Protein AF-A0A7J3D5I8-F1 (afdb_monomer_lite)

Radius of gyration: 37.85 Å; chains: 1; bounding box: 98×79×119 Å

Foldseek 3Di:
DVLLLLLLLCFQLVQDWDKDFDDPDCVCCPPPLNVVLRCVVVCCQCCQDPPDHVSVLSSLQSSCCQVFQKFKWWFDADPPPRATPHTHGDDCVQKDKDDWDPFFDWAWFWDDDPNDTDIDTDGHIWIKMWGQDPPPDRQIFIATAARDPFWAARRPRDTDRDVVPHPHTHIHMPMDGCDDPNDPHHGRLLPVLPVLVVVLVVLVVVLVCCQFQVPWAQKEKDKPAADADPVLVVVVVVVSVVCGDNVNPRDYHDRDGDHPDPDDPDDRPIDIDMDGCVVVVPDNCPCVVSNVVSVVVSSVSLPADCVSSVNDDPDDPVRVLVRVVCCCVPHNQVVQVVVQVCCCRRPSCGRVVSPRIGMGGDGPPSQDPVNLVVVCVVCLVVQNAFQQNVVVSCCVPVVDDDDQDPDPNRRGRPVVSVVCVVVVNDDDPVVVVVVVVPDDDPPPDVPDPPDDPPPPDPDDDDDDDDDDDDDDDDDDDDDDDDDDDDD

Sequence (487 aa):
MQASVATMRKNIDGFGFELVFRGDDLTMRNSPQAVAQYNQVYNLFEFANDEHSFQTVRYLVREDDYVTGNYAFEVIRRPRTREIAMLCYMPIVDTRMCRLDEEPTSVKITVPRNGQLTSFFVQKRFRRFVQVSASGSSKLKWFKSFGDPRPMDATTGEYKKNDSQCTERATELLWVKNNFGGKTYGMPIWIGSMLDVLGRSLGQYINYDLFDNQGIPPMLIIVENGSLTDESKTELQDLISSMRGSGNFNKVGLIEAVPEITGLDNEANVKINIKNMIEYRNQDLMFQNYLKYTADNIRQAFRLPALYVGGVNAYSYSTAMTAQMVAEQQIFIPARRAFDEIVNRKIVWDELKCYLWEYRSKGPQTVGAEDMRLAVREFSNSGALSINNSIDILNNMLGMQISKINTPWGELPYSLVIELVKQNRLQIPELENLSQNGQSPINVQPDNLNPVPDTNAVAPTGGGTPQNPPQDSTQNPQQSSNTGGLG

Structure (mmCIF, N/CA/C/O backbone):
data_AF-A0A7J3D5I8-F1
#
_entry.id   AF-A0A7J3D5I8-F1
#
loop_
_atom_site.group_PDB
_atom_site.id
_atom_site.type_symbol
_atom_site.label_atom_id
_atom_site.label_alt_id
_atom_site.label_comp_id
_atom_site.label_asym_id
_atom_site.label_entity_id
_atom_site.label_seq_id
_atom_site.pdbx_PDB_ins_code
_atom_site.Cartn_x
_atom_site.Cartn_y
_atom_site.Cartn_z
_atom_site.occupancy
_atom_site.B_iso_or_equiv
_atom_site.auth_seq_id
_atom_site.auth_comp_id
_atom_site.auth_asym_id
_atom_site.auth_atom_id
_atom_site.pdbx_PDB_model_num
ATOM 1 N N . MET A 1 1 ? -14.311 -2.400 9.847 1.00 85.69 1 MET A N 1
ATOM 2 C CA . MET A 1 1 ? -13.087 -1.649 9.497 1.00 85.69 1 MET A CA 1
ATOM 3 C C . MET A 1 1 ? -11.967 -2.582 9.046 1.00 85.69 1 MET A C 1
ATOM 5 O O . MET A 1 1 ? -11.615 -2.506 7.879 1.00 85.69 1 MET A O 1
ATOM 9 N N . GLN A 1 2 ? -11.469 -3.493 9.894 1.00 88.88 2 GLN A N 1
ATOM 10 C CA . GLN A 1 2 ? -10.337 -4.370 9.539 1.00 88.88 2 GLN A CA 1
ATOM 11 C C . GLN A 1 2 ? -10.550 -5.175 8.246 1.00 88.88 2 GLN A C 1
ATOM 13 O O . GLN A 1 2 ? -9.655 -5.237 7.413 1.00 88.88 2 GLN A O 1
ATOM 18 N N . ALA A 1 3 ? -11.755 -5.712 8.016 1.00 90.38 3 ALA A N 1
ATOM 19 C CA . ALA A 1 3 ? -12.086 -6.405 6.766 1.00 90.38 3 ALA A CA 1
ATOM 20 C C . ALA A 1 3 ? -11.942 -5.508 5.516 1.00 90.38 3 ALA A C 1
ATOM 22 O O . ALA A 1 3 ? -11.439 -5.954 4.486 1.00 90.38 3 ALA A O 1
ATOM 23 N N . SER A 1 4 ? -12.330 -4.230 5.611 1.00 91.88 4 SER A N 1
ATOM 24 C CA . SER A 1 4 ? -12.165 -3.250 4.530 1.00 91.88 4 SER A CA 1
ATOM 25 C C . SER A 1 4 ? -10.686 -2.956 4.273 1.00 91.88 4 SER A C 1
ATOM 27 O O . SER A 1 4 ? -10.253 -2.977 3.127 1.00 91.88 4 SER A O 1
ATOM 29 N N . VAL A 1 5 ? -9.892 -2.759 5.331 1.00 92.88 5 VAL A N 1
ATOM 30 C CA . VAL A 1 5 ? -8.438 -2.538 5.223 1.00 92.88 5 VAL A CA 1
ATOM 31 C C . VAL A 1 5 ? -7.749 -3.751 4.594 1.00 92.88 5 VAL A C 1
ATOM 33 O O . VAL A 1 5 ? -7.006 -3.604 3.625 1.00 92.88 5 VAL A O 1
ATOM 36 N N . ALA A 1 6 ? -8.060 -4.958 5.070 1.00 92.06 6 ALA A N 1
ATOM 37 C CA . ALA A 1 6 ? -7.526 -6.204 4.526 1.00 92.06 6 ALA A CA 1
ATOM 38 C C . ALA A 1 6 ? -7.884 -6.391 3.042 1.00 92.06 6 ALA A C 1
ATOM 40 O O . ALA A 1 6 ? -7.048 -6.839 2.256 1.00 92.06 6 ALA A O 1
ATOM 41 N N . THR A 1 7 ? -9.099 -5.997 2.647 1.00 92.31 7 THR A N 1
ATOM 42 C CA . THR A 1 7 ? -9.545 -6.003 1.247 1.00 92.31 7 THR A CA 1
ATOM 43 C C . THR A 1 7 ? -8.715 -5.056 0.390 1.00 92.31 7 THR A C 1
ATOM 45 O O . THR A 1 7 ? -8.232 -5.465 -0.667 1.00 92.31 7 THR A O 1
ATOM 48 N N . MET A 1 8 ? -8.540 -3.804 0.827 1.00 92.81 8 MET A N 1
ATOM 49 C CA . MET A 1 8 ? -7.743 -2.819 0.092 1.00 92.81 8 MET A CA 1
ATOM 50 C C . MET A 1 8 ? -6.305 -3.309 -0.067 1.00 92.81 8 MET A C 1
ATOM 52 O O . MET A 1 8 ? -5.786 -3.359 -1.179 1.00 92.81 8 MET A O 1
ATOM 56 N N . ARG A 1 9 ? -5.704 -3.770 1.033 1.00 92.12 9 ARG A N 1
ATOM 57 C CA . ARG A 1 9 ? -4.354 -4.333 1.067 1.00 92.12 9 ARG A CA 1
ATOM 58 C C . ARG A 1 9 ? -4.187 -5.493 0.082 1.00 92.12 9 ARG A C 1
ATOM 60 O O . ARG A 1 9 ? -3.250 -5.498 -0.711 1.00 92.12 9 ARG A O 1
ATOM 67 N N . LYS A 1 10 ? -5.114 -6.456 0.084 1.00 90.75 10 LYS A N 1
ATOM 68 C CA . LYS A 1 10 ? -5.048 -7.623 -0.807 1.00 90.75 10 LYS A CA 1
ATOM 69 C C . LYS A 1 10 ? -5.205 -7.242 -2.281 1.00 90.75 10 LYS A C 1
ATOM 71 O O . LYS A 1 10 ? -4.456 -7.751 -3.104 1.00 90.75 10 LYS A O 1
ATOM 76 N N . ASN A 1 11 ? -6.141 -6.357 -2.623 1.00 91.00 11 ASN A N 1
ATOM 77 C CA . ASN A 1 11 ? -6.419 -6.042 -4.029 1.00 91.00 11 ASN A CA 1
ATOM 78 C C . ASN A 1 11 ? -5.430 -5.037 -4.649 1.00 91.00 11 ASN A C 1
ATOM 80 O O . ASN A 1 11 ? -5.261 -5.005 -5.869 1.00 91.00 11 ASN A O 1
ATOM 84 N N . ILE A 1 12 ? -4.758 -4.229 -3.827 1.00 91.62 12 ILE A N 1
ATOM 85 C CA . ILE A 1 12 ? -3.767 -3.246 -4.287 1.00 91.62 12 ILE A CA 1
ATOM 86 C C . ILE A 1 12 ? -2.365 -3.854 -4.333 1.00 91.62 12 ILE A C 1
ATOM 88 O O . ILE A 1 12 ? -1.666 -3.675 -5.327 1.00 91.62 12 ILE A O 1
ATOM 92 N N . ASP A 1 13 ? -1.949 -4.567 -3.283 1.00 90.44 13 ASP A N 1
ATOM 93 C CA . ASP A 1 13 ? -0.562 -5.027 -3.130 1.00 90.44 13 ASP A CA 1
ATOM 94 C C . ASP A 1 13 ? -0.419 -6.561 -3.223 1.00 90.44 13 ASP A C 1
ATOM 96 O O . ASP A 1 13 ? 0.692 -7.077 -3.287 1.00 90.44 13 ASP A O 1
ATOM 100 N N . GLY A 1 14 ? -1.520 -7.320 -3.267 1.00 86.12 14 GLY A N 1
ATOM 101 C CA . GLY A 1 14 ? -1.494 -8.788 -3.214 1.00 86.12 14 GLY A CA 1
ATOM 102 C C . GLY A 1 14 ? -1.197 -9.514 -4.530 1.00 86.12 14 GLY A C 1
ATOM 103 O O . GLY A 1 14 ? -0.993 -10.723 -4.495 1.00 86.12 14 GLY A O 1
ATOM 104 N N . PHE A 1 15 ? -1.149 -8.818 -5.669 1.00 88.31 15 PHE A N 1
ATOM 105 C CA . PHE A 1 15 ? -0.925 -9.431 -6.991 1.00 88.31 15 PHE A CA 1
ATOM 106 C C . PHE A 1 15 ? 0.521 -9.304 -7.502 1.00 88.31 15 PHE A C 1
ATOM 108 O O . PHE A 1 15 ? 0.836 -9.784 -8.592 1.00 88.31 15 PHE A O 1
ATOM 115 N N . GLY A 1 16 ? 1.406 -8.668 -6.729 1.00 89.94 16 GLY A N 1
ATOM 116 C CA . GLY A 1 16 ? 2.802 -8.447 -7.104 1.00 89.94 16 GLY A CA 1
ATOM 117 C C . GLY A 1 16 ? 2.987 -7.295 -8.097 1.00 89.94 16 GLY A C 1
ATOM 118 O O . GLY A 1 16 ? 2.193 -6.351 -8.150 1.00 89.94 16 GLY A O 1
ATOM 119 N N . PHE A 1 17 ? 4.067 -7.352 -8.875 1.00 93.25 17 PHE A N 1
ATOM 120 C CA . PHE A 1 17 ? 4.454 -6.291 -9.804 1.00 93.25 17 PHE A CA 1
ATOM 121 C C . PHE A 1 17 ? 4.945 -6.840 -11.147 1.00 93.25 17 PHE A C 1
ATOM 123 O O . PHE A 1 17 ? 5.246 -8.027 -11.291 1.00 93.25 17 PHE A O 1
ATOM 130 N N . GLU A 1 18 ? 5.001 -5.963 -12.140 1.00 92.62 18 GLU A N 1
ATOM 131 C CA . GLU A 1 18 ? 5.649 -6.172 -13.431 1.00 92.62 18 GLU A CA 1
ATOM 132 C C . GLU A 1 18 ? 6.488 -4.952 -13.813 1.00 92.62 18 GLU A C 1
ATOM 134 O O . GLU A 1 18 ? 6.287 -3.848 -13.300 1.00 92.62 18 GLU A O 1
ATOM 139 N N . LEU A 1 19 ? 7.432 -5.161 -14.730 1.00 93.31 19 LEU A N 1
ATOM 140 C CA . LEU A 1 19 ? 8.201 -4.089 -15.348 1.00 93.31 19 LEU A CA 1
ATOM 141 C C . LEU A 1 19 ? 7.761 -3.937 -16.801 1.00 93.31 19 LEU A C 1
ATOM 143 O O . LEU A 1 19 ? 7.868 -4.873 -17.596 1.00 93.31 19 LEU A O 1
ATOM 147 N N . VAL A 1 20 ? 7.284 -2.747 -17.146 1.00 91.62 20 VAL A N 1
ATOM 148 C CA . VAL A 1 20 ? 6.799 -2.419 -18.487 1.00 91.62 20 VAL A CA 1
ATOM 149 C C . VAL A 1 20 ? 7.859 -1.616 -19.222 1.00 91.62 20 VAL A C 1
ATOM 151 O O . VAL A 1 20 ? 8.363 -0.614 -18.717 1.00 91.62 20 VAL A O 1
ATOM 154 N N . PHE A 1 21 ? 8.224 -2.078 -20.414 1.00 91.19 21 PHE A N 1
ATOM 155 C CA . PHE A 1 21 ? 9.196 -1.392 -21.255 1.00 91.19 21 PHE A CA 1
ATOM 156 C C . PHE A 1 21 ? 8.591 -0.099 -21.821 1.00 91.19 21 PHE A C 1
ATOM 158 O O . PHE A 1 21 ? 7.457 -0.103 -22.296 1.00 91.19 21 PHE A O 1
ATOM 165 N N . ARG A 1 22 ? 9.342 1.005 -21.762 1.00 85.44 22 ARG A N 1
ATOM 166 C CA . ARG A 1 22 ? 8.893 2.345 -22.182 1.00 85.44 22 ARG A CA 1
ATOM 167 C C . ARG A 1 22 ? 9.333 2.759 -23.587 1.00 85.44 22 ARG A C 1
ATOM 169 O O . ARG A 1 22 ? 8.954 3.843 -24.017 1.00 85.44 22 ARG A O 1
ATOM 176 N N . GLY A 1 23 ? 10.175 1.976 -24.259 1.00 80.25 23 GLY A N 1
ATOM 177 C CA . GLY A 1 23 ? 10.643 2.317 -25.602 1.00 80.25 23 GLY A CA 1
ATOM 178 C C . GLY A 1 23 ? 9.588 2.027 -26.669 1.00 80.25 23 GLY A C 1
ATOM 179 O O . GLY A 1 23 ? 8.903 1.010 -26.590 1.00 80.25 23 GLY A O 1
ATOM 180 N N . ASP A 1 24 ? 9.505 2.903 -27.672 1.00 77.19 24 ASP A N 1
ATOM 181 C CA . ASP A 1 24 ? 8.575 2.760 -28.802 1.00 77.19 24 ASP A CA 1
ATOM 182 C C . ASP A 1 24 ? 8.902 1.531 -29.670 1.00 77.19 24 ASP A C 1
ATOM 184 O O . ASP A 1 24 ? 8.010 0.890 -30.219 1.00 77.19 24 ASP A O 1
ATOM 188 N N . ASP A 1 25 ? 10.187 1.172 -29.761 1.00 79.88 25 ASP A N 1
ATOM 189 C CA . ASP A 1 25 ? 10.653 -0.015 -30.474 1.00 79.88 25 ASP A CA 1
ATOM 190 C C . ASP A 1 25 ? 10.845 -1.196 -29.513 1.00 79.88 25 ASP A C 1
ATOM 192 O O . ASP A 1 25 ? 11.791 -1.248 -28.719 1.00 79.88 25 ASP A O 1
ATOM 196 N N . LEU A 1 26 ? 9.951 -2.181 -29.614 1.00 78.50 26 LEU A N 1
ATOM 197 C CA . LEU A 1 26 ? 9.976 -3.393 -28.796 1.00 78.50 26 LEU A CA 1
ATOM 198 C C . LEU A 1 26 ? 11.193 -4.286 -29.068 1.00 78.50 26 LEU A C 1
ATOM 200 O O . LEU A 1 26 ? 11.537 -5.097 -28.207 1.00 78.50 26 LEU A O 1
ATOM 204 N N . THR A 1 27 ? 11.886 -4.139 -30.200 1.00 76.38 27 THR A N 1
ATOM 205 C CA . THR A 1 27 ? 13.122 -4.897 -30.455 1.00 76.38 27 THR A CA 1
ATOM 206 C C . THR A 1 27 ? 14.239 -4.481 -29.493 1.00 76.38 27 THR A C 1
ATOM 208 O O . THR A 1 27 ? 15.022 -5.321 -29.040 1.00 76.38 27 THR A O 1
ATOM 211 N N . MET A 1 28 ? 14.242 -3.214 -29.057 1.00 78.88 28 MET A N 1
ATOM 212 C CA . MET A 1 28 ? 15.194 -2.692 -28.073 1.00 78.88 28 MET A CA 1
ATOM 213 C C . MET A 1 28 ? 14.985 -3.256 -26.664 1.00 78.88 28 MET A C 1
ATOM 215 O O . MET A 1 28 ? 15.892 -3.158 -25.830 1.00 78.88 28 MET A O 1
ATOM 219 N N . ARG A 1 29 ? 13.837 -3.892 -26.391 1.00 83.12 29 ARG A N 1
ATOM 220 C CA . ARG A 1 29 ? 13.552 -4.559 -25.110 1.00 83.12 29 ARG A CA 1
ATOM 221 C C . ARG A 1 29 ? 14.604 -5.613 -24.763 1.00 83.12 29 ARG A C 1
ATOM 223 O O . ARG A 1 29 ? 14.944 -5.771 -23.595 1.00 83.12 29 ARG A O 1
ATOM 230 N N . ASN A 1 30 ? 15.135 -6.294 -25.779 1.00 83.50 30 ASN A N 1
ATOM 231 C CA . ASN A 1 30 ? 16.129 -7.357 -25.627 1.00 83.50 30 ASN A CA 1
ATOM 232 C C . ASN A 1 30 ? 17.573 -6.852 -25.774 1.00 83.50 30 ASN A C 1
ATOM 234 O O . ASN A 1 30 ? 18.507 -7.651 -25.823 1.00 83.50 30 ASN A O 1
ATOM 238 N N . SER A 1 31 ? 17.782 -5.533 -25.850 1.00 88.44 31 SER A N 1
ATOM 239 C CA . SER A 1 31 ? 19.130 -4.967 -25.876 1.00 88.44 31 SER A CA 1
ATOM 240 C C . SER A 1 31 ? 19.877 -5.268 -24.564 1.00 88.44 31 SER A C 1
ATOM 242 O O . SER A 1 31 ? 19.254 -5.286 -23.496 1.00 88.44 31 SER A O 1
ATOM 244 N N . PRO A 1 32 ? 21.215 -5.439 -24.586 1.00 90.19 32 PRO A N 1
ATOM 245 C CA . PRO A 1 32 ? 21.989 -5.723 -23.375 1.00 90.19 32 PRO A CA 1
ATOM 246 C C . PRO A 1 32 ? 21.774 -4.692 -22.257 1.00 90.19 32 PRO A C 1
ATOM 248 O O . PRO A 1 32 ? 21.712 -5.045 -21.081 1.00 90.19 32 PRO A O 1
ATOM 251 N N . GLN A 1 33 ? 21.598 -3.417 -22.621 1.00 89.31 33 GLN A N 1
ATOM 252 C CA . GLN A 1 33 ? 21.317 -2.341 -21.671 1.00 89.31 33 GLN A CA 1
ATOM 253 C C . GLN A 1 33 ? 19.925 -2.473 -21.039 1.00 89.31 33 GLN A C 1
ATOM 255 O O . GLN A 1 33 ? 19.792 -2.315 -19.824 1.00 89.31 33 GLN A O 1
ATOM 260 N N . ALA A 1 34 ? 18.892 -2.763 -21.836 1.00 89.75 34 ALA A N 1
ATOM 261 C CA . ALA A 1 34 ? 17.541 -2.958 -21.321 1.00 89.75 34 ALA A CA 1
ATOM 262 C C . ALA A 1 34 ? 17.480 -4.175 -20.390 1.00 89.75 34 ALA A C 1
ATOM 264 O O . ALA A 1 34 ? 16.913 -4.070 -19.305 1.00 89.75 34 ALA A O 1
ATOM 265 N N . VAL A 1 35 ? 18.131 -5.283 -20.750 1.00 91.81 35 VAL A N 1
ATOM 266 C CA . VAL A 1 35 ? 18.202 -6.489 -19.910 1.00 91.81 35 VAL A CA 1
ATOM 267 C C . VAL A 1 35 ? 18.944 -6.217 -18.596 1.00 91.81 35 VAL A C 1
ATOM 269 O O . VAL A 1 35 ? 18.481 -6.629 -17.534 1.00 91.81 35 VAL A O 1
ATOM 272 N N . ALA A 1 36 ? 20.052 -5.469 -18.628 1.00 92.75 36 ALA A N 1
ATOM 273 C CA . ALA A 1 36 ? 20.775 -5.089 -17.414 1.00 92.75 36 ALA A CA 1
ATOM 274 C C . ALA A 1 36 ? 19.916 -4.227 -16.470 1.00 92.75 36 ALA A C 1
ATOM 276 O O . ALA A 1 36 ? 19.842 -4.523 -15.276 1.00 92.75 36 ALA A O 1
ATOM 277 N N . GLN A 1 37 ? 19.217 -3.212 -17.000 1.00 92.75 37 GLN A N 1
ATOM 278 C CA . GLN A 1 37 ? 18.296 -2.387 -16.204 1.00 92.75 37 GLN A CA 1
ATOM 279 C C . GLN A 1 37 ? 17.121 -3.204 -15.660 1.00 92.75 37 GLN A C 1
ATOM 281 O O . GLN A 1 37 ? 16.745 -3.030 -14.503 1.00 92.75 37 GLN A O 1
ATOM 286 N N . TYR A 1 38 ? 16.566 -4.114 -16.466 1.00 93.94 38 TYR A N 1
ATOM 287 C CA . TYR A 1 38 ? 15.494 -5.008 -16.034 1.00 93.94 38 TYR A CA 1
ATOM 288 C C . TYR A 1 38 ? 15.936 -5.820 -14.819 1.00 93.94 38 TYR A C 1
ATOM 290 O O . TYR A 1 38 ? 15.285 -5.765 -13.781 1.00 93.94 38 TYR A O 1
ATOM 298 N N . ASN A 1 39 ? 17.075 -6.509 -14.920 1.00 94.06 39 ASN A N 1
ATOM 299 C CA . ASN A 1 39 ? 17.594 -7.348 -13.843 1.00 94.06 39 ASN A CA 1
ATOM 300 C C . ASN A 1 39 ? 17.913 -6.529 -12.589 1.00 94.06 39 ASN A C 1
ATOM 302 O O . ASN A 1 39 ? 17.624 -6.969 -11.482 1.00 94.06 39 ASN A O 1
ATOM 306 N N . GLN A 1 40 ? 18.467 -5.324 -12.745 1.00 92.62 40 GLN A N 1
ATOM 307 C CA . GLN A 1 40 ? 18.757 -4.441 -11.616 1.00 92.62 40 GLN A CA 1
ATOM 308 C C . GLN A 1 40 ? 17.485 -4.056 -10.849 1.00 92.62 40 GLN A C 1
ATOM 310 O O . GLN A 1 40 ? 17.443 -4.172 -9.625 1.00 92.62 40 GLN A O 1
ATOM 315 N N . VAL A 1 41 ? 16.451 -3.607 -11.564 1.00 93.75 41 VAL A N 1
ATOM 316 C CA . VAL A 1 41 ? 15.182 -3.183 -10.959 1.00 93.75 41 VAL A CA 1
ATOM 317 C C . VAL A 1 41 ? 14.424 -4.387 -10.397 1.00 93.75 41 VAL A C 1
ATOM 319 O O . VAL A 1 41 ? 13.929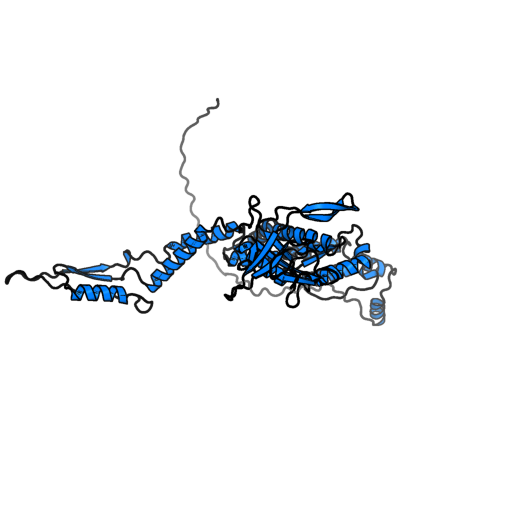 -4.330 -9.273 1.00 93.75 41 VAL A O 1
ATOM 322 N N . TYR A 1 42 ? 14.364 -5.483 -11.152 1.00 94.75 42 TYR A N 1
ATOM 323 C CA . TYR A 1 42 ? 13.676 -6.705 -10.753 1.00 94.75 42 TYR A CA 1
ATOM 324 C C . TYR A 1 42 ? 14.288 -7.295 -9.482 1.00 94.75 42 TYR A C 1
ATOM 326 O O . TYR A 1 42 ? 13.565 -7.525 -8.520 1.00 94.75 42 TYR A O 1
ATOM 334 N N . ASN A 1 43 ? 15.615 -7.451 -9.430 1.00 93.62 43 ASN A N 1
ATOM 335 C CA . ASN A 1 43 ? 16.292 -8.034 -8.272 1.00 93.62 43 ASN A CA 1
ATOM 336 C C . ASN A 1 43 ? 16.119 -7.186 -7.008 1.00 93.62 43 ASN A C 1
ATOM 338 O O . ASN A 1 43 ? 15.969 -7.753 -5.932 1.00 93.62 43 ASN A O 1
ATOM 342 N N . LEU A 1 44 ? 16.100 -5.850 -7.123 1.00 93.38 44 LEU A N 1
ATOM 343 C CA . LEU A 1 44 ? 15.854 -4.988 -5.964 1.00 93.38 44 LEU A CA 1
ATOM 344 C C . LEU A 1 44 ? 14.448 -5.193 -5.386 1.00 93.38 44 LEU A C 1
ATOM 346 O O . LEU A 1 44 ? 14.284 -5.155 -4.174 1.00 93.38 44 LEU A O 1
ATOM 350 N N . PHE A 1 45 ? 13.424 -5.361 -6.225 1.00 94.62 45 PHE A N 1
ATOM 351 C CA . PHE A 1 45 ? 12.053 -5.521 -5.735 1.00 94.62 45 PHE A CA 1
ATOM 352 C C . PHE A 1 45 ? 11.713 -6.965 -5.362 1.00 94.62 45 PHE A C 1
ATOM 354 O O . PHE A 1 45 ? 10.945 -7.186 -4.428 1.00 94.62 45 PHE A O 1
ATOM 361 N N . GLU A 1 46 ? 12.282 -7.951 -6.046 1.00 94.06 46 GLU A N 1
ATOM 362 C CA . GLU A 1 46 ? 12.102 -9.356 -5.682 1.00 94.06 46 GLU A CA 1
ATOM 363 C C . GLU A 1 46 ? 12.792 -9.667 -4.349 1.00 94.06 46 GLU A C 1
ATOM 365 O O . GLU A 1 46 ? 12.202 -10.305 -3.482 1.00 94.06 46 GLU A O 1
ATOM 370 N N . PHE A 1 47 ? 13.991 -9.116 -4.142 1.00 92.94 47 PHE A N 1
ATOM 371 C CA . PHE A 1 47 ? 14.783 -9.255 -2.920 1.00 92.94 47 PHE A CA 1
ATOM 372 C C . PHE A 1 47 ? 14.929 -7.895 -2.228 1.00 92.94 47 PHE A C 1
ATOM 374 O O . PHE A 1 47 ? 16.025 -7.345 -2.114 1.00 92.94 47 PHE A O 1
ATOM 381 N N . ALA A 1 48 ? 13.794 -7.327 -1.807 1.00 92.12 48 ALA A N 1
ATOM 382 C CA . ALA A 1 48 ? 13.749 -6.009 -1.171 1.00 92.12 48 ALA A CA 1
ATOM 383 C C . ALA A 1 48 ? 14.588 -5.948 0.103 1.00 92.12 48 ALA A C 1
ATOM 385 O O . ALA A 1 48 ? 15.272 -4.955 0.339 1.00 92.12 48 ALA A O 1
ATOM 386 N N . ASN A 1 49 ? 14.556 -7.000 0.909 1.00 92.44 49 ASN A N 1
ATOM 387 C CA . ASN A 1 49 ? 15.466 -7.199 2.027 1.00 92.44 49 ASN A CA 1
ATOM 388 C C . ASN A 1 49 ? 15.842 -8.686 2.125 1.00 92.44 49 ASN A C 1
ATOM 390 O O . ASN A 1 49 ? 15.602 -9.459 1.197 1.00 92.44 49 ASN A O 1
ATOM 394 N N . ASP A 1 50 ? 16.499 -9.065 3.213 1.00 91.12 50 ASP A N 1
ATOM 395 C CA . ASP A 1 50 ? 16.980 -10.419 3.474 1.00 91.12 50 ASP A CA 1
ATOM 396 C C . ASP A 1 50 ? 15.864 -11.443 3.738 1.00 91.12 50 ASP A C 1
ATOM 398 O O . ASP A 1 50 ? 16.065 -12.628 3.474 1.00 91.12 50 ASP A O 1
ATOM 402 N N . GLU A 1 51 ? 14.686 -11.007 4.190 1.00 91.50 51 GLU A N 1
ATOM 403 C CA . GLU A 1 51 ? 13.579 -11.896 4.577 1.00 91.50 51 GLU A CA 1
ATOM 404 C C . GLU A 1 51 ? 12.361 -11.820 3.644 1.00 91.50 51 GLU A C 1
ATOM 406 O O . GLU A 1 51 ? 11.548 -12.748 3.569 1.00 91.50 51 GLU A O 1
ATOM 411 N N . HIS A 1 52 ? 12.170 -10.692 2.968 1.00 92.62 52 HIS A N 1
ATOM 412 C CA . HIS A 1 52 ? 10.913 -10.326 2.331 1.00 92.62 52 HIS A CA 1
ATOM 413 C C . HIS A 1 52 ? 11.124 -9.739 0.938 1.00 92.62 52 HIS A C 1
ATOM 415 O O . HIS A 1 52 ? 11.968 -8.870 0.708 1.00 92.62 52 HIS A O 1
ATOM 421 N N . SER A 1 53 ? 10.245 -10.140 0.018 1.00 93.19 53 SER A N 1
ATOM 422 C CA . SER A 1 53 ? 10.070 -9.440 -1.249 1.00 93.19 53 SER A CA 1
ATOM 423 C C . SER A 1 53 ? 9.370 -8.100 -1.040 1.00 93.19 53 SER A C 1
ATOM 425 O O . SER A 1 53 ? 8.680 -7.864 -0.038 1.00 93.19 53 SER A O 1
ATOM 427 N N . PHE A 1 54 ? 9.485 -7.207 -2.021 1.00 92.69 54 PHE A N 1
ATOM 428 C CA . PHE A 1 54 ? 8.839 -5.900 -1.952 1.00 92.69 54 PHE A CA 1
ATOM 429 C C . PHE A 1 54 ? 7.317 -6.018 -1.865 1.00 92.69 54 PHE A C 1
ATOM 431 O O . PHE A 1 54 ? 6.674 -5.156 -1.275 1.00 92.69 54 PHE A O 1
ATOM 438 N N . GLN A 1 55 ? 6.731 -7.096 -2.395 1.00 92.31 55 GLN A N 1
ATOM 439 C CA . GLN A 1 55 ? 5.304 -7.373 -2.254 1.00 92.31 55 GLN A CA 1
ATOM 440 C C . GLN A 1 55 ? 4.901 -7.525 -0.780 1.00 92.31 55 GLN A C 1
ATOM 442 O O . GLN A 1 55 ? 3.934 -6.901 -0.342 1.00 92.31 55 GLN A O 1
ATOM 447 N N . THR A 1 56 ? 5.662 -8.294 -0.001 1.00 92.81 56 THR A N 1
ATOM 448 C CA . THR A 1 56 ? 5.414 -8.478 1.436 1.00 92.81 56 THR A CA 1
ATOM 449 C C . THR A 1 56 ? 5.635 -7.178 2.205 1.00 92.81 56 THR A C 1
ATOM 451 O O . THR A 1 56 ? 4.797 -6.796 3.021 1.00 92.81 56 THR A O 1
ATOM 454 N N . VAL A 1 57 ? 6.705 -6.434 1.899 1.00 94.00 57 VAL A N 1
ATOM 455 C CA . VAL A 1 57 ? 6.956 -5.125 2.529 1.00 94.00 57 VAL A CA 1
ATOM 456 C C . VAL A 1 57 ? 5.807 -4.154 2.239 1.00 94.00 57 VAL A C 1
ATOM 458 O O . VAL A 1 57 ? 5.288 -3.514 3.151 1.00 94.00 57 VAL A O 1
ATOM 461 N N . ARG A 1 58 ? 5.344 -4.082 0.985 1.00 92.88 58 ARG A N 1
ATOM 462 C CA . ARG A 1 58 ? 4.184 -3.270 0.591 1.00 92.88 58 ARG A CA 1
ATOM 463 C C . ARG A 1 58 ? 2.916 -3.673 1.329 1.00 92.88 58 ARG A C 1
ATOM 465 O O . ARG A 1 58 ? 2.159 -2.796 1.733 1.00 92.88 58 ARG A O 1
ATOM 472 N N . TYR A 1 59 ? 2.695 -4.972 1.513 1.00 91.75 59 TYR A N 1
ATOM 473 C CA . TYR A 1 59 ? 1.545 -5.493 2.243 1.00 91.75 59 TYR A CA 1
ATOM 474 C C . TYR A 1 59 ? 1.494 -4.935 3.676 1.00 91.75 59 TYR A C 1
ATOM 476 O O . TYR A 1 59 ? 0.446 -4.448 4.097 1.00 91.75 59 TYR A O 1
ATOM 484 N N . LEU A 1 60 ? 2.625 -4.927 4.390 1.00 92.44 60 LEU A N 1
ATOM 485 C CA . LEU A 1 60 ? 2.734 -4.361 5.744 1.00 92.44 60 LEU A CA 1
ATOM 486 C C . LEU A 1 60 ? 2.517 -2.841 5.747 1.00 92.44 60 LEU A C 1
ATOM 488 O O . LEU A 1 60 ? 1.656 -2.323 6.453 1.00 92.44 60 LEU A O 1
ATOM 492 N N . VAL A 1 61 ? 3.233 -2.130 4.876 1.00 93.88 61 VAL A N 1
ATOM 493 C CA . VAL A 1 61 ? 3.166 -0.666 4.742 1.00 93.88 61 VAL A CA 1
ATOM 494 C C . VAL A 1 61 ? 1.753 -0.176 4.385 1.00 93.88 61 VAL A C 1
ATOM 496 O O . VAL A 1 61 ? 1.334 0.897 4.822 1.00 93.88 61 VAL A O 1
ATOM 499 N N . ARG A 1 62 ? 0.987 -0.944 3.599 1.00 93.25 62 ARG A N 1
ATOM 500 C CA . ARG A 1 62 ? -0.379 -0.569 3.211 1.00 93.25 62 ARG A CA 1
ATOM 501 C C . ARG A 1 62 ? -1.367 -0.622 4.369 1.00 93.25 62 ARG A C 1
ATOM 503 O O . ARG A 1 62 ? -2.343 0.127 4.373 1.00 93.25 62 ARG A O 1
ATOM 510 N N . GLU A 1 63 ? -1.152 -1.515 5.329 1.00 92.38 63 GLU A N 1
ATOM 511 C CA . GLU A 1 63 ? -1.980 -1.538 6.531 1.00 92.38 63 GLU A CA 1
ATOM 512 C C . GLU A 1 63 ? -1.824 -0.221 7.299 1.00 92.38 63 GLU A C 1
ATOM 514 O O . GLU A 1 63 ? -2.824 0.436 7.596 1.00 92.38 63 GLU A O 1
ATOM 519 N N . ASP A 1 64 ? -0.585 0.235 7.477 1.00 93.69 64 ASP A N 1
ATOM 520 C CA . ASP A 1 64 ? -0.269 1.504 8.135 1.00 93.69 64 ASP A CA 1
ATOM 521 C C . ASP A 1 64 ? -0.873 2.719 7.413 1.00 93.69 64 ASP A C 1
ATOM 523 O O . ASP A 1 64 ? -1.443 3.607 8.063 1.00 93.69 64 ASP A O 1
ATOM 527 N N . ASP A 1 65 ? -0.831 2.725 6.075 1.00 93.19 65 ASP A N 1
ATOM 528 C CA . ASP A 1 65 ? -1.454 3.749 5.228 1.00 93.19 65 ASP A CA 1
ATOM 529 C C . ASP A 1 65 ? -2.947 3.912 5.545 1.00 93.19 65 ASP A C 1
ATOM 531 O O . ASP A 1 65 ? -3.424 5.012 5.835 1.00 93.19 65 ASP A O 1
ATOM 535 N N . TYR A 1 66 ? -3.701 2.813 5.557 1.00 92.12 66 TYR A N 1
ATOM 536 C CA . TYR A 1 66 ? -5.141 2.886 5.795 1.00 92.12 66 TYR A CA 1
ATOM 537 C C . TYR A 1 66 ? -5.508 3.087 7.259 1.00 92.12 66 TYR A C 1
ATOM 539 O O . TYR A 1 66 ? -6.505 3.757 7.536 1.00 92.12 66 TYR A O 1
ATOM 547 N N . VAL A 1 67 ? -4.735 2.536 8.195 1.00 91.88 67 VAL A N 1
ATOM 548 C CA . VAL A 1 67 ? -5.018 2.665 9.628 1.00 91.88 67 VAL A CA 1
ATOM 549 C C . VAL A 1 67 ? -4.705 4.079 10.114 1.00 91.88 67 VAL A C 1
ATOM 551 O O . VAL A 1 67 ? -5.525 4.664 10.820 1.00 91.88 67 VAL A O 1
ATOM 554 N N . THR A 1 68 ? -3.584 4.669 9.691 1.00 92.06 68 THR A N 1
ATOM 555 C CA . THR A 1 68 ? -3.086 5.941 10.250 1.00 92.06 68 THR A CA 1
ATOM 556 C C . THR A 1 68 ? -2.982 7.093 9.248 1.00 92.06 68 THR A C 1
ATOM 558 O O . THR A 1 68 ? -2.775 8.237 9.651 1.00 92.06 68 THR A O 1
ATOM 561 N N . GLY A 1 69 ? -3.081 6.824 7.944 1.00 92.94 69 GLY A N 1
ATOM 562 C CA . GLY A 1 69 ? -2.851 7.812 6.886 1.00 92.94 69 GLY A CA 1
ATOM 563 C C . GLY A 1 69 ? -1.378 8.082 6.577 1.00 92.94 69 GLY A C 1
ATOM 564 O O . GLY A 1 69 ? -1.074 9.043 5.862 1.00 92.94 69 GLY A O 1
ATOM 565 N N . ASN A 1 70 ? -0.462 7.304 7.153 1.00 94.38 70 ASN A N 1
ATOM 566 C CA . ASN A 1 70 ? 0.978 7.469 7.014 1.00 94.38 70 ASN A CA 1
ATOM 567 C C . ASN A 1 70 ? 1.636 6.108 6.846 1.00 94.38 70 ASN A C 1
ATOM 569 O O . ASN A 1 70 ? 1.195 5.128 7.432 1.00 94.38 70 ASN A O 1
ATOM 573 N N . TYR A 1 71 ? 2.714 6.065 6.080 1.00 94.94 71 TYR A N 1
ATOM 574 C CA . TYR A 1 71 ? 3.499 4.855 5.924 1.00 94.94 71 TYR A CA 1
ATOM 575 C C . TYR A 1 71 ? 4.925 5.200 5.505 1.00 94.94 71 TYR A C 1
ATOM 577 O O . TYR A 1 71 ? 5.176 6.259 4.917 1.00 94.94 71 TYR A O 1
ATOM 585 N N . ALA A 1 72 ? 5.878 4.326 5.813 1.00 95.44 72 ALA A N 1
ATOM 586 C CA . ALA A 1 72 ? 7.271 4.570 5.481 1.00 95.44 72 ALA A CA 1
ATOM 587 C C . ALA A 1 72 ? 8.019 3.290 5.109 1.00 95.44 72 ALA A C 1
ATOM 589 O O . ALA A 1 72 ? 7.718 2.203 5.598 1.00 95.44 72 ALA A O 1
ATOM 590 N N . PHE A 1 73 ? 9.026 3.461 4.256 1.00 95.94 73 PHE A N 1
ATOM 591 C CA . PHE A 1 73 ? 10.044 2.451 3.992 1.00 95.94 73 PHE A CA 1
ATOM 592 C C . PHE A 1 73 ? 11.369 2.930 4.570 1.00 95.94 73 PHE A C 1
ATOM 594 O O . PHE A 1 73 ? 11.764 4.077 4.324 1.00 95.94 73 PHE A O 1
ATOM 601 N N . GLU A 1 74 ? 12.063 2.061 5.294 1.00 95.75 74 GLU A N 1
ATOM 602 C CA . GLU A 1 74 ? 13.471 2.273 5.602 1.00 95.75 74 GLU A CA 1
ATOM 603 C C . GLU A 1 74 ? 14.309 1.877 4.388 1.00 95.75 74 GLU A C 1
ATOM 605 O O . GLU A 1 74 ? 14.181 0.788 3.836 1.00 95.75 74 GLU A O 1
ATOM 610 N N . VAL A 1 75 ? 15.160 2.796 3.952 1.00 96.19 75 VAL A N 1
ATOM 611 C CA . VAL A 1 75 ? 16.064 2.629 2.825 1.00 96.19 75 VAL A CA 1
ATOM 612 C C . VAL A 1 75 ? 17.479 2.540 3.370 1.00 96.19 75 VAL A C 1
ATOM 614 O O . VAL A 1 75 ? 18.061 3.522 3.852 1.00 96.19 75 VAL A O 1
ATOM 617 N N . ILE A 1 76 ? 18.049 1.347 3.255 1.00 94.38 76 ILE A N 1
ATOM 618 C CA . ILE A 1 76 ? 19.423 1.064 3.650 1.00 94.38 76 ILE A CA 1
ATOM 619 C C . ILE A 1 76 ? 20.292 1.167 2.404 1.00 94.38 76 ILE A C 1
ATOM 621 O O . ILE A 1 76 ? 19.996 0.576 1.365 1.00 94.38 76 ILE A O 1
ATOM 625 N N . ARG A 1 77 ? 21.385 1.923 2.499 1.00 92.44 77 ARG A N 1
ATOM 626 C CA . ARG A 1 77 ? 22.328 2.124 1.394 1.00 92.44 77 ARG A CA 1
ATOM 627 C C . ARG A 1 77 ? 23.653 1.439 1.666 1.00 92.44 77 ARG A C 1
ATOM 629 O O . ARG A 1 77 ? 24.121 1.408 2.804 1.00 92.44 77 ARG A O 1
ATOM 636 N N . ARG A 1 78 ? 24.313 0.984 0.601 1.00 90.06 78 ARG A N 1
ATOM 637 C CA . ARG A 1 78 ? 25.682 0.462 0.687 1.00 90.06 78 ARG A CA 1
ATOM 638 C C . ARG A 1 78 ? 26.624 1.567 1.193 1.00 90.06 78 ARG A C 1
ATOM 640 O O . ARG A 1 78 ? 26.592 2.674 0.647 1.00 90.06 78 ARG A O 1
ATOM 647 N N . PRO A 1 79 ? 27.506 1.294 2.174 1.00 82.06 79 PRO A N 1
ATOM 648 C CA . PRO A 1 79 ? 28.361 2.323 2.770 1.00 82.06 79 PRO A CA 1
ATOM 649 C C . PRO A 1 79 ? 29.243 3.085 1.771 1.00 82.06 79 PRO A C 1
ATOM 651 O O . PRO A 1 79 ? 29.427 4.288 1.933 1.00 82.06 79 PRO A O 1
ATOM 654 N N . ARG A 1 80 ? 29.763 2.399 0.738 1.00 82.25 80 ARG A N 1
ATOM 655 C CA . ARG A 1 80 ? 30.693 2.973 -0.253 1.00 82.25 80 ARG A CA 1
ATOM 656 C C . ARG A 1 80 ? 30.000 3.535 -1.494 1.00 82.25 80 ARG A C 1
ATOM 658 O O . ARG A 1 80 ? 30.232 4.686 -1.834 1.00 82.25 80 ARG A O 1
ATOM 665 N N . THR A 1 81 ? 29.161 2.742 -2.166 1.00 84.38 81 THR A N 1
ATOM 666 C CA . THR A 1 81 ? 28.539 3.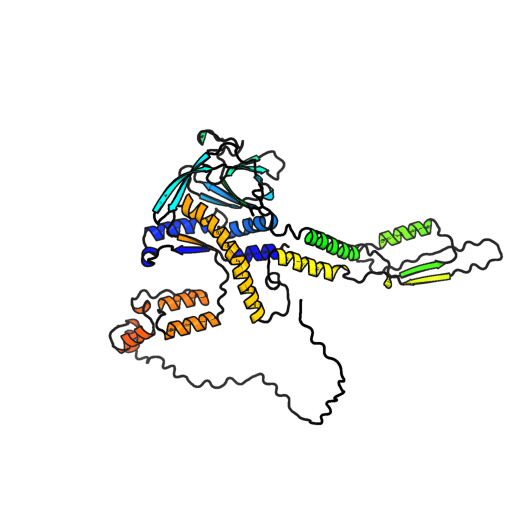151 -3.442 1.00 84.38 81 THR A CA 1
ATOM 667 C C . THR A 1 81 ? 27.326 4.056 -3.258 1.00 84.38 81 THR A C 1
ATOM 669 O O . THR A 1 81 ? 26.921 4.717 -4.205 1.00 84.38 81 THR A O 1
ATOM 672 N N . ARG A 1 82 ? 26.748 4.110 -2.045 1.00 85.12 82 ARG A N 1
ATOM 673 C CA . ARG A 1 82 ? 25.496 4.824 -1.728 1.00 85.12 82 ARG A CA 1
ATOM 674 C C . ARG A 1 82 ? 24.277 4.341 -2.520 1.00 85.12 82 ARG A C 1
ATOM 676 O O . ARG A 1 82 ? 23.209 4.934 -2.397 1.00 85.12 82 ARG A O 1
ATOM 683 N N . GLU A 1 83 ? 24.395 3.245 -3.256 1.00 90.19 83 GLU A N 1
ATOM 684 C CA . GLU A 1 83 ? 23.268 2.580 -3.905 1.00 90.19 83 GLU A CA 1
ATOM 685 C C . GLU A 1 83 ? 22.340 1.968 -2.856 1.00 90.19 83 GLU A C 1
ATOM 687 O O . GLU A 1 83 ? 22.783 1.587 -1.764 1.00 90.19 83 GLU A O 1
ATOM 692 N N . ILE A 1 84 ? 21.055 1.867 -3.193 1.00 93.06 84 ILE A N 1
ATOM 693 C CA . ILE A 1 84 ? 20.073 1.183 -2.353 1.00 93.06 84 ILE A CA 1
ATOM 694 C C . ILE A 1 84 ? 20.485 -0.287 -2.244 1.00 93.06 84 ILE A C 1
ATOM 696 O O . ILE A 1 84 ? 20.676 -0.970 -3.248 1.00 93.06 84 ILE A O 1
ATOM 700 N N . ALA A 1 85 ? 20.659 -0.744 -1.009 1.00 92.44 85 ALA A N 1
ATOM 701 C CA . ALA A 1 85 ? 20.930 -2.135 -0.691 1.00 92.44 85 ALA A CA 1
ATOM 702 C C . ALA A 1 85 ? 19.636 -2.868 -0.342 1.00 92.44 85 ALA A C 1
ATOM 704 O O . ALA A 1 85 ? 19.436 -3.974 -0.825 1.00 92.44 85 ALA A O 1
ATOM 705 N N . MET A 1 86 ? 18.794 -2.255 0.498 1.00 94.38 86 MET A N 1
ATOM 706 C CA . MET A 1 86 ? 17.569 -2.868 1.006 1.00 94.38 86 MET A CA 1
ATOM 707 C C . MET A 1 86 ? 16.460 -1.830 1.207 1.00 94.38 86 MET A C 1
ATOM 709 O O . MET A 1 86 ? 16.725 -0.654 1.487 1.00 94.38 86 MET A O 1
ATOM 713 N N . LEU A 1 87 ? 15.224 -2.300 1.083 1.00 95.50 87 LEU A N 1
ATOM 714 C CA . LEU A 1 87 ? 13.977 -1.614 1.384 1.00 95.50 87 LEU A CA 1
ATOM 715 C C . LEU A 1 87 ? 13.243 -2.414 2.467 1.00 95.50 87 LEU A C 1
ATOM 717 O O . LEU A 1 87 ? 12.744 -3.516 2.223 1.00 95.50 87 LEU A O 1
ATOM 721 N N . CYS A 1 88 ? 13.166 -1.849 3.665 1.00 95.50 88 CYS A N 1
ATOM 722 C CA . CYS A 1 88 ? 12.575 -2.493 4.831 1.00 95.50 88 CYS A CA 1
ATOM 723 C C . CYS A 1 88 ? 11.266 -1.811 5.238 1.00 95.50 88 CYS A C 1
ATOM 725 O O . CYS A 1 88 ? 11.042 -0.622 4.983 1.00 95.50 88 CYS A O 1
ATOM 727 N N . TYR A 1 89 ? 10.390 -2.583 5.877 1.00 95.00 89 TYR A N 1
ATOM 728 C CA . TYR A 1 89 ? 9.183 -2.057 6.504 1.00 95.00 89 TYR A CA 1
ATOM 729 C C . TYR A 1 89 ? 9.565 -1.189 7.708 1.00 95.00 89 TYR A C 1
ATOM 731 O O . TYR A 1 89 ? 10.343 -1.629 8.551 1.00 95.00 89 TYR A O 1
ATOM 739 N N . MET A 1 90 ? 9.012 0.025 7.797 1.00 93.44 90 MET A N 1
ATOM 740 C CA . MET A 1 90 ? 9.201 0.896 8.955 1.00 93.44 90 MET A CA 1
ATOM 741 C C . MET A 1 90 ? 7.896 1.026 9.754 1.00 93.44 90 MET A C 1
ATOM 743 O O . MET A 1 90 ? 6.967 1.678 9.266 1.00 93.44 90 MET A O 1
ATOM 747 N N . PRO A 1 91 ? 7.831 0.503 10.994 1.00 91.25 91 PRO A N 1
ATOM 748 C CA . PRO A 1 91 ? 6.673 0.674 11.864 1.00 91.25 91 PRO A CA 1
ATOM 749 C C . PRO A 1 91 ? 6.457 2.144 12.228 1.00 91.25 91 PRO A C 1
ATOM 751 O O . PRO A 1 91 ? 7.253 2.779 12.930 1.00 91.25 91 PRO A O 1
ATOM 754 N N . ILE A 1 92 ? 5.348 2.711 11.773 1.00 91.56 92 ILE A N 1
ATOM 755 C CA . ILE A 1 92 ? 5.043 4.129 12.005 1.00 91.56 92 ILE A CA 1
ATOM 756 C C . ILE A 1 92 ? 4.545 4.432 13.424 1.00 91.56 92 ILE A C 1
ATOM 758 O O . ILE A 1 92 ? 4.684 5.567 13.879 1.00 91.56 92 ILE A O 1
ATOM 762 N N . VAL A 1 93 ? 3.990 3.444 14.136 1.00 88.25 93 VAL A N 1
ATOM 763 C CA . VAL A 1 93 ? 3.426 3.617 15.489 1.00 88.25 93 VAL A CA 1
ATOM 764 C C . VAL A 1 93 ? 4.494 4.086 16.476 1.00 88.25 93 VAL A C 1
ATOM 766 O O . VAL A 1 93 ? 4.220 4.937 17.326 1.00 88.25 93 VAL A O 1
ATOM 769 N N . ASP A 1 94 ? 5.732 3.642 16.273 1.00 89.19 94 ASP A N 1
ATOM 770 C CA . ASP A 1 94 ? 6.886 3.973 17.113 1.00 89.19 94 ASP A CA 1
ATOM 771 C C . ASP A 1 94 ? 7.774 5.067 16.504 1.00 89.19 94 ASP A C 1
ATOM 773 O O . ASP A 1 94 ? 8.745 5.510 17.119 1.00 89.19 94 ASP A O 1
ATOM 777 N N . THR A 1 95 ? 7.431 5.549 15.305 1.00 92.31 95 THR A N 1
ATOM 778 C CA . THR A 1 95 ? 8.204 6.562 14.580 1.00 92.31 95 THR A CA 1
ATOM 779 C C . THR A 1 95 ? 7.565 7.940 14.714 1.00 92.31 95 THR A C 1
ATOM 781 O O . THR A 1 95 ? 6.349 8.113 14.615 1.00 92.31 95 THR A O 1
ATOM 784 N N . ARG A 1 96 ? 8.379 8.969 14.943 1.00 91.94 96 ARG A N 1
ATOM 785 C CA . ARG A 1 96 ? 7.941 10.363 15.072 1.00 91.94 96 ARG A CA 1
ATOM 786 C C . ARG A 1 96 ? 8.651 11.237 14.048 1.00 91.94 96 ARG A C 1
ATOM 788 O O . ARG A 1 96 ? 9.864 11.157 13.874 1.00 91.94 96 ARG A O 1
ATOM 795 N N . MET A 1 97 ? 7.886 12.104 13.390 1.00 92.25 97 MET A N 1
ATOM 796 C CA . MET A 1 97 ? 8.397 13.148 12.505 1.00 92.25 97 MET A CA 1
ATOM 797 C C . MET A 1 97 ? 8.815 14.376 13.311 1.00 92.25 97 MET A C 1
ATOM 799 O O . MET A 1 97 ? 8.023 14.929 14.078 1.00 92.25 97 MET A O 1
ATOM 803 N N . CYS A 1 98 ? 10.021 14.870 13.065 1.00 92.38 98 CYS A N 1
ATOM 804 C CA . CYS A 1 98 ? 10.471 16.144 13.605 1.00 92.38 98 CYS A CA 1
ATOM 805 C C . CYS A 1 98 ? 9.954 17.328 12.771 1.00 92.38 98 CYS A C 1
ATOM 807 O O . CYS A 1 98 ? 9.370 17.186 11.683 1.00 92.38 98 CYS A O 1
ATOM 809 N N . ARG A 1 99 ? 10.188 18.537 13.296 1.00 90.94 99 ARG A N 1
ATOM 810 C CA . ARG A 1 99 ? 9.951 19.793 12.577 1.00 90.94 99 ARG A CA 1
ATOM 811 C C . ARG A 1 99 ? 10.703 19.782 11.239 1.00 90.94 99 ARG A C 1
ATOM 813 O O . ARG A 1 99 ? 11.747 19.151 11.105 1.00 90.94 99 ARG A O 1
ATOM 820 N N . LEU A 1 100 ? 10.115 20.442 10.244 1.00 91.25 100 LEU A N 1
ATOM 821 C CA . LEU A 1 100 ? 10.771 20.674 8.962 1.00 91.25 100 LEU A CA 1
ATOM 822 C C . LEU A 1 100 ? 12.001 21.548 9.190 1.00 91.25 100 LEU A C 1
ATOM 824 O O . LEU A 1 100 ? 11.896 22.542 9.909 1.00 91.25 100 LEU A O 1
ATOM 828 N N . ASP A 1 101 ? 13.122 21.181 8.579 1.00 90.25 101 ASP A N 1
ATOM 829 C CA . ASP A 1 101 ? 14.339 21.980 8.659 1.00 90.25 101 ASP A CA 1
ATOM 830 C C . ASP A 1 101 ? 14.075 23.401 8.133 1.00 90.25 101 ASP A C 1
ATOM 832 O O . ASP A 1 101 ? 13.350 23.602 7.150 1.00 90.25 101 ASP A O 1
ATOM 836 N N . GLU A 1 102 ? 14.644 24.390 8.817 1.00 88.12 102 GLU A N 1
ATOM 837 C CA . GLU A 1 102 ? 14.455 25.809 8.496 1.00 88.12 102 GLU A CA 1
ATOM 838 C C . GLU A 1 102 ? 15.240 26.182 7.234 1.00 88.12 102 GLU A C 1
ATOM 840 O O . GLU A 1 102 ? 14.683 26.742 6.278 1.00 88.12 102 GLU A O 1
ATOM 845 N N . GLU A 1 103 ? 16.500 25.747 7.198 1.00 90.00 103 GLU A N 1
ATOM 846 C CA . GLU A 1 103 ? 17.412 25.936 6.078 1.00 90.00 103 GLU A CA 1
ATOM 847 C C . GLU A 1 103 ? 17.192 24.873 4.990 1.00 90.00 103 GLU A C 1
ATOM 849 O O . GLU A 1 103 ? 17.260 23.666 5.263 1.00 90.00 103 GLU A O 1
ATOM 854 N N . PRO A 1 104 ? 16.922 25.281 3.738 1.00 92.06 104 PRO A N 1
ATOM 855 C CA . PRO A 1 104 ? 16.856 24.346 2.631 1.00 92.06 104 PRO A CA 1
ATOM 856 C C . PRO A 1 104 ? 18.248 23.811 2.277 1.00 92.06 104 PRO A C 1
ATOM 858 O O . PRO A 1 104 ? 19.271 24.467 2.442 1.00 92.06 104 PRO A O 1
ATOM 861 N N . THR A 1 105 ? 18.274 22.600 1.739 1.00 91.00 105 THR A N 1
ATOM 862 C CA . THR A 1 105 ? 19.468 21.962 1.190 1.00 91.00 105 THR A CA 1
ATOM 863 C C . THR A 1 105 ? 19.343 21.889 -0.328 1.00 91.00 105 THR A C 1
ATOM 865 O O . THR A 1 105 ? 18.303 21.490 -0.858 1.00 91.00 105 THR A O 1
ATOM 868 N N . SER A 1 106 ? 20.411 22.259 -1.035 1.00 91.25 106 SER A N 1
ATOM 869 C CA . SER A 1 106 ? 20.463 22.181 -2.495 1.00 91.25 106 SER A CA 1
ATOM 870 C C . SER A 1 106 ? 20.644 20.732 -2.941 1.00 91.25 106 SER A C 1
ATOM 872 O O . SER A 1 106 ? 21.623 20.078 -2.583 1.00 91.25 106 SER A O 1
ATOM 874 N N . VAL A 1 107 ? 19.696 20.225 -3.727 1.00 90.25 107 VAL A N 1
ATOM 875 C CA . VAL A 1 107 ? 19.681 18.844 -4.218 1.00 90.25 107 VAL A CA 1
ATOM 876 C C . VAL A 1 107 ? 19.615 18.860 -5.736 1.00 90.25 107 VAL A C 1
ATOM 878 O O . VAL A 1 107 ? 18.746 19.509 -6.320 1.00 90.25 107 VAL A O 1
ATOM 881 N N . LYS A 1 108 ? 20.517 18.122 -6.385 1.00 88.12 108 LYS A N 1
ATOM 882 C CA . LYS A 1 108 ? 20.476 17.909 -7.833 1.00 88.12 108 LYS A CA 1
ATOM 883 C C . LYS A 1 108 ? 19.350 16.933 -8.163 1.00 88.12 108 LYS A C 1
ATOM 885 O O . LYS A 1 108 ? 19.343 15.819 -7.654 1.00 88.12 108 LYS A O 1
ATOM 890 N N . ILE A 1 109 ? 18.428 17.343 -9.027 1.00 85.06 109 ILE A N 1
ATOM 891 C CA . ILE A 1 109 ? 17.348 16.493 -9.535 1.00 85.06 109 ILE A CA 1
ATOM 892 C C . ILE A 1 109 ? 17.523 16.357 -11.041 1.00 85.06 109 ILE A C 1
ATOM 894 O O . ILE A 1 109 ? 17.797 17.344 -11.726 1.00 85.06 109 ILE A O 1
ATOM 898 N N . THR A 1 110 ? 17.344 15.143 -11.553 1.00 84.44 110 THR A N 1
ATOM 899 C CA . THR A 1 110 ? 17.326 14.863 -12.990 1.00 84.44 110 THR A CA 1
ATOM 900 C C . THR A 1 110 ? 15.896 14.562 -13.419 1.00 84.44 110 THR A C 1
ATOM 902 O O . THR A 1 110 ? 15.252 13.677 -12.863 1.00 84.44 110 THR A O 1
ATOM 905 N N . VAL A 1 111 ? 15.385 15.307 -14.397 1.00 82.38 111 VAL A N 1
ATOM 906 C CA . VAL A 1 111 ? 14.022 15.141 -14.916 1.00 82.38 111 VAL A CA 1
ATOM 907 C C . VAL A 1 111 ? 14.073 15.081 -16.443 1.00 82.38 111 VAL A C 1
ATOM 909 O O . VAL A 1 111 ? 14.729 15.927 -17.055 1.00 82.38 111 VAL A O 1
ATOM 912 N N . PRO A 1 112 ? 13.374 14.128 -17.083 1.00 80.88 112 PRO A N 1
ATOM 913 C CA . PRO A 1 112 ? 13.217 14.139 -18.529 1.00 80.88 112 PRO A CA 1
ATOM 914 C C . PRO A 1 112 ? 12.361 15.340 -18.968 1.00 80.88 112 PRO A C 1
ATOM 916 O O . PRO A 1 112 ? 11.229 15.518 -18.511 1.00 80.88 112 PRO A O 1
ATOM 919 N N . ARG A 1 113 ? 12.897 16.171 -19.863 1.00 82.69 113 ARG A N 1
ATOM 920 C CA . ARG A 1 113 ? 12.215 17.296 -20.519 1.00 82.69 113 ARG A CA 1
ATOM 921 C C . ARG A 1 113 ? 12.522 17.229 -22.012 1.00 82.69 113 ARG A C 1
ATOM 923 O O . ARG A 1 113 ? 13.678 17.100 -22.392 1.00 82.69 113 ARG A O 1
ATOM 930 N N . ASN A 1 114 ? 11.492 17.300 -22.857 1.00 81.50 114 ASN A N 1
ATOM 931 C CA . ASN A 1 114 ? 11.633 17.268 -24.321 1.00 81.50 114 ASN A CA 1
ATOM 932 C C . ASN A 1 114 ? 12.451 16.066 -24.840 1.00 81.50 114 ASN A C 1
ATOM 934 O O . ASN A 1 114 ? 13.271 16.207 -25.740 1.00 81.50 114 ASN A O 1
ATOM 938 N N . GLY A 1 115 ? 12.282 14.890 -24.225 1.00 75.44 115 GLY A N 1
ATOM 939 C CA . GLY A 1 115 ? 13.019 13.679 -24.607 1.00 75.44 115 GLY A CA 1
ATOM 940 C C . GLY A 1 115 ? 14.483 13.626 -24.147 1.00 75.44 115 GLY A C 1
ATOM 941 O O . GLY A 1 115 ? 15.159 12.646 -24.435 1.00 75.44 115 GLY A O 1
ATOM 942 N N . GLN A 1 116 ? 14.976 14.622 -23.401 1.00 81.50 116 GLN A N 1
ATOM 943 C CA . GLN A 1 116 ? 16.337 14.642 -22.854 1.00 81.50 116 GLN A CA 1
ATOM 944 C C . GLN A 1 116 ? 16.343 14.714 -21.325 1.00 81.50 116 GLN A C 1
ATOM 946 O O . GLN A 1 116 ? 15.451 15.288 -20.700 1.00 81.50 116 GLN A O 1
ATOM 951 N N . LEU A 1 117 ? 17.372 14.139 -20.699 1.00 82.81 117 LEU A N 1
ATOM 952 C CA . LEU A 1 117 ? 17.569 14.221 -19.253 1.00 82.81 117 LEU A CA 1
ATOM 953 C C . LEU A 1 117 ? 18.196 15.570 -18.891 1.00 82.81 117 LEU A C 1
ATOM 955 O O . LEU A 1 117 ? 19.388 15.790 -19.094 1.00 82.81 117 LEU A O 1
ATOM 959 N N . THR A 1 118 ? 17.404 16.472 -18.315 1.00 85.44 118 THR A N 1
ATOM 960 C CA . THR A 1 118 ? 17.891 17.764 -17.820 1.00 85.44 118 THR A CA 1
ATOM 961 C C . THR A 1 118 ? 18.089 17.695 -16.310 1.00 85.44 118 THR A C 1
ATOM 963 O O . THR A 1 118 ? 17.231 17.194 -15.584 1.00 85.44 118 THR A O 1
ATOM 966 N N . SER A 1 119 ? 19.220 18.205 -15.818 1.00 87.31 119 SER A N 1
ATOM 967 C CA . SER A 1 119 ? 19.496 18.286 -14.380 1.00 87.31 119 SER A CA 1
ATOM 968 C C . SER A 1 119 ? 19.478 19.730 -13.896 1.00 87.31 119 SER A C 1
ATOM 970 O O . SER A 1 119 ? 20.084 20.594 -14.523 1.00 87.31 119 SER A O 1
ATOM 972 N N . PHE A 1 120 ? 18.831 19.981 -12.761 1.00 89.12 120 PHE A N 1
ATOM 973 C CA . PHE A 1 120 ? 18.821 21.285 -12.097 1.00 89.12 120 PHE A CA 1
ATOM 974 C C . PHE A 1 120 ? 18.905 21.119 -10.578 1.00 89.12 120 PHE A C 1
ATOM 976 O O . PHE A 1 120 ? 18.577 20.065 -10.029 1.00 89.12 120 PHE A O 1
ATOM 983 N N . PHE A 1 121 ? 19.385 22.158 -9.896 1.00 91.00 121 PHE A N 1
ATOM 984 C CA . PHE A 1 121 ? 19.455 22.192 -8.439 1.00 91.00 121 PHE A CA 1
ATOM 985 C C . PHE A 1 121 ? 18.159 22.763 -7.869 1.00 91.00 121 PHE A C 1
ATOM 987 O O . PHE A 1 121 ? 17.696 23.819 -8.296 1.00 91.00 121 PHE A O 1
ATOM 994 N N . VAL A 1 122 ? 17.578 22.063 -6.897 1.00 91.62 122 VAL A N 1
ATOM 995 C CA . VAL A 1 122 ? 16.375 22.494 -6.183 1.00 91.62 122 VAL A CA 1
ATOM 996 C C . VAL A 1 122 ? 16.686 22.611 -4.705 1.00 91.62 122 VAL A C 1
ATOM 998 O O . VAL A 1 122 ? 17.247 21.699 -4.102 1.00 91.62 122 VAL A O 1
ATOM 1001 N N . GLN A 1 123 ? 16.264 23.724 -4.117 1.00 92.56 123 GLN A N 1
ATOM 1002 C CA . GLN A 1 123 ? 16.315 23.944 -2.679 1.00 92.56 123 GLN A CA 1
ATOM 1003 C C . GLN A 1 123 ? 15.180 23.160 -2.008 1.00 92.56 123 GLN A C 1
ATOM 1005 O O . GLN A 1 123 ? 14.006 23.515 -2.132 1.00 92.56 123 GLN A O 1
ATOM 1010 N N . LYS A 1 124 ? 15.520 22.060 -1.330 1.00 92.00 124 LYS A N 1
ATOM 1011 C CA . LYS A 1 124 ? 14.572 21.182 -0.631 1.00 92.00 124 LYS A CA 1
ATOM 1012 C C . LYS A 1 124 ? 14.767 21.279 0.875 1.00 92.00 124 LYS A C 1
ATOM 1014 O O . LYS A 1 124 ? 15.886 21.216 1.368 1.00 92.00 124 LYS A O 1
ATOM 1019 N N . ARG A 1 125 ? 13.666 21.373 1.618 1.00 92.56 125 ARG A N 1
ATOM 1020 C CA . ARG A 1 125 ? 13.680 21.228 3.078 1.00 92.56 125 ARG A CA 1
ATOM 1021 C C . ARG A 1 125 ? 13.412 19.778 3.451 1.00 92.56 125 ARG A C 1
ATOM 1023 O O . ARG A 1 125 ? 12.463 19.179 2.943 1.00 92.56 125 ARG A O 1
ATOM 1030 N N . PHE A 1 126 ? 14.229 19.241 4.345 1.00 93.62 126 PHE A N 1
ATOM 1031 C CA . PHE A 1 126 ? 14.133 17.862 4.810 1.00 93.62 126 PHE A CA 1
ATOM 1032 C C . PHE A 1 126 ? 13.585 17.787 6.233 1.00 93.62 126 PHE A C 1
ATOM 1034 O O . PHE A 1 126 ? 13.522 18.781 6.957 1.00 93.62 126 PHE A O 1
ATOM 1041 N N . ARG A 1 127 ? 13.127 16.595 6.615 1.00 93.00 127 ARG A N 1
ATOM 1042 C CA . ARG A 1 127 ? 12.723 16.267 7.983 1.00 93.00 127 ARG A CA 1
ATOM 1043 C C . ARG A 1 127 ? 13.628 15.192 8.557 1.00 93.00 127 ARG A C 1
ATOM 1045 O O . ARG A 1 127 ? 14.154 14.343 7.834 1.00 93.00 127 ARG A O 1
ATOM 1052 N N . ARG A 1 128 ? 13.728 15.213 9.876 1.00 94.50 128 ARG A N 1
ATOM 1053 C CA . ARG A 1 128 ? 14.324 14.143 10.668 1.00 94.50 128 ARG A CA 1
ATOM 1054 C C . ARG A 1 128 ? 13.219 13.269 11.234 1.00 94.50 128 ARG A C 1
ATOM 1056 O O . ARG A 1 128 ? 12.097 13.744 11.439 1.00 94.50 128 ARG A O 1
ATOM 1063 N N . PHE A 1 129 ? 13.546 12.015 11.476 1.00 95.19 129 PHE A N 1
ATOM 1064 C CA . PHE A 1 129 ? 12.645 11.058 12.088 1.00 95.19 129 PHE A CA 1
ATOM 1065 C C . PHE A 1 129 ? 13.356 10.385 13.248 1.00 95.19 129 PHE A C 1
ATOM 1067 O O . PHE A 1 129 ? 14.571 10.200 13.211 1.00 95.19 129 PHE A O 1
ATOM 1074 N N . VAL A 1 130 ? 12.590 10.020 14.264 1.00 94.00 130 VAL A N 1
ATOM 1075 C CA . VAL A 1 130 ? 13.094 9.293 15.422 1.00 94.00 130 VAL A CA 1
ATOM 1076 C C . VAL A 1 130 ? 12.170 8.125 15.715 1.00 94.00 130 VAL A C 1
ATOM 1078 O O . VAL A 1 130 ? 10.952 8.298 15.759 1.00 94.00 130 VAL A O 1
ATOM 1081 N N . GLN A 1 131 ? 12.741 6.942 15.893 1.00 91.69 131 GLN A N 1
ATOM 1082 C CA . GLN A 1 131 ? 12.035 5.778 16.402 1.00 91.69 131 GLN A CA 1
ATOM 1083 C C . GLN A 1 131 ? 12.317 5.649 17.894 1.00 91.69 131 GLN A C 1
ATOM 1085 O O . GLN A 1 131 ? 13.470 5.717 18.334 1.00 91.69 131 GLN A O 1
ATOM 1090 N N . VAL A 1 132 ? 11.249 5.485 18.663 1.00 87.19 132 VAL A N 1
ATOM 1091 C CA . VAL A 1 132 ? 11.311 5.272 20.106 1.00 87.19 132 VAL A CA 1
ATOM 1092 C C . VAL A 1 132 ? 11.105 3.782 20.344 1.00 87.19 132 VAL A C 1
ATOM 1094 O O . VAL A 1 132 ? 10.035 3.265 20.044 1.00 87.19 132 VAL A O 1
ATOM 1097 N N . SER A 1 133 ? 12.123 3.078 20.846 1.00 76.69 133 SER A N 1
ATOM 1098 C CA . SER A 1 133 ? 11.967 1.654 21.163 1.00 76.69 133 SER A CA 1
ATOM 1099 C C . SER A 1 133 ? 10.878 1.456 22.221 1.00 76.69 133 SER A C 1
ATOM 1101 O O . SER A 1 133 ? 10.899 2.115 23.263 1.00 76.69 133 SER A O 1
ATOM 1103 N N . ALA A 1 134 ? 9.973 0.501 21.993 1.00 60.66 134 ALA A N 1
ATOM 1104 C CA . ALA A 1 134 ? 8.940 0.110 22.952 1.00 60.66 134 ALA A CA 1
ATOM 1105 C C . ALA A 1 134 ? 9.526 -0.417 24.282 1.00 60.66 134 ALA A C 1
ATOM 1107 O O . ALA A 1 134 ? 8.867 -0.380 25.320 1.00 60.66 134 ALA A O 1
ATOM 1108 N N . SER A 1 135 ? 10.786 -0.871 24.284 1.00 58.53 135 SER A N 1
ATOM 1109 C CA . SER A 1 135 ? 11.452 -1.497 25.432 1.00 58.53 135 SER A CA 1
ATOM 1110 C C . SER A 1 135 ? 12.063 -0.494 26.427 1.00 58.53 135 SER A C 1
ATOM 1112 O O . SER A 1 135 ? 13.240 -0.627 26.762 1.00 58.53 135 SER A O 1
ATOM 1114 N N . GLY A 1 136 ? 11.313 0.528 26.862 1.00 50.53 136 GLY A N 1
ATOM 1115 C CA . GLY A 1 136 ? 11.530 1.321 28.096 1.00 50.53 136 GLY A CA 1
ATOM 1116 C C . GLY A 1 136 ? 12.900 1.977 28.352 1.00 50.53 136 GLY A C 1
ATOM 1117 O O . GLY A 1 136 ? 13.094 2.619 29.379 1.00 50.53 136 GLY A O 1
ATOM 1118 N N . SER A 1 137 ? 13.862 1.836 27.451 1.00 51.50 137 SER A N 1
ATOM 1119 C CA . SER A 1 137 ? 15.208 2.382 27.540 1.00 51.50 137 SER A CA 1
ATOM 1120 C C . SER A 1 137 ? 15.324 3.446 26.464 1.00 51.50 137 SER A C 1
ATOM 1122 O O . SER A 1 137 ? 14.900 3.226 25.333 1.00 51.50 137 SER A O 1
ATOM 1124 N N . SER A 1 138 ? 15.873 4.606 26.829 1.00 57.19 138 SER A N 1
ATOM 1125 C CA . SER A 1 138 ? 16.000 5.840 26.036 1.00 57.19 138 SER A CA 1
ATOM 1126 C C . SER A 1 138 ? 16.855 5.720 24.760 1.00 57.19 138 SER A C 1
ATOM 1128 O O . SER A 1 138 ? 17.543 6.664 24.376 1.00 57.19 138 SER A O 1
ATOM 1130 N N . LYS A 1 139 ? 16.861 4.562 24.097 1.00 76.12 139 LYS A N 1
ATOM 1131 C CA . LYS A 1 139 ? 17.506 4.331 22.811 1.00 76.12 139 LYS A CA 1
ATOM 1132 C C . LYS A 1 139 ? 16.613 4.901 21.718 1.00 76.12 139 LYS A C 1
ATOM 1134 O O . LYS A 1 139 ? 15.717 4.238 21.200 1.00 76.12 139 LYS A O 1
ATOM 1139 N N . LEU A 1 140 ? 16.857 6.168 21.418 1.00 88.12 140 LEU A N 1
ATOM 1140 C CA . LEU A 1 140 ? 16.331 6.835 20.240 1.00 88.12 140 LEU A CA 1
ATOM 1141 C C . LEU A 1 140 ? 17.192 6.434 19.047 1.00 88.12 140 LEU A C 1
ATOM 1143 O O . LEU A 1 140 ? 18.416 6.553 19.108 1.00 88.12 140 LEU A O 1
ATOM 1147 N N . LYS A 1 141 ? 16.554 5.979 17.968 1.00 91.75 141 LYS A N 1
ATOM 1148 C CA . LYS A 1 141 ? 17.226 5.792 16.680 1.00 91.75 141 LYS A CA 1
ATOM 1149 C C . LYS A 1 141 ? 16.737 6.850 15.708 1.00 91.75 141 LYS A C 1
ATOM 1151 O O . LYS A 1 141 ? 15.534 7.008 15.508 1.00 91.75 141 LYS A O 1
ATOM 1156 N N . TRP A 1 142 ? 17.668 7.594 15.137 1.00 94.19 142 TRP A N 1
ATOM 1157 C CA . TRP A 1 142 ? 17.405 8.701 14.236 1.00 94.19 142 TRP A CA 1
ATOM 1158 C C . TRP A 1 142 ? 17.595 8.293 12.786 1.00 94.19 142 TRP A C 1
ATOM 1160 O O . TRP A 1 142 ? 18.522 7.567 12.428 1.00 94.19 142 TRP A O 1
ATOM 1170 N N . PHE A 1 143 ? 16.725 8.839 11.949 1.00 95.81 143 PHE A N 1
ATOM 1171 C CA . PHE A 1 143 ? 16.718 8.620 10.518 1.00 95.81 143 PHE A CA 1
ATOM 1172 C C . PHE A 1 143 ? 16.587 9.955 9.799 1.00 95.81 143 PHE A C 1
ATOM 1174 O O . PHE A 1 143 ? 15.911 10.885 10.262 1.00 95.81 143 PHE A O 1
ATOM 1181 N N . LYS A 1 144 ? 17.195 10.038 8.621 1.00 94.94 144 LYS A N 1
ATOM 1182 C CA . LYS A 1 144 ? 17.073 11.209 7.753 1.00 94.94 144 LYS A CA 1
ATOM 1183 C C . LYS A 1 144 ? 16.025 10.981 6.670 1.00 94.94 144 LYS A C 1
ATOM 1185 O O . LYS A 1 144 ? 15.648 9.853 6.365 1.00 94.94 144 LYS A O 1
ATOM 1190 N N . SER A 1 145 ? 15.549 12.063 6.064 1.00 95.38 145 SER A N 1
ATOM 1191 C CA . SER A 1 145 ? 14.658 11.963 4.906 1.00 95.38 145 SER A CA 1
ATOM 1192 C C . SER A 1 145 ? 15.345 11.298 3.717 1.00 95.38 145 SER A C 1
ATOM 1194 O O . SER A 1 145 ? 16.512 11.564 3.429 1.00 95.38 145 SER A O 1
ATOM 1196 N N . PHE A 1 146 ? 14.589 10.484 2.984 1.00 94.94 146 PHE A N 1
ATOM 1197 C CA . PHE A 1 146 ? 15.039 9.905 1.724 1.00 94.94 146 PHE A CA 1
ATOM 1198 C C . PHE A 1 146 ? 15.525 10.976 0.737 1.00 94.94 146 PHE A C 1
ATOM 1200 O O . PHE A 1 146 ? 14.813 11.947 0.451 1.00 94.94 146 PHE A O 1
ATOM 1207 N N . GLY A 1 147 ? 16.741 10.778 0.222 1.00 90.31 147 GLY A N 1
ATOM 1208 C CA . GLY A 1 147 ? 17.398 11.704 -0.700 1.00 90.31 147 GLY A CA 1
ATOM 1209 C C . GLY A 1 147 ? 18.057 12.923 -0.041 1.00 90.31 147 GLY A C 1
ATOM 1210 O O . GLY A 1 147 ? 18.506 13.813 -0.761 1.00 90.31 147 GLY A O 1
ATOM 1211 N N . ASP A 1 148 ? 18.133 12.998 1.295 1.00 92.50 148 ASP A N 1
ATOM 1212 C CA . ASP A 1 148 ? 18.942 14.019 1.973 1.00 92.50 148 ASP A CA 1
ATOM 1213 C C . ASP A 1 148 ? 20.440 13.690 1.811 1.00 92.50 148 ASP A C 1
ATOM 1215 O O . ASP A 1 148 ? 20.897 12.645 2.299 1.00 92.50 148 ASP A O 1
ATOM 1219 N N . PRO A 1 149 ? 21.235 14.543 1.134 1.00 90.06 149 PRO A N 1
ATOM 1220 C CA . PRO A 1 149 ? 22.649 14.269 0.896 1.00 90.06 149 PRO A CA 1
ATOM 1221 C C . PRO A 1 149 ? 23.503 14.388 2.164 1.00 90.06 149 PRO A C 1
ATOM 1223 O O . PRO A 1 149 ? 24.610 13.850 2.199 1.00 90.06 149 PRO A O 1
ATOM 1226 N N . ARG A 1 150 ? 23.016 15.064 3.212 1.00 91.25 150 ARG A N 1
ATOM 1227 C CA . ARG A 1 150 ? 23.802 15.336 4.419 1.00 91.25 150 ARG A CA 1
ATOM 1228 C C . ARG A 1 150 ? 24.024 14.049 5.228 1.00 91.25 150 ARG A C 1
ATOM 1230 O O . ARG A 1 150 ? 23.109 13.218 5.337 1.00 91.25 150 ARG A O 1
ATOM 1237 N N . PRO A 1 151 ? 25.224 13.839 5.792 1.00 91.81 151 PRO A N 1
ATOM 1238 C CA . PRO A 1 151 ? 25.455 12.735 6.709 1.00 91.81 151 PRO A CA 1
ATOM 1239 C C . PRO A 1 151 ? 24.848 13.073 8.076 1.00 91.81 151 PRO A C 1
ATOM 1241 O O . PRO A 1 151 ? 24.925 14.211 8.538 1.00 91.81 151 PRO A O 1
ATOM 1244 N N . MET A 1 152 ? 24.210 12.090 8.703 1.00 93.50 152 MET A N 1
ATOM 1245 C CA . MET A 1 152 ? 23.552 12.216 10.003 1.00 93.50 152 MET A CA 1
ATOM 1246 C C . MET A 1 152 ? 23.939 11.029 10.874 1.00 93.50 152 MET A C 1
ATOM 1248 O O . MET A 1 152 ? 24.028 9.905 10.374 1.00 93.50 152 MET A O 1
ATOM 1252 N N . ASP A 1 153 ? 24.136 11.286 12.162 1.00 93.56 153 ASP A N 1
ATOM 1253 C CA . ASP A 1 153 ? 24.375 10.243 13.154 1.00 93.56 153 ASP A CA 1
ATOM 1254 C C . ASP A 1 153 ? 23.041 9.661 13.657 1.00 93.56 153 ASP A C 1
ATOM 1256 O O . ASP A 1 153 ? 22.155 10.404 14.089 1.00 93.56 153 ASP A O 1
ATOM 1260 N N . ALA A 1 154 ? 22.898 8.336 13.600 1.00 92.06 154 ALA A N 1
ATOM 1261 C CA . ALA A 1 154 ? 21.694 7.613 14.006 1.00 92.06 154 ALA A CA 1
ATOM 1262 C C . ALA A 1 154 ? 21.433 7.680 15.519 1.00 92.06 154 ALA A C 1
ATOM 1264 O O . ALA A 1 154 ? 20.301 7.496 15.956 1.00 92.06 154 ALA A O 1
ATOM 1265 N N . THR A 1 155 ? 22.455 7.942 16.333 1.00 90.94 155 THR A N 1
ATOM 1266 C CA . THR A 1 155 ? 22.327 7.961 17.800 1.00 90.94 155 THR A CA 1
ATOM 1267 C C . THR A 1 155 ? 21.897 9.328 18.329 1.00 90.94 155 THR A C 1
ATOM 1269 O O . THR A 1 155 ? 21.088 9.421 19.251 1.00 90.94 155 THR A O 1
ATOM 1272 N N . THR A 1 156 ? 22.402 10.403 17.721 1.00 89.12 156 THR A N 1
ATOM 1273 C CA . THR A 1 156 ? 22.180 11.784 18.185 1.00 89.12 156 THR A CA 1
ATOM 1274 C C . THR A 1 156 ? 21.188 12.564 17.324 1.00 89.12 156 THR A C 1
ATOM 1276 O O . THR A 1 156 ? 20.600 13.532 17.800 1.00 89.12 156 THR A O 1
ATOM 1279 N N . GLY A 1 157 ? 20.989 12.174 16.059 1.00 90.12 157 GLY A N 1
ATOM 1280 C CA . GLY A 1 157 ? 20.136 12.901 15.113 1.00 90.12 157 GLY A CA 1
ATOM 1281 C C . GLY A 1 157 ? 20.739 14.211 14.600 1.00 90.12 157 GLY A C 1
ATOM 1282 O O . GLY A 1 157 ? 20.029 15.030 13.999 1.00 90.12 157 GLY A O 1
ATOM 1283 N N . GLU A 1 158 ? 22.031 14.435 14.847 1.00 92.12 158 GLU A N 1
ATOM 1284 C CA . GLU A 1 158 ? 22.774 15.596 14.368 1.00 92.12 158 GLU A CA 1
ATOM 1285 C C . GLU A 1 158 ? 23.348 15.351 12.972 1.00 92.12 158 GLU A C 1
ATOM 1287 O O . GLU A 1 158 ? 23.918 14.293 12.687 1.00 92.12 158 GLU A O 1
ATOM 1292 N N . TYR A 1 159 ? 23.256 16.366 12.110 1.00 92.94 159 TYR A N 1
ATOM 1293 C CA . TYR A 1 159 ? 23.988 16.367 10.849 1.00 92.94 159 TYR A CA 1
ATOM 1294 C C . TYR A 1 159 ? 25.477 16.590 11.117 1.00 92.94 159 TYR A C 1
ATOM 1296 O O . TYR A 1 159 ? 25.862 17.496 11.858 1.00 92.94 159 TYR A O 1
ATOM 1304 N N . LYS A 1 160 ? 26.322 15.775 10.491 1.00 92.50 160 LYS A N 1
ATOM 1305 C CA . LYS A 1 160 ? 27.781 15.893 10.564 1.00 92.50 160 LYS A CA 1
ATOM 1306 C C . LYS A 1 160 ? 28.326 16.460 9.252 1.00 92.50 160 LYS A C 1
ATOM 1308 O O . LYS A 1 160 ? 27.590 16.629 8.280 1.00 92.50 160 LYS A O 1
ATOM 1313 N N . LYS A 1 161 ? 29.622 16.782 9.207 1.00 89.06 161 LYS A N 1
ATOM 1314 C CA . LYS A 1 161 ? 30.262 17.219 7.952 1.00 89.06 161 LYS A CA 1
ATOM 1315 C C . LYS A 1 161 ? 30.591 16.030 7.055 1.00 89.06 161 LYS A C 1
ATOM 1317 O O . LYS A 1 161 ? 30.379 16.098 5.852 1.00 89.06 161 LYS A O 1
ATOM 1322 N N . ASN A 1 162 ? 31.068 14.943 7.662 1.00 87.62 162 ASN A N 1
ATOM 1323 C CA . ASN A 1 162 ? 31.505 13.730 6.977 1.00 87.62 162 ASN A CA 1
ATOM 1324 C C . ASN A 1 162 ? 30.932 12.487 7.665 1.00 87.62 162 ASN A C 1
ATOM 1326 O O . ASN A 1 162 ? 30.719 12.494 8.878 1.00 87.62 162 ASN A O 1
ATOM 1330 N N . ASP A 1 163 ? 30.767 11.400 6.906 1.00 83.56 163 ASP A N 1
ATOM 1331 C CA . ASP A 1 163 ? 30.293 10.113 7.437 1.00 83.56 163 ASP A CA 1
ATOM 1332 C C . ASP A 1 163 ? 31.193 9.584 8.572 1.00 83.56 163 ASP A C 1
ATOM 1334 O O . ASP A 1 163 ? 30.683 9.030 9.537 1.00 83.56 163 ASP A O 1
ATOM 1338 N N . SER A 1 164 ? 32.511 9.824 8.524 1.00 86.44 164 SER A N 1
ATOM 1339 C CA . SER A 1 164 ? 33.471 9.373 9.551 1.00 86.44 164 SER A CA 1
ATOM 1340 C C . SER A 1 164 ? 33.273 9.998 10.938 1.00 86.44 164 SER A C 1
ATOM 1342 O O . SER A 1 164 ? 33.876 9.540 11.900 1.00 86.44 164 SER A O 1
ATOM 1344 N N . GLN A 1 165 ? 32.489 11.074 11.039 1.00 88.44 165 GLN A N 1
ATOM 1345 C CA . GLN A 1 165 ? 32.158 11.728 12.310 1.00 88.44 165 GLN A CA 1
ATOM 1346 C C . GLN A 1 165 ? 30.872 11.174 12.938 1.00 88.44 165 GLN A C 1
ATOM 1348 O O . GLN A 1 165 ? 30.498 11.606 14.027 1.00 88.44 165 GLN A O 1
ATOM 1353 N N . CYS A 1 166 ? 30.165 10.285 12.237 1.00 87.00 166 CYS A N 1
ATOM 1354 C CA . CYS A 1 166 ? 28.976 9.624 12.755 1.00 87.00 166 CYS A CA 1
ATOM 1355 C C . CYS A 1 166 ? 29.407 8.374 13.527 1.00 87.00 166 CYS A C 1
ATOM 1357 O O . CYS A 1 166 ? 30.163 7.560 12.997 1.00 87.00 166 CYS A O 1
ATOM 1359 N N . THR A 1 167 ? 28.897 8.205 14.745 1.00 88.44 167 THR A N 1
ATOM 1360 C CA . THR A 1 167 ? 29.077 6.971 15.528 1.00 88.44 167 THR A CA 1
ATOM 1361 C C . THR A 1 167 ? 28.430 5.799 14.799 1.00 88.44 167 THR A C 1
ATOM 1363 O O . THR A 1 167 ? 29.052 4.769 14.555 1.00 88.44 167 THR A O 1
ATOM 1366 N N . GLU A 1 168 ? 27.181 6.005 14.388 1.00 89.56 168 GLU A N 1
ATOM 1367 C CA . GLU A 1 168 ? 26.444 5.131 13.491 1.00 89.56 168 GLU A CA 1
ATOM 1368 C C . GLU A 1 168 ? 25.811 6.006 12.413 1.00 89.56 168 GLU A C 1
ATOM 1370 O O . GLU A 1 168 ? 25.273 7.078 12.691 1.00 89.56 168 GLU A O 1
ATOM 1375 N N . ARG A 1 169 ? 25.883 5.576 11.157 1.00 89.94 169 ARG A N 1
ATOM 1376 C CA . ARG A 1 169 ? 25.295 6.335 10.057 1.00 89.94 169 ARG A CA 1
ATOM 1377 C C . ARG A 1 169 ? 23.782 6.134 10.029 1.00 89.94 169 ARG A C 1
ATOM 1379 O O . ARG A 1 169 ? 23.321 5.008 9.871 1.00 89.94 169 ARG A O 1
ATOM 1386 N N . ALA A 1 170 ? 23.024 7.227 10.070 1.00 92.50 170 ALA A N 1
ATOM 1387 C CA . ALA A 1 170 ? 21.574 7.181 9.925 1.00 92.50 170 ALA A CA 1
ATOM 1388 C C . ALA A 1 170 ? 21.154 6.673 8.537 1.00 92.50 170 ALA A C 1
ATOM 1390 O O . ALA A 1 170 ? 21.647 7.140 7.498 1.00 92.50 170 ALA A O 1
ATOM 1391 N N . THR A 1 171 ? 20.208 5.737 8.536 1.00 94.94 171 THR A 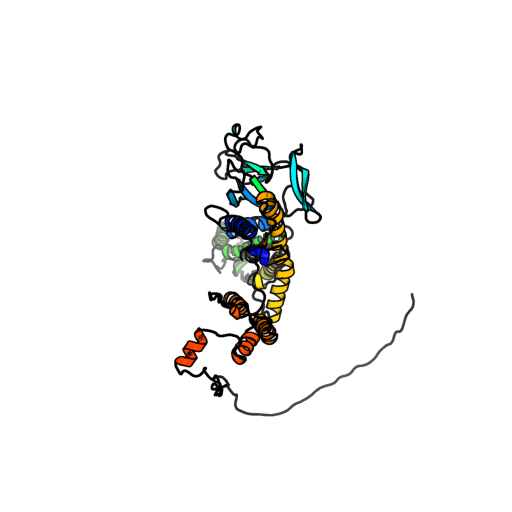N 1
ATOM 1392 C CA . THR A 1 171 ? 19.495 5.268 7.345 1.00 94.94 171 THR A CA 1
ATOM 1393 C C . THR A 1 171 ? 18.424 6.278 6.922 1.00 94.94 171 THR A C 1
ATOM 1395 O O . THR A 1 171 ? 18.169 7.292 7.587 1.00 94.94 171 THR A O 1
ATOM 1398 N N . GLU A 1 172 ? 17.859 6.065 5.737 1.00 95.50 172 GLU A N 1
ATOM 1399 C CA . GLU A 1 172 ? 16.920 6.992 5.110 1.00 95.50 172 GLU A CA 1
ATOM 1400 C C . GLU A 1 172 ? 15.484 6.487 5.254 1.00 95.50 172 GLU A C 1
ATOM 1402 O O . GLU A 1 172 ? 15.227 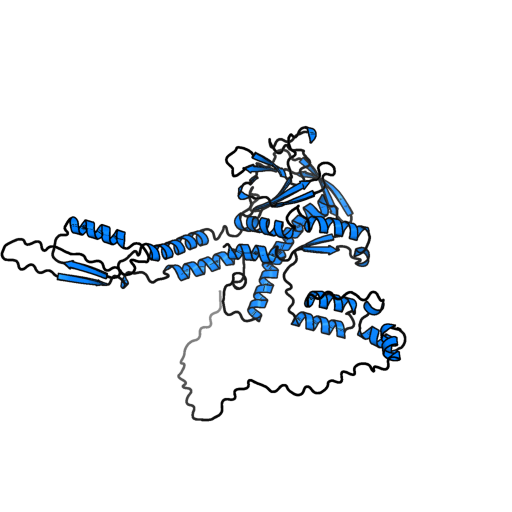5.314 5.024 1.00 95.50 172 GLU A O 1
ATOM 1407 N N . LEU A 1 173 ? 14.530 7.366 5.567 1.00 96.31 173 LEU A N 1
ATOM 1408 C CA . LEU A 1 173 ? 13.105 7.030 5.529 1.00 96.31 173 LEU A CA 1
ATOM 1409 C C . LEU A 1 173 ? 12.422 7.668 4.323 1.00 96.31 173 LEU A C 1
ATOM 1411 O O . LEU A 1 173 ? 12.375 8.897 4.171 1.00 96.31 173 LEU A O 1
ATOM 1415 N N . LEU A 1 174 ? 11.822 6.821 3.490 1.00 95.69 174 LEU A N 1
ATOM 1416 C CA . LEU A 1 174 ? 10.850 7.233 2.490 1.00 95.69 174 LEU A CA 1
ATOM 1417 C C . LEU A 1 174 ? 9.471 7.310 3.151 1.00 95.69 174 LEU A C 1
ATOM 1419 O O . LEU A 1 174 ? 8.692 6.365 3.099 1.00 95.69 174 LEU A O 1
ATOM 1423 N N . TRP A 1 175 ? 9.179 8.452 3.775 1.00 94.75 175 TRP A N 1
ATOM 1424 C CA . TRP A 1 175 ? 7.871 8.724 4.372 1.00 94.75 175 TRP A CA 1
ATOM 1425 C C . TRP A 1 175 ? 6.863 9.184 3.318 1.00 94.75 175 TRP A C 1
ATOM 1427 O O . TRP A 1 175 ? 7.109 10.151 2.582 1.00 94.75 175 TRP A O 1
ATOM 1437 N N . VAL A 1 176 ? 5.702 8.540 3.290 1.00 93.88 176 VAL A N 1
ATOM 1438 C CA . VAL A 1 176 ? 4.554 8.921 2.469 1.00 93.88 176 VAL A CA 1
ATOM 1439 C C . VAL A 1 176 ? 3.343 9.125 3.372 1.00 93.88 176 VAL A C 1
ATOM 1441 O O . VAL A 1 176 ? 3.191 8.495 4.416 1.00 93.88 176 VAL A O 1
ATOM 1444 N N . LYS A 1 177 ? 2.497 10.078 2.994 1.00 91.88 177 LYS A N 1
ATOM 1445 C CA . LYS A 1 177 ? 1.311 10.440 3.760 1.00 91.88 177 LYS A CA 1
ATOM 1446 C C . LYS A 1 177 ? 0.152 10.785 2.845 1.00 91.88 177 LYS A C 1
ATOM 1448 O O . LYS A 1 177 ? 0.355 11.407 1.796 1.00 91.88 177 LYS A O 1
ATOM 1453 N N . ASN A 1 178 ? -1.052 10.503 3.319 1.00 89.56 178 ASN A N 1
ATOM 1454 C CA . ASN A 1 178 ? -2.283 10.994 2.716 1.00 89.56 178 ASN A CA 1
ATOM 1455 C C . ASN A 1 178 ? -2.419 12.485 3.025 1.00 89.56 178 ASN A C 1
ATOM 1457 O O . ASN A 1 178 ? -2.806 12.890 4.122 1.00 89.56 178 ASN A O 1
ATOM 1461 N N . ASN A 1 179 ? -1.978 13.310 2.075 1.00 83.31 179 ASN A N 1
ATOM 1462 C CA . ASN A 1 179 ? -1.797 14.739 2.287 1.00 83.31 179 ASN A CA 1
ATOM 1463 C C . ASN A 1 179 ? -3.137 15.446 2.536 1.00 83.31 179 ASN A C 1
ATOM 1465 O O . ASN A 1 179 ? -4.038 15.397 1.704 1.00 83.31 179 ASN A O 1
ATOM 1469 N N . PHE A 1 180 ? -3.221 16.177 3.645 1.00 83.19 180 PHE A N 1
ATOM 1470 C CA . PHE A 1 180 ? -4.359 17.024 3.978 1.00 83.19 180 PHE A CA 1
ATOM 1471 C C . PHE A 1 180 ? -3.864 18.415 4.365 1.00 83.19 180 PHE A C 1
ATOM 1473 O O . PHE A 1 180 ? -3.206 18.580 5.392 1.00 83.19 180 PHE A O 1
ATOM 1480 N N . GLY A 1 181 ? -4.123 19.415 3.518 1.00 80.44 181 GLY A N 1
ATOM 1481 C CA . GLY A 1 181 ? -3.811 20.821 3.808 1.00 80.44 181 GLY A CA 1
ATOM 1482 C C . GLY A 1 181 ? -2.355 21.101 4.213 1.00 80.44 181 GLY A C 1
ATOM 1483 O O . GLY A 1 181 ? -2.110 22.008 5.002 1.00 80.44 181 GLY A O 1
ATOM 1484 N N . GLY A 1 182 ? -1.388 20.291 3.758 1.00 80.62 182 GLY A N 1
ATOM 1485 C CA . GLY A 1 182 ? 0.031 20.449 4.100 1.00 80.62 182 GLY A CA 1
ATOM 1486 C C . GLY A 1 182 ? 0.399 20.118 5.555 1.00 80.62 182 GLY A C 1
ATOM 1487 O O . GLY A 1 182 ? 1.526 20.401 5.972 1.00 80.62 182 GLY A O 1
ATOM 1488 N N . LYS A 1 183 ? -0.508 19.506 6.332 1.00 86.50 183 LYS A N 1
ATOM 1489 C CA . LYS A 1 183 ? -0.255 19.072 7.719 1.00 86.50 183 LYS A CA 1
ATOM 1490 C C . LYS A 1 183 ? 0.938 18.122 7.797 1.00 86.50 183 LYS A C 1
ATOM 1492 O O . LYS A 1 183 ? 1.257 17.451 6.822 1.00 86.50 183 LYS A O 1
ATOM 1497 N N . THR A 1 184 ? 1.619 18.068 8.945 1.00 89.12 184 THR A N 1
ATOM 1498 C CA . THR A 1 184 ? 2.833 17.246 9.119 1.00 89.12 184 THR A CA 1
ATOM 1499 C C . THR A 1 184 ? 2.566 15.774 8.810 1.00 89.12 184 THR A C 1
ATOM 1501 O O . THR A 1 184 ? 3.226 15.234 7.921 1.00 89.12 184 THR A O 1
ATOM 1504 N N . TYR A 1 185 ? 1.558 15.198 9.466 1.00 92.06 185 TYR A N 1
ATOM 1505 C CA . TYR A 1 185 ? 1.070 13.839 9.244 1.00 92.06 185 TYR A CA 1
ATOM 1506 C C . TYR A 1 185 ? -0.102 13.821 8.261 1.00 92.06 185 TYR A C 1
ATOM 1508 O O . TYR A 1 185 ? -0.788 14.831 8.079 1.00 92.06 185 TYR A O 1
ATOM 1516 N N . GLY A 1 186 ? -0.302 12.674 7.619 1.00 91.12 186 GLY A N 1
ATOM 1517 C CA . GLY A 1 186 ? -1.488 12.388 6.825 1.00 91.12 186 GLY A CA 1
ATOM 1518 C C . GLY A 1 186 ? -2.682 11.996 7.684 1.00 91.12 186 GLY A C 1
ATOM 1519 O O . GLY A 1 186 ? -2.537 11.749 8.882 1.00 91.12 186 GLY A O 1
ATOM 1520 N N . MET A 1 187 ? -3.855 11.957 7.055 1.00 91.50 187 MET A N 1
ATOM 1521 C CA . MET A 1 187 ? -5.098 11.517 7.691 1.00 91.50 187 MET A CA 1
ATOM 1522 C C . MET A 1 187 ? -5.574 10.198 7.079 1.00 91.50 187 MET A C 1
ATOM 1524 O O . MET A 1 187 ? -5.537 10.056 5.852 1.00 91.50 187 MET A O 1
ATOM 1528 N N . PRO A 1 188 ? -6.034 9.237 7.895 1.00 91.69 188 PRO A N 1
ATOM 1529 C CA . PRO A 1 188 ? -6.586 7.999 7.375 1.00 91.69 188 PRO A CA 1
ATOM 1530 C C . PRO A 1 188 ? -7.959 8.242 6.746 1.00 91.69 188 PRO A C 1
ATOM 1532 O O . PRO A 1 188 ? -8.728 9.095 7.188 1.00 91.69 188 PRO A O 1
ATOM 1535 N N . ILE A 1 189 ? -8.302 7.449 5.734 1.00 88.56 189 ILE A N 1
ATOM 1536 C CA . ILE A 1 189 ? -9.550 7.623 4.973 1.00 88.56 189 ILE A CA 1
ATOM 1537 C C . ILE A 1 189 ? -10.818 7.340 5.791 1.00 88.56 189 ILE A C 1
ATOM 1539 O O . ILE A 1 189 ? -11.877 7.880 5.489 1.00 88.56 189 ILE A O 1
ATOM 1543 N N . TRP A 1 190 ? -10.718 6.529 6.849 1.00 90.62 190 TRP A N 1
ATOM 1544 C CA . TRP A 1 190 ? -11.845 6.177 7.718 1.00 90.62 190 TRP A CA 1
ATOM 1545 C C . TRP A 1 190 ? -12.094 7.202 8.833 1.00 90.62 190 TRP A C 1
ATOM 1547 O O . TRP A 1 190 ? -13.033 7.018 9.604 1.00 90.62 190 TRP A O 1
ATOM 1557 N N . ILE A 1 191 ? -11.304 8.285 8.917 1.00 91.25 191 ILE A N 1
ATOM 1558 C CA . ILE A 1 191 ? -11.428 9.298 9.980 1.00 91.25 191 ILE A CA 1
ATOM 1559 C C . ILE A 1 191 ? -12.846 9.888 10.066 1.00 91.25 191 ILE A C 1
ATOM 1561 O O . ILE A 1 191 ? -13.335 10.157 11.159 1.00 91.25 191 ILE A O 1
ATOM 1565 N N . GLY A 1 192 ? -13.542 10.018 8.929 1.00 89.44 192 GLY A N 1
ATOM 1566 C CA . GLY A 1 192 ? -14.932 10.487 8.877 1.00 89.44 192 GLY A CA 1
ATOM 1567 C C . GLY A 1 192 ? -15.951 9.512 9.481 1.00 89.44 192 GLY A C 1
ATOM 1568 O O . GLY A 1 192 ? -17.005 9.943 9.932 1.00 89.44 192 GLY A O 1
ATOM 1569 N N . SER A 1 193 ? -15.624 8.220 9.555 1.00 91.88 193 SER A N 1
ATOM 1570 C CA . SER A 1 193 ? -16.465 7.162 10.138 1.00 91.88 193 SER A CA 1
ATOM 1571 C C . SER A 1 193 ? -16.034 6.783 11.560 1.00 91.88 193 SER A C 1
ATOM 1573 O O . SER A 1 193 ? -16.396 5.718 12.059 1.00 91.88 193 SER A O 1
ATOM 1575 N N . MET A 1 194 ? -15.245 7.624 12.239 1.00 91.88 194 MET A N 1
ATOM 1576 C CA . MET A 1 194 ? -14.740 7.330 13.585 1.00 91.88 194 MET A CA 1
ATOM 1577 C C . MET A 1 194 ? -15.873 7.107 14.602 1.00 91.88 194 MET A C 1
ATOM 1579 O O . MET A 1 194 ? -15.811 6.165 15.392 1.00 91.88 194 MET A O 1
ATOM 1583 N N . LEU A 1 195 ? -16.929 7.927 14.556 1.00 91.50 195 LEU A N 1
ATOM 1584 C CA . LEU A 1 195 ? -18.092 7.781 15.441 1.00 91.50 195 LEU A CA 1
ATOM 1585 C C . LEU A 1 195 ? -18.877 6.493 15.160 1.00 91.50 195 LEU A C 1
ATOM 1587 O O . LEU A 1 195 ? -19.337 5.855 16.104 1.00 91.50 195 LEU A O 1
ATOM 1591 N N . ASP A 1 196 ? -18.959 6.058 13.898 1.00 92.69 196 ASP A N 1
ATOM 1592 C CA . ASP A 1 196 ? -19.589 4.781 13.537 1.00 92.69 196 ASP A CA 1
ATOM 1593 C C . ASP A 1 196 ? -18.819 3.595 14.132 1.00 92.69 196 ASP A C 1
ATOM 1595 O O . ASP A 1 196 ? -19.423 2.650 14.638 1.00 92.69 196 ASP A O 1
ATOM 1599 N N . VAL A 1 197 ? -17.480 3.640 14.108 1.00 91.56 197 VAL A N 1
ATOM 1600 C CA . VAL A 1 197 ? -16.627 2.594 14.700 1.00 91.56 197 VAL A CA 1
ATOM 1601 C C . VAL A 1 197 ? -16.816 2.532 16.217 1.00 91.56 197 VAL A C 1
ATOM 1603 O O . VAL A 1 197 ? -17.027 1.446 16.760 1.00 91.56 197 VAL A O 1
ATOM 1606 N N . LEU A 1 198 ? -16.783 3.683 16.896 1.00 91.31 198 LEU A N 1
ATOM 1607 C CA . LEU A 1 198 ? -16.988 3.760 18.346 1.00 91.31 198 LEU A CA 1
ATOM 1608 C C . LEU A 1 198 ? -18.397 3.312 18.741 1.00 91.31 198 LEU A C 1
ATOM 1610 O O . LEU A 1 198 ? -18.549 2.469 19.623 1.00 91.31 198 LEU A O 1
ATOM 1614 N N . GLY A 1 199 ? -19.420 3.811 18.048 1.00 90.38 199 GLY A N 1
ATOM 1615 C CA . GLY A 1 199 ? -20.807 3.429 18.288 1.00 90.38 199 GLY A CA 1
ATOM 1616 C C . GLY A 1 199 ? -21.049 1.943 18.036 1.00 90.38 199 GLY A C 1
ATOM 1617 O O . GLY A 1 199 ? -21.770 1.304 18.798 1.00 90.38 199 GLY A O 1
ATOM 1618 N N . ARG A 1 200 ? -20.412 1.358 17.014 1.00 90.12 200 ARG A N 1
ATOM 1619 C CA . ARG A 1 200 ? -20.470 -0.087 16.767 1.00 90.12 200 ARG A CA 1
ATOM 1620 C C . ARG A 1 200 ? -19.834 -0.880 17.909 1.00 90.12 200 ARG A C 1
ATOM 1622 O O . ARG A 1 200 ? -20.420 -1.872 18.329 1.00 90.12 200 ARG A O 1
ATOM 1629 N N . SER A 1 201 ? -18.671 -0.450 18.401 1.00 89.38 201 SER A N 1
ATOM 1630 C CA . SER A 1 201 ? -17.995 -1.085 19.541 1.00 89.38 201 SER A CA 1
ATOM 1631 C C . SER A 1 201 ? -18.876 -1.059 20.794 1.00 89.38 201 SER A C 1
ATOM 1633 O O . SER A 1 201 ? -19.115 -2.096 21.404 1.00 89.38 201 SER A O 1
ATOM 1635 N N . LEU A 1 202 ? -19.453 0.102 21.117 1.00 88.12 202 LEU A N 1
ATOM 1636 C CA . LEU A 1 202 ? -20.351 0.261 22.262 1.00 88.12 202 LEU A CA 1
ATOM 1637 C C . LEU A 1 202 ? -21.650 -0.536 22.105 1.00 88.12 202 LEU A C 1
ATOM 1639 O O . LEU A 1 202 ? -22.076 -1.188 23.048 1.00 88.12 202 LEU A O 1
ATOM 1643 N N . GLY A 1 203 ? -22.262 -0.544 20.918 1.00 86.88 203 GLY A N 1
ATOM 1644 C CA . GLY A 1 203 ? -23.466 -1.340 20.662 1.00 86.88 203 GLY A CA 1
ATOM 1645 C C . GLY A 1 203 ? -23.209 -2.846 20.771 1.00 86.88 203 GLY A C 1
ATOM 1646 O O . GLY A 1 203 ? -24.039 -3.577 21.306 1.00 86.88 203 GLY A O 1
ATOM 1647 N N . GLN A 1 204 ? -22.043 -3.318 20.314 1.00 86.88 204 GLN A N 1
ATOM 1648 C CA . GLN A 1 204 ? -21.616 -4.704 20.526 1.00 86.88 204 GLN A CA 1
ATOM 1649 C C . GLN A 1 204 ? -21.368 -4.999 22.004 1.00 86.88 204 GLN A C 1
ATOM 1651 O O . GLN A 1 204 ? -21.797 -6.046 22.478 1.00 86.88 204 GLN A O 1
ATOM 1656 N N . TYR A 1 205 ? -20.724 -4.077 22.721 1.00 86.00 205 TYR A N 1
ATOM 1657 C CA . TYR A 1 205 ? -20.495 -4.203 24.154 1.00 86.00 205 TYR A CA 1
ATOM 1658 C C . TYR A 1 205 ? -21.810 -4.277 24.932 1.00 86.00 205 TYR A C 1
ATOM 1660 O O . TYR A 1 205 ? -21.954 -5.175 25.740 1.00 86.00 205 TYR A O 1
ATOM 1668 N N . ILE A 1 206 ? -22.793 -3.415 24.653 1.00 82.19 206 ILE A N 1
ATOM 1669 C CA . ILE A 1 206 ? -24.099 -3.446 25.334 1.00 82.19 206 ILE A CA 1
ATOM 1670 C C . ILE A 1 206 ? -24.838 -4.757 25.043 1.00 82.19 206 ILE A C 1
ATOM 1672 O O . ILE A 1 206 ? -25.418 -5.349 25.947 1.00 82.19 206 ILE A O 1
ATOM 1676 N N . ASN A 1 207 ? -24.793 -5.244 23.800 1.00 81.44 207 ASN A N 1
ATOM 1677 C CA . ASN A 1 207 ? -25.376 -6.546 23.474 1.00 81.44 207 ASN A CA 1
ATOM 1678 C C . ASN A 1 207 ? -24.655 -7.687 24.211 1.00 81.44 207 ASN A C 1
ATOM 1680 O O . ASN A 1 207 ? -25.307 -8.615 24.670 1.00 81.44 207 ASN A O 1
ATOM 1684 N N . TYR A 1 208 ? -23.326 -7.627 24.330 1.00 82.75 208 TYR A N 1
ATOM 1685 C CA . TYR A 1 208 ? -22.544 -8.595 25.101 1.00 82.75 208 TYR A CA 1
ATOM 1686 C C . TYR A 1 208 ? -22.869 -8.523 26.601 1.00 82.75 208 TYR A C 1
ATOM 1688 O O . TYR A 1 208 ? -23.128 -9.546 27.226 1.00 82.75 208 TYR A O 1
ATOM 1696 N N . ASP A 1 209 ? -22.922 -7.316 27.156 1.00 78.12 209 ASP A N 1
ATOM 1697 C CA . ASP A 1 209 ? -23.253 -7.031 28.551 1.00 78.12 209 ASP A CA 1
ATOM 1698 C C . ASP A 1 209 ? -24.665 -7.509 28.906 1.00 78.12 209 ASP A C 1
ATOM 1700 O O . ASP A 1 209 ? -24.884 -8.039 29.990 1.00 78.12 209 ASP A O 1
ATOM 1704 N N . LEU A 1 210 ? -25.611 -7.431 27.966 1.00 75.69 210 LEU A N 1
ATOM 1705 C CA . LEU A 1 210 ? -26.941 -8.013 28.132 1.00 75.69 210 LEU A CA 1
ATOM 1706 C C . LEU A 1 210 ? -26.885 -9.534 28.360 1.00 75.69 210 LEU A C 1
ATOM 1708 O O . LEU A 1 210 ? -27.664 -10.049 29.165 1.00 75.69 210 LEU A O 1
ATOM 1712 N N . PHE A 1 211 ? -25.978 -10.247 27.681 1.00 74.06 211 PHE A N 1
ATOM 1713 C CA . PHE A 1 211 ? -25.788 -11.686 27.888 1.00 74.06 211 PHE A CA 1
ATOM 1714 C C . PHE A 1 211 ? -25.107 -12.004 29.222 1.00 74.06 211 PHE A C 1
ATOM 1716 O O . PHE A 1 211 ? -25.417 -13.040 29.811 1.00 74.06 211 PHE A O 1
ATOM 1723 N N . ASP A 1 212 ? -24.205 -11.140 29.692 1.00 73.44 212 ASP A N 1
ATOM 1724 C CA . ASP A 1 212 ? -23.419 -11.377 30.908 1.00 73.44 212 ASP A CA 1
ATOM 1725 C C . ASP A 1 212 ? -24.145 -10.924 32.185 1.00 73.44 212 ASP A C 1
ATOM 1727 O O . ASP A 1 212 ? -24.237 -11.670 33.155 1.00 73.44 212 ASP A O 1
ATOM 1731 N N . ASN A 1 213 ? -24.718 -9.721 32.190 1.00 69.00 213 ASN A N 1
ATOM 1732 C CA . ASN A 1 213 ? -25.265 -9.087 33.390 1.00 69.00 213 ASN A CA 1
ATOM 1733 C C . ASN A 1 213 ? -26.789 -9.157 33.522 1.00 69.00 213 ASN A C 1
ATOM 1735 O O . ASN A 1 213 ? -27.277 -8.796 34.586 1.00 69.00 213 ASN A O 1
ATOM 1739 N N . GLN A 1 214 ? -27.526 -9.593 32.489 1.00 68.25 214 GLN A N 1
ATOM 1740 C CA . GLN A 1 214 ? -28.998 -9.676 32.465 1.00 68.25 214 GLN A CA 1
ATOM 1741 C C . GLN A 1 214 ? -29.689 -8.531 33.223 1.00 68.25 214 GLN A C 1
ATOM 1743 O O . GLN A 1 214 ? -30.093 -8.673 34.372 1.00 68.25 214 GLN A O 1
ATOM 1748 N N . GLY A 1 215 ? -29.872 -7.383 32.569 1.00 60.97 215 GLY A N 1
ATOM 1749 C CA . GLY A 1 215 ? -30.379 -6.180 33.241 1.00 60.97 215 GLY A CA 1
ATOM 1750 C C . GLY A 1 215 ? -31.788 -6.274 33.855 1.00 60.97 215 GLY A C 1
ATOM 1751 O O . GLY A 1 215 ? -32.180 -5.341 34.551 1.00 60.97 215 GLY A O 1
ATOM 1752 N N . ILE A 1 216 ? -32.568 -7.337 33.593 1.00 64.81 216 ILE A N 1
ATOM 1753 C CA . ILE A 1 216 ? -33.954 -7.488 34.073 1.00 64.81 216 ILE A CA 1
ATOM 1754 C C . ILE A 1 216 ? -34.265 -8.976 34.373 1.00 64.81 216 ILE A C 1
ATOM 1756 O O . ILE A 1 216 ? -34.197 -9.787 33.442 1.00 64.81 216 ILE A O 1
ATOM 1760 N N . PRO A 1 217 ? -34.651 -9.356 35.616 1.00 64.25 217 PRO A N 1
ATOM 1761 C CA . PRO A 1 217 ? -35.149 -10.705 35.914 1.00 64.25 217 PRO A CA 1
ATOM 1762 C C . PRO A 1 217 ? -36.416 -10.990 35.097 1.00 64.25 217 PRO A C 1
ATOM 1764 O O . PRO A 1 217 ? -37.224 -10.084 34.939 1.00 64.25 217 PRO A O 1
ATOM 1767 N N . PRO A 1 218 ? -36.666 -12.216 34.606 1.00 64.25 218 PRO A N 1
ATOM 1768 C CA . PRO A 1 218 ? -37.856 -12.521 33.801 1.00 64.25 218 PRO A CA 1
ATOM 1769 C C . PRO A 1 218 ? -39.174 -12.392 34.582 1.00 64.25 218 PRO A C 1
ATOM 1771 O O . PRO A 1 218 ? -40.218 -12.095 34.004 1.00 64.25 218 PRO A O 1
ATOM 1774 N N . MET A 1 219 ? -39.151 -12.611 35.895 1.00 65.00 219 MET A N 1
ATOM 1775 C CA . MET A 1 219 ? -40.343 -12.609 36.736 1.00 65.00 219 MET A CA 1
ATOM 1776 C C . MET A 1 219 ? -40.003 -12.051 38.110 1.00 65.00 219 MET A C 1
ATOM 1778 O O . MET A 1 219 ? -38.968 -12.399 38.685 1.00 65.00 219 MET A O 1
ATOM 1782 N N . LEU A 1 220 ? -40.891 -11.201 38.619 1.00 68.31 220 LEU A N 1
ATOM 1783 C CA . LEU A 1 220 ? -40.771 -10.590 39.933 1.00 68.31 220 LEU A CA 1
ATOM 1784 C C . LEU A 1 220 ? -42.057 -10.875 40.717 1.00 68.31 220 LEU A C 1
ATOM 1786 O O . LEU A 1 220 ? -43.151 -10.487 40.299 1.00 68.31 220 LEU A O 1
ATOM 1790 N N . ILE A 1 221 ? -41.925 -11.604 41.825 1.00 64.62 221 ILE A N 1
ATOM 1791 C CA . ILE A 1 221 ? -43.025 -11.902 42.746 1.00 64.62 221 ILE A CA 1
ATOM 1792 C C . ILE A 1 221 ? -43.020 -10.808 43.813 1.00 64.62 221 ILE A C 1
ATOM 1794 O O . ILE A 1 221 ? -42.088 -10.736 44.606 1.00 64.62 221 ILE A O 1
ATOM 1798 N N . ILE A 1 222 ? -44.024 -9.930 43.797 1.00 69.88 222 ILE A N 1
ATOM 1799 C CA . ILE A 1 222 ? -44.203 -8.848 44.773 1.00 69.88 222 ILE A CA 1
ATOM 1800 C C . ILE A 1 222 ? -45.249 -9.294 45.784 1.00 69.88 222 ILE A C 1
ATOM 1802 O O . ILE A 1 222 ? -46.342 -9.698 45.397 1.00 69.88 222 ILE A O 1
ATOM 1806 N N . VAL A 1 223 ? -44.959 -9.160 47.071 1.00 62.56 223 VAL A N 1
ATOM 1807 C CA . VAL A 1 223 ? -45.949 -9.346 48.132 1.00 62.56 223 VAL A CA 1
ATOM 1808 C C . VAL A 1 223 ? -46.374 -7.963 48.643 1.00 62.56 223 VAL A C 1
ATOM 1810 O O . VAL A 1 223 ? -45.560 -7.200 49.152 1.00 62.56 223 VAL A O 1
ATOM 1813 N N . GLU A 1 224 ? -47.638 -7.600 48.429 1.00 60.66 224 GLU A N 1
ATOM 1814 C CA . GLU A 1 224 ? -48.261 -6.331 48.830 1.00 60.66 224 GLU A CA 1
ATOM 1815 C C . GLU A 1 224 ? -48.824 -6.441 50.270 1.00 60.66 224 GLU A C 1
ATOM 1817 O O . GLU A 1 224 ? -49.310 -7.505 50.658 1.00 60.66 224 GLU A O 1
ATOM 1822 N N . ASN A 1 225 ? -48.803 -5.328 51.029 1.00 61.44 225 ASN A N 1
ATOM 1823 C CA . ASN A 1 225 ? -49.174 -5.181 52.458 1.00 61.44 225 ASN A CA 1
ATOM 1824 C C . ASN A 1 225 ? -48.151 -5.687 53.503 1.00 61.44 225 ASN A C 1
ATOM 1826 O O . ASN A 1 225 ? -48.508 -6.400 54.439 1.00 61.44 225 ASN A O 1
ATOM 1830 N N . GLY A 1 226 ? -46.889 -5.260 53.396 1.00 63.66 226 GLY A N 1
ATOM 1831 C CA . GLY A 1 226 ? -45.865 -5.485 54.423 1.00 63.66 226 GLY A CA 1
ATOM 1832 C C . GLY A 1 226 ? -44.700 -4.498 54.322 1.00 63.66 226 GLY A C 1
ATOM 1833 O O . GLY A 1 226 ? -44.515 -3.864 53.281 1.00 63.66 226 GLY A O 1
ATOM 1834 N N . SER A 1 227 ? -43.926 -4.353 55.400 1.00 61.50 227 SER A N 1
ATOM 1835 C CA . SER A 1 227 ? -42.679 -3.573 55.402 1.00 61.50 227 SER A CA 1
ATOM 1836 C C . SER A 1 227 ? -41.507 -4.479 55.018 1.00 61.50 227 SER A C 1
ATOM 1838 O O . SER A 1 227 ? -41.459 -5.643 55.420 1.00 61.50 227 SER A O 1
ATOM 1840 N N . LEU A 1 228 ? -40.568 -3.970 54.214 1.00 63.88 228 LEU A N 1
ATOM 1841 C CA . LEU A 1 228 ? -39.386 -4.735 53.812 1.00 63.88 228 LEU A CA 1
ATOM 1842 C C . LEU A 1 228 ? -38.406 -4.808 54.989 1.00 63.88 228 LEU A C 1
ATOM 1844 O O . LEU A 1 228 ? -37.952 -3.763 55.465 1.00 63.88 228 LEU A O 1
ATOM 1848 N N . THR A 1 229 ? -38.045 -6.015 55.429 1.00 71.94 229 THR A N 1
ATOM 1849 C CA . THR A 1 229 ? -37.012 -6.174 56.462 1.00 71.94 229 THR A CA 1
ATOM 1850 C C . THR A 1 229 ? -35.626 -5.856 55.896 1.00 71.94 229 THR A C 1
ATOM 1852 O O . THR A 1 229 ? -35.408 -5.885 54.679 1.00 71.94 229 THR A O 1
ATOM 1855 N N . ASP A 1 230 ? -34.664 -5.535 56.763 1.00 72.62 230 ASP A N 1
ATOM 1856 C CA . ASP A 1 230 ? -33.286 -5.296 56.320 1.00 72.62 230 ASP A CA 1
ATOM 1857 C C . ASP A 1 230 ? -32.619 -6.588 55.800 1.00 72.62 230 ASP A C 1
ATOM 1859 O O . ASP A 1 230 ? -31.790 -6.515 54.887 1.00 72.62 230 ASP A O 1
ATOM 1863 N N . GLU A 1 231 ? -33.044 -7.776 56.260 1.00 73.56 231 GLU A N 1
ATOM 1864 C CA . GLU A 1 231 ? -32.632 -9.051 55.650 1.00 73.56 231 GLU A CA 1
ATOM 1865 C C . GLU A 1 231 ? -33.132 -9.164 54.203 1.00 73.56 231 GLU A C 1
ATOM 1867 O O . GLU A 1 231 ? -32.345 -9.442 53.300 1.00 73.56 231 GLU A O 1
ATOM 1872 N N . SER A 1 232 ? -34.400 -8.824 53.953 1.00 67.44 232 SER A N 1
ATOM 1873 C CA . SER A 1 232 ? -35.011 -8.877 52.614 1.00 67.44 232 SER A CA 1
ATOM 1874 C C . SER A 1 232 ? -34.339 -7.910 51.623 1.00 67.44 232 SER A C 1
ATOM 1876 O O . SER A 1 232 ? -34.233 -8.189 50.428 1.00 67.44 232 SER A O 1
ATOM 1878 N N . LYS A 1 233 ? -33.837 -6.759 52.103 1.00 68.69 233 LYS A N 1
ATOM 1879 C CA . LYS A 1 233 ? -33.019 -5.839 51.286 1.00 68.69 233 LYS A CA 1
ATOM 1880 C C . LYS A 1 233 ? -31.671 -6.448 50.910 1.00 68.69 233 LYS A C 1
ATOM 1882 O O . LYS A 1 233 ? -31.198 -6.221 49.796 1.00 68.69 233 LYS A O 1
ATOM 1887 N N . THR A 1 234 ? -31.059 -7.183 51.833 1.00 74.38 234 THR A N 1
ATOM 1888 C CA . THR A 1 234 ? -29.769 -7.846 51.613 1.00 74.38 234 THR A CA 1
ATOM 1889 C C . THR A 1 234 ? -29.935 -8.991 50.611 1.00 74.38 234 THR A C 1
ATOM 1891 O O . THR A 1 234 ? -29.191 -9.060 49.637 1.00 74.38 234 THR A O 1
ATOM 1894 N N . GLU A 1 235 ? -31.001 -9.784 50.738 1.00 72.12 235 GLU A N 1
ATOM 1895 C CA . GLU A 1 235 ? -31.355 -10.827 49.766 1.00 72.12 235 GLU A CA 1
ATOM 1896 C C . GLU A 1 235 ? -31.664 -10.262 48.374 1.00 72.12 235 GLU A C 1
ATOM 1898 O O . GLU A 1 235 ? -31.274 -10.849 47.367 1.00 72.12 235 GLU A O 1
ATOM 1903 N N . LEU A 1 236 ? -32.298 -9.088 48.284 1.00 69.12 236 LEU A N 1
ATOM 1904 C CA . LEU A 1 236 ? -32.491 -8.387 47.010 1.00 69.12 236 LEU A CA 1
ATOM 1905 C C . LEU A 1 236 ? -31.166 -7.958 46.369 1.00 69.12 236 LEU A C 1
ATOM 1907 O O . LEU A 1 236 ? -31.001 -8.075 45.153 1.00 69.12 236 LEU A O 1
ATOM 1911 N N . GLN A 1 237 ? -30.220 -7.462 47.167 1.00 69.00 237 GLN A N 1
ATOM 1912 C CA . GLN A 1 237 ? -28.884 -7.109 46.681 1.00 69.00 237 GLN A CA 1
ATOM 1913 C C . GLN A 1 237 ? -28.104 -8.348 46.224 1.00 69.00 237 GLN A C 1
ATOM 1915 O O . GLN A 1 237 ? -27.448 -8.301 45.178 1.00 69.00 237 GLN A O 1
ATOM 1920 N N . ASP A 1 238 ? -28.236 -9.464 46.936 1.00 75.19 238 ASP A N 1
ATOM 1921 C CA . ASP A 1 238 ? -27.623 -10.744 46.579 1.00 75.19 238 ASP A CA 1
ATOM 1922 C C . ASP A 1 238 ? -28.280 -11.373 45.346 1.00 75.19 238 ASP A C 1
ATOM 1924 O O . ASP A 1 238 ? -27.590 -11.920 44.482 1.00 75.19 238 ASP A O 1
ATOM 1928 N N . LEU A 1 239 ? -29.597 -11.237 45.185 1.00 72.25 239 LEU A N 1
ATOM 1929 C CA . LEU A 1 239 ? -30.318 -11.646 43.983 1.00 72.25 239 LEU A CA 1
ATOM 1930 C C . LEU A 1 239 ? -29.809 -10.859 42.769 1.00 72.25 239 LEU A C 1
ATOM 1932 O O . LEU A 1 239 ? -29.412 -11.461 41.776 1.00 72.25 239 LEU A O 1
ATOM 1936 N N . ILE A 1 240 ? -29.740 -9.527 42.861 1.00 69.19 240 ILE A N 1
ATOM 1937 C CA . ILE A 1 240 ? -29.220 -8.669 41.782 1.00 69.19 240 ILE A CA 1
ATOM 1938 C C . ILE A 1 240 ? -27.763 -9.009 41.449 1.00 69.19 240 ILE A C 1
ATOM 1940 O O . ILE A 1 240 ? -27.388 -9.070 40.278 1.00 69.19 240 ILE A O 1
ATOM 1944 N N . SER A 1 241 ? -26.948 -9.291 42.461 1.00 69.50 241 SER A N 1
ATOM 1945 C CA . SER A 1 241 ? -25.535 -9.635 42.277 1.00 69.50 241 SER A CA 1
ATOM 1946 C C . SER A 1 241 ? -25.335 -11.051 41.714 1.00 69.50 241 SER A C 1
ATOM 1948 O O . SER A 1 241 ? -24.394 -11.286 40.954 1.00 69.50 241 SER A O 1
ATOM 1950 N N . SER A 1 242 ? -26.236 -11.987 42.031 1.00 70.19 242 SER A N 1
ATOM 1951 C CA . SER A 1 242 ? -26.196 -13.393 41.597 1.00 70.19 242 SER A CA 1
ATOM 1952 C C . SER A 1 242 ? -26.930 -13.680 40.282 1.00 70.19 242 SER A C 1
ATOM 1954 O O . SER A 1 242 ? -26.910 -14.822 39.812 1.00 70.19 242 SER A O 1
ATOM 1956 N N . MET A 1 243 ? -27.557 -12.668 39.674 1.00 65.19 243 MET A N 1
ATOM 1957 C CA . MET A 1 243 ? -28.131 -12.738 38.324 1.00 65.19 243 MET A CA 1
ATOM 1958 C C . MET A 1 243 ? -27.078 -12.642 37.208 1.00 65.19 243 MET A C 1
ATOM 1960 O O . MET A 1 243 ? -27.393 -12.911 36.052 1.00 65.19 243 MET A O 1
ATOM 1964 N N . ARG A 1 244 ? -25.821 -12.319 37.540 1.00 65.50 244 ARG A N 1
ATOM 1965 C CA . ARG A 1 244 ? -24.716 -12.290 36.572 1.00 65.50 244 ARG A CA 1
ATOM 1966 C C . ARG A 1 244 ? -24.303 -13.696 36.130 1.00 65.50 244 ARG A C 1
ATOM 1968 O O . ARG A 1 244 ? -24.248 -14.621 36.943 1.00 65.50 244 ARG A O 1
ATOM 1975 N N . GLY A 1 245 ? -23.936 -13.831 34.863 1.00 64.69 245 GLY A N 1
ATOM 1976 C CA . GLY A 1 245 ? -23.375 -15.031 34.254 1.00 64.69 245 GLY A CA 1
ATOM 1977 C C . GLY A 1 245 ? -24.395 -15.897 33.511 1.00 64.69 245 GLY A C 1
ATOM 1978 O O . GLY A 1 245 ? -25.544 -16.067 33.920 1.00 64.69 245 GLY A O 1
ATOM 1979 N N . SER A 1 246 ? -23.932 -16.533 32.431 1.00 62.91 246 SER A N 1
ATOM 1980 C CA . SER A 1 246 ? -24.750 -17.362 31.530 1.00 62.91 246 SER A CA 1
ATOM 1981 C C . SER A 1 246 ? -25.440 -18.559 32.202 1.00 62.91 246 SER A C 1
ATOM 1983 O O . SER A 1 246 ? -26.470 -19.019 31.718 1.00 62.91 246 SER A O 1
ATOM 1985 N N . GLY A 1 247 ? -24.911 -19.057 33.326 1.00 61.16 247 GLY A N 1
ATOM 1986 C CA . GLY A 1 247 ? -25.504 -20.156 34.101 1.00 61.16 247 GLY A CA 1
ATOM 1987 C C . GLY A 1 247 ? -26.698 -19.752 34.975 1.00 61.16 247 GLY A C 1
ATOM 1988 O O . GLY A 1 247 ? -27.430 -20.621 35.439 1.00 61.16 247 GLY A O 1
ATOM 1989 N N . ASN A 1 248 ? -26.919 -18.450 35.179 1.00 64.19 248 ASN A N 1
ATOM 1990 C CA . ASN A 1 248 ? -28.024 -17.903 35.974 1.00 64.19 248 ASN A CA 1
ATOM 1991 C C . ASN A 1 248 ? -29.186 -17.404 35.094 1.00 64.19 248 ASN A C 1
ATOM 1993 O O . ASN A 1 248 ? -30.090 -16.716 35.571 1.00 64.19 248 ASN A O 1
ATOM 1997 N N . PHE A 1 249 ? -29.170 -17.787 33.812 1.00 58.09 249 PHE A N 1
ATOM 1998 C CA . PHE A 1 249 ? -30.172 -17.436 32.816 1.00 58.09 249 PHE A CA 1
ATOM 1999 C C . PHE A 1 249 ? -31.566 -17.904 33.272 1.00 58.09 249 PHE A C 1
ATOM 2001 O O . PHE A 1 249 ? -31.790 -19.096 33.469 1.00 58.09 249 PHE A O 1
ATOM 2008 N N . ASN A 1 250 ? -32.506 -16.963 33.412 1.00 65.50 250 ASN A N 1
ATOM 2009 C CA . ASN A 1 250 ? -33.891 -17.168 33.874 1.00 65.50 250 ASN A CA 1
ATOM 2010 C C . ASN A 1 250 ? -34.110 -17.415 35.384 1.00 65.50 250 ASN A C 1
ATOM 2012 O O . ASN A 1 250 ? -35.133 -17.995 35.755 1.00 65.50 250 ASN A O 1
ATOM 2016 N N . LYS A 1 251 ? -33.219 -16.969 36.278 1.00 65.94 251 LYS A N 1
ATOM 2017 C CA . LYS A 1 251 ? -33.538 -16.985 37.718 1.00 65.94 251 LYS A CA 1
ATOM 2018 C C . LYS A 1 251 ? -34.769 -16.125 38.033 1.00 65.94 251 LYS A C 1
ATOM 2020 O O . LYS A 1 251 ? -34.893 -15.002 37.553 1.00 65.94 251 LYS A O 1
ATOM 2025 N N . VAL A 1 252 ? -35.676 -16.660 38.847 1.00 65.38 252 VAL A N 1
ATOM 2026 C CA . VAL A 1 252 ? -36.888 -15.964 39.303 1.00 65.38 252 VAL A CA 1
ATOM 2027 C C . VAL A 1 252 ? -36.573 -15.200 40.586 1.00 65.38 252 VAL A C 1
ATOM 2029 O O . VAL A 1 252 ? -35.956 -15.757 41.492 1.00 65.38 252 VAL A O 1
ATOM 2032 N N . GLY A 1 253 ? -36.997 -13.937 40.665 1.00 67.81 253 GLY A N 1
ATOM 2033 C CA . GLY A 1 253 ? -36.894 -13.145 41.887 1.00 67.81 253 GLY A CA 1
ATOM 2034 C C . GLY A 1 253 ? -38.083 -13.394 42.809 1.00 67.81 253 GLY A C 1
ATOM 2035 O O . GLY A 1 253 ? -39.219 -13.076 42.446 1.00 67.81 253 GLY A O 1
ATOM 2036 N N . LEU A 1 254 ? -37.815 -13.946 43.992 1.00 64.50 254 LEU A N 1
ATOM 2037 C CA . LEU A 1 254 ? -38.771 -14.041 45.092 1.00 64.50 254 LEU A CA 1
ATOM 2038 C C . LEU A 1 254 ? -38.534 -12.861 46.039 1.00 64.50 254 LEU A C 1
ATOM 2040 O O . LEU A 1 254 ? -37.406 -12.649 46.472 1.00 64.50 254 LEU A O 1
ATOM 2044 N N . ILE A 1 255 ? -39.579 -12.087 46.329 1.00 65.81 255 ILE A N 1
ATOM 2045 C CA . ILE A 1 255 ? -39.536 -11.026 47.338 1.00 65.81 255 ILE A CA 1
ATOM 2046 C C . ILE A 1 255 ? -40.629 -11.329 48.347 1.00 65.81 255 ILE A C 1
ATOM 2048 O O . ILE A 1 255 ? -41.811 -11.329 48.003 1.00 65.81 255 ILE A O 1
ATOM 2052 N N . GLU A 1 256 ? -40.231 -11.586 49.583 1.00 64.25 256 GLU A N 1
ATOM 2053 C CA . GLU A 1 256 ? -41.148 -11.817 50.691 1.00 64.25 256 GLU A CA 1
ATOM 2054 C C . GLU A 1 256 ? -41.401 -10.500 51.435 1.00 64.25 256 GLU A C 1
ATOM 2056 O O . GLU A 1 256 ? -40.523 -9.642 51.538 1.00 64.25 256 GLU A O 1
ATOM 2061 N N . ALA A 1 257 ? -42.623 -10.313 51.930 1.00 59.53 257 ALA A N 1
ATOM 2062 C CA . ALA A 1 257 ? -42.972 -9.180 52.778 1.00 59.53 257 ALA A CA 1
ATOM 2063 C C . ALA A 1 257 ? -43.649 -9.704 54.041 1.00 59.53 257 ALA A C 1
ATOM 2065 O O . ALA A 1 257 ? -44.538 -10.556 53.971 1.00 59.53 257 ALA A O 1
ATOM 2066 N N . VAL A 1 258 ? -43.229 -9.187 55.194 1.00 62.09 258 VAL A N 1
ATOM 2067 C CA . VAL A 1 258 ? -43.834 -9.532 56.481 1.00 62.09 258 VAL A CA 1
ATOM 2068 C C . VAL A 1 258 ? -45.003 -8.575 56.729 1.00 62.09 258 VAL A C 1
ATOM 2070 O O . VAL A 1 258 ? -44.808 -7.357 56.644 1.00 62.09 258 VAL A O 1
ATOM 2073 N N . PRO A 1 259 ? -46.217 -9.078 57.020 1.00 57.66 259 PRO A N 1
ATOM 2074 C CA . PRO A 1 259 ? -47.359 -8.218 57.292 1.00 57.66 259 PRO A CA 1
ATOM 2075 C C . PRO A 1 259 ? -47.122 -7.397 58.562 1.00 57.66 259 PRO A C 1
ATOM 2077 O O . PRO A 1 259 ? -46.752 -7.927 59.610 1.00 57.66 259 PRO A O 1
ATOM 2080 N N . GLU A 1 260 ? -47.361 -6.091 58.478 1.00 54.38 260 GLU A N 1
ATOM 2081 C CA . GLU A 1 260 ? -47.250 -5.183 59.618 1.00 54.38 260 GLU A CA 1
ATOM 2082 C C . GLU A 1 260 ? -48.544 -5.278 60.447 1.00 54.38 260 GLU A C 1
ATOM 2084 O O . GLU A 1 260 ? -49.525 -4.572 60.210 1.00 54.38 260 GLU A O 1
ATOM 2089 N N . ILE A 1 261 ? -48.592 -6.227 61.389 1.00 56.00 261 ILE A N 1
ATOM 2090 C CA . ILE A 1 261 ? -49.768 -6.430 62.246 1.00 56.00 261 ILE A CA 1
ATOM 2091 C C . ILE A 1 261 ? -49.815 -5.311 63.292 1.00 56.00 261 ILE A C 1
ATOM 2093 O O . ILE A 1 261 ? -49.168 -5.368 64.338 1.00 56.00 261 ILE A O 1
ATOM 2097 N N . THR A 1 262 ? -50.614 -4.283 63.022 1.00 51.75 262 THR A N 1
ATOM 2098 C CA . THR A 1 262 ? -50.985 -3.251 63.996 1.00 51.75 262 THR A CA 1
ATOM 2099 C C . THR A 1 262 ? -52.324 -3.625 64.642 1.00 51.75 262 THR A C 1
ATOM 2101 O O . THR A 1 262 ? -53.390 -3.179 64.227 1.00 51.75 262 THR A O 1
ATOM 2104 N N . GLY A 1 263 ? -52.272 -4.481 65.670 1.00 55.88 263 GLY A N 1
ATOM 2105 C CA . GLY A 1 263 ? -53.414 -4.793 66.546 1.00 55.88 263 GLY A CA 1
ATOM 2106 C C . GLY A 1 263 ? -54.019 -6.196 66.392 1.00 55.88 263 GLY A C 1
ATOM 2107 O O . GLY A 1 263 ? -53.980 -6.796 65.325 1.00 55.88 263 GLY A O 1
ATOM 2108 N N . LEU A 1 264 ? -54.588 -6.697 67.498 1.00 57.69 264 LEU A N 1
ATOM 2109 C CA . LEU A 1 264 ? -55.079 -8.072 67.706 1.00 57.69 264 LEU A CA 1
ATOM 2110 C C . LEU A 1 264 ? -56.292 -8.493 66.846 1.00 57.69 264 LEU A C 1
ATOM 2112 O O . LEU A 1 264 ? -56.617 -9.674 66.854 1.00 57.69 264 LEU A O 1
ATOM 2116 N N . ASP A 1 265 ? -56.913 -7.576 66.095 1.00 55.41 265 ASP A N 1
ATOM 2117 C CA . ASP A 1 265 ? -58.160 -7.820 65.339 1.00 55.41 265 ASP A CA 1
ATOM 2118 C C . ASP A 1 265 ? -58.043 -7.624 63.811 1.00 55.41 265 ASP A C 1
ATOM 2120 O O . ASP A 1 265 ? -59.048 -7.681 63.104 1.00 55.41 265 ASP A O 1
ATOM 2124 N N . ASN A 1 266 ? -56.844 -7.407 63.261 1.00 54.25 266 ASN A N 1
ATOM 2125 C CA . ASN A 1 266 ? -56.672 -7.269 61.810 1.00 54.25 266 ASN A CA 1
ATOM 2126 C C . ASN A 1 266 ? -56.181 -8.585 61.187 1.00 54.25 266 ASN A C 1
ATOM 2128 O O . ASN A 1 266 ? -55.027 -8.972 61.372 1.00 54.25 266 ASN A O 1
ATOM 2132 N N . GLU A 1 267 ? -57.038 -9.260 60.409 1.00 55.41 267 GLU A N 1
ATOM 2133 C CA . GLU A 1 267 ? -56.603 -10.325 59.496 1.00 55.41 267 GLU A CA 1
ATOM 2134 C C . GLU A 1 267 ? -55.561 -9.751 58.523 1.00 55.41 267 GLU A C 1
ATOM 2136 O O . GLU A 1 267 ? -55.841 -8.834 57.746 1.00 55.41 267 GLU A O 1
ATOM 2141 N N . ALA A 1 268 ? -54.336 -10.276 58.574 1.00 56.16 268 ALA A N 1
ATOM 2142 C CA . ALA A 1 268 ? -53.259 -9.879 57.680 1.00 56.16 268 ALA A CA 1
ATOM 2143 C C . ALA A 1 268 ? -53.599 -10.283 56.234 1.00 56.16 268 ALA A C 1
ATOM 2145 O O . ALA A 1 268 ? -53.396 -11.426 55.825 1.00 56.16 268 ALA A O 1
ATOM 2146 N N . ASN A 1 269 ? -54.131 -9.346 55.449 1.00 61.22 269 ASN A N 1
ATOM 2147 C CA . ASN A 1 269 ? -54.453 -9.573 54.044 1.00 61.22 269 ASN A CA 1
ATOM 2148 C C . ASN A 1 269 ? -53.189 -9.404 53.185 1.00 61.22 269 ASN A C 1
ATOM 2150 O O . ASN A 1 269 ? -52.870 -8.303 52.731 1.00 61.22 269 ASN A O 1
ATOM 2154 N N . VAL A 1 270 ? -52.447 -10.499 53.014 1.00 59.31 270 VAL A N 1
ATOM 2155 C CA . VAL A 1 270 ? -51.241 -10.569 52.180 1.00 59.31 270 VAL A CA 1
ATOM 2156 C C . VAL A 1 270 ? -51.649 -10.815 50.727 1.00 59.31 270 VAL A C 1
ATOM 2158 O O . VAL A 1 270 ? -52.249 -11.844 50.412 1.00 59.31 270 VAL A O 1
ATOM 2161 N N . LYS A 1 271 ? -51.310 -9.893 49.818 1.00 63.81 271 LYS A N 1
ATOM 2162 C CA . LYS A 1 271 ? -51.655 -10.010 48.393 1.00 63.81 271 LYS A CA 1
ATOM 2163 C C . LYS A 1 271 ? -50.403 -10.251 47.554 1.00 63.81 271 LYS A C 1
ATOM 2165 O O . LYS A 1 271 ? -49.514 -9.413 47.506 1.00 63.81 271 LYS A O 1
ATOM 2170 N N . ILE A 1 272 ? -50.342 -11.386 46.860 1.00 63.47 272 ILE A N 1
ATOM 2171 C CA . ILE A 1 272 ? -49.213 -11.743 45.988 1.00 63.47 272 ILE A CA 1
ATOM 2172 C C . ILE A 1 272 ? -49.495 -11.246 44.564 1.00 63.47 272 ILE A C 1
ATOM 2174 O O . ILE A 1 272 ? -50.512 -11.597 43.966 1.00 63.47 272 ILE A O 1
ATOM 2178 N N . ASN A 1 273 ? -48.594 -10.435 44.014 1.00 70.62 273 ASN A N 1
ATOM 2179 C CA . ASN A 1 273 ? -48.653 -9.877 42.668 1.00 70.62 273 ASN A CA 1
ATOM 2180 C C . ASN A 1 273 ? -47.447 -10.359 41.849 1.00 70.62 273 ASN A C 1
ATOM 2182 O O . ASN A 1 273 ? -46.302 -9.995 42.115 1.00 70.62 273 ASN A O 1
ATOM 2186 N N . ILE A 1 274 ? -47.704 -11.194 40.844 1.00 69.06 274 ILE A N 1
ATOM 2187 C CA . ILE A 1 274 ? -46.673 -11.720 39.947 1.00 69.06 274 ILE A CA 1
ATOM 2188 C C . ILE A 1 274 ? -46.588 -10.789 38.740 1.00 69.06 274 ILE A C 1
ATOM 2190 O O . ILE A 1 274 ? -47.502 -10.757 37.913 1.00 69.06 274 ILE A O 1
ATOM 2194 N N . LYS A 1 275 ? -45.484 -10.047 38.613 1.00 74.31 275 LYS A N 1
ATOM 2195 C CA . LYS A 1 275 ? -45.218 -9.227 37.427 1.00 74.31 275 LYS A CA 1
ATOM 2196 C C . LYS A 1 275 ? -44.295 -9.967 36.470 1.00 74.31 275 LYS A C 1
ATOM 2198 O O . LYS A 1 275 ? -43.168 -10.330 36.816 1.00 74.31 275 LYS A O 1
ATOM 2203 N N . ASN A 1 276 ? -44.780 -10.164 35.247 1.00 72.56 276 ASN A N 1
ATOM 2204 C CA . ASN A 1 276 ? -43.952 -10.619 34.143 1.00 72.56 276 ASN A CA 1
ATOM 2205 C C . ASN A 1 276 ? -43.081 -9.449 33.672 1.00 72.56 276 ASN A C 1
ATOM 2207 O O . ASN A 1 276 ? -43.591 -8.419 33.239 1.00 72.56 276 ASN A O 1
ATOM 2211 N N . MET A 1 277 ? -41.768 -9.608 33.783 1.00 72.25 277 MET A N 1
ATOM 2212 C CA . MET A 1 277 ? -40.792 -8.580 33.431 1.00 72.25 277 MET A CA 1
ATOM 2213 C C . MET A 1 277 ? -40.160 -8.830 32.054 1.00 72.25 277 MET A C 1
ATOM 2215 O O . MET A 1 277 ? -39.409 -7.990 31.558 1.00 72.25 277 MET A O 1
ATOM 2219 N N . ILE A 1 278 ? -40.507 -9.944 31.395 1.00 67.62 278 ILE A N 1
ATOM 2220 C CA . ILE A 1 278 ? -40.072 -10.274 30.030 1.00 67.62 278 ILE A CA 1
ATOM 2221 C C . ILE A 1 278 ? -40.530 -9.200 29.038 1.00 67.62 278 ILE A C 1
ATOM 2223 O O . ILE A 1 278 ? -39.799 -8.898 28.103 1.00 67.62 278 ILE A O 1
ATOM 2227 N N . GLU A 1 279 ? -41.688 -8.573 29.258 1.00 66.94 279 GLU A N 1
ATOM 2228 C CA . GLU A 1 279 ? -42.199 -7.497 28.393 1.00 66.94 279 GLU A CA 1
ATOM 2229 C C . GLU A 1 279 ? -41.335 -6.226 28.440 1.00 66.94 279 GLU A C 1
ATOM 2231 O O . GLU A 1 279 ? -41.257 -5.496 27.454 1.00 66.94 279 GLU A O 1
ATOM 2236 N N . TYR A 1 280 ? -40.643 -5.983 29.559 1.00 65.00 280 TYR A N 1
ATOM 2237 C CA . TYR A 1 280 ? -39.681 -4.884 29.704 1.00 65.00 280 TYR A CA 1
ATOM 2238 C C . TYR A 1 280 ? -38.275 -5.267 29.245 1.00 65.00 280 TYR A C 1
ATOM 2240 O O . TYR A 1 280 ? -37.404 -4.401 29.121 1.00 65.00 280 TYR A O 1
ATOM 2248 N N . ARG A 1 281 ? -38.034 -6.556 28.982 1.00 63.97 281 ARG A N 1
ATOM 2249 C CA . ARG A 1 281 ? -36.799 -7.016 28.364 1.00 63.97 281 ARG A CA 1
ATOM 2250 C C . ARG A 1 281 ? -36.818 -6.524 26.923 1.00 63.97 281 ARG A C 1
ATOM 2252 O O . ARG A 1 281 ? -37.519 -7.079 26.080 1.00 63.97 281 ARG A O 1
ATOM 2259 N N . ASN A 1 282 ? -36.062 -5.456 26.655 1.00 59.03 282 ASN A N 1
ATOM 2260 C CA . ASN A 1 282 ? -35.848 -4.971 25.295 1.00 59.03 282 ASN A CA 1
ATOM 2261 C C . ASN A 1 282 ? -35.516 -6.164 24.394 1.00 59.03 282 ASN A C 1
ATOM 2263 O O . ASN A 1 282 ? -34.747 -7.046 24.791 1.00 59.03 282 ASN A O 1
ATOM 2267 N N . GLN A 1 283 ? -36.147 -6.201 23.217 1.00 60.84 283 GLN A N 1
ATOM 2268 C CA . GLN A 1 283 ? -35.961 -7.274 22.246 1.00 60.84 283 GLN A CA 1
ATOM 2269 C C . GLN A 1 283 ? -34.463 -7.553 22.077 1.00 60.84 283 GLN A C 1
ATOM 2271 O O . GLN A 1 283 ? -33.656 -6.622 21.973 1.00 60.84 283 GLN A O 1
ATOM 2276 N N . ASP A 1 284 ? -34.107 -8.840 22.076 1.00 59.28 284 ASP A N 1
ATOM 2277 C CA . ASP A 1 284 ? -32.777 -9.290 21.671 1.00 59.28 284 ASP A CA 1
ATOM 2278 C C . ASP A 1 284 ? -32.413 -8.571 20.359 1.00 59.28 284 ASP A C 1
ATOM 2280 O O . ASP A 1 284 ? -33.296 -8.360 19.522 1.00 59.28 284 ASP A O 1
ATOM 2284 N N . LEU A 1 285 ? -31.157 -8.139 20.198 1.00 63.94 285 LEU A N 1
ATOM 2285 C CA . LEU A 1 285 ? -30.679 -7.369 19.037 1.00 63.94 285 LEU A CA 1
ATOM 2286 C C . LEU A 1 285 ? -31.142 -5.892 18.912 1.00 63.94 285 LEU A C 1
ATOM 2288 O O . LEU A 1 285 ? -31.184 -5.366 17.796 1.00 63.94 285 LEU A O 1
ATOM 2292 N N . MET A 1 286 ? -31.353 -5.155 20.014 1.00 68.19 286 MET A N 1
ATOM 2293 C CA . MET A 1 286 ? -31.729 -3.716 20.009 1.00 68.19 286 MET A CA 1
ATOM 2294 C C . MET A 1 286 ? -30.912 -2.841 19.030 1.00 68.19 286 MET A C 1
ATOM 2296 O O . MET A 1 286 ? -31.447 -1.931 18.395 1.00 68.19 286 MET A O 1
ATOM 2300 N N . PHE A 1 287 ? -29.619 -3.139 18.851 1.00 78.19 287 PHE A N 1
ATOM 2301 C CA . PHE A 1 287 ? -28.731 -2.389 17.955 1.00 78.19 287 PHE A CA 1
ATOM 2302 C C . PHE A 1 287 ? -28.476 -3.039 16.589 1.00 78.19 287 PHE A C 1
ATOM 2304 O O . PHE A 1 287 ? -27.631 -2.547 15.848 1.00 78.19 287 PHE A O 1
ATOM 2311 N N . GLN A 1 288 ? -29.167 -4.107 16.187 1.00 84.25 288 GLN A N 1
ATOM 2312 C CA . GLN A 1 288 ? -28.855 -4.828 14.940 1.00 84.25 288 GLN A CA 1
ATOM 2313 C C . GLN A 1 288 ? -28.888 -3.943 13.695 1.00 84.25 288 GLN A C 1
ATOM 2315 O O . GLN A 1 288 ? -27.950 -3.969 12.895 1.00 84.25 288 GLN A O 1
ATOM 2320 N N . ASN A 1 289 ? -29.934 -3.128 13.548 1.00 86.00 289 ASN A N 1
ATOM 2321 C CA . ASN A 1 289 ? -30.053 -2.208 12.419 1.00 86.00 289 ASN A CA 1
ATOM 2322 C C . ASN A 1 289 ? -28.929 -1.169 12.440 1.00 86.00 289 ASN A C 1
ATOM 2324 O O . ASN A 1 289 ? -28.271 -0.952 11.426 1.00 86.00 289 ASN A O 1
ATOM 2328 N N . TYR A 1 290 ? -28.640 -0.595 13.609 1.00 87.06 290 TYR A N 1
ATOM 2329 C CA . TYR A 1 290 ? -27.536 0.346 13.782 1.00 87.06 290 TYR A CA 1
ATOM 2330 C C . TYR A 1 290 ? -26.175 -0.290 13.450 1.00 87.06 290 TYR A C 1
ATOM 2332 O O . TYR A 1 290 ? -25.374 0.286 12.714 1.00 87.06 290 TYR A O 1
ATOM 2340 N N . LEU A 1 291 ? -25.925 -1.521 13.905 1.00 88.44 291 LEU A N 1
ATOM 2341 C CA . LEU A 1 291 ? -24.722 -2.287 13.578 1.00 88.44 291 LEU A CA 1
ATOM 2342 C C . LEU A 1 291 ? -24.624 -2.552 12.066 1.00 88.44 291 LEU A C 1
ATOM 2344 O O . LEU A 1 291 ? -23.530 -2.482 11.505 1.00 88.44 291 LEU A O 1
ATOM 2348 N N . LYS A 1 292 ? -25.737 -2.831 11.382 1.00 88.56 292 LYS A N 1
ATOM 2349 C CA . LYS A 1 292 ? -25.750 -3.019 9.926 1.00 88.56 292 LYS A CA 1
ATOM 2350 C C . LYS A 1 292 ? -25.419 -1.717 9.188 1.00 88.56 292 LYS A C 1
ATOM 2352 O O . LYS A 1 292 ? -24.492 -1.707 8.381 1.00 88.56 292 LYS A O 1
ATOM 2357 N N . TYR A 1 293 ? -26.093 -0.616 9.526 1.00 89.69 293 TYR A N 1
ATOM 2358 C CA . TYR A 1 293 ? -25.857 0.691 8.900 1.00 89.69 293 TYR A CA 1
ATOM 2359 C C . TYR A 1 293 ? -24.439 1.210 9.139 1.00 89.69 293 TYR A C 1
ATOM 2361 O O . TYR A 1 293 ? -23.778 1.636 8.198 1.00 89.69 293 TYR A O 1
ATOM 2369 N N . THR A 1 294 ? -23.924 1.106 10.366 1.00 90.81 294 THR A N 1
ATOM 2370 C CA . THR A 1 294 ? -22.537 1.501 10.665 1.00 90.81 294 THR A CA 1
ATOM 2371 C C . THR A 1 294 ? -21.523 0.653 9.897 1.00 90.81 294 THR A C 1
ATOM 2373 O O . THR A 1 294 ? -20.527 1.184 9.411 1.00 90.81 294 THR A O 1
ATOM 2376 N N . ALA A 1 295 ? -21.765 -0.652 9.717 1.00 88.94 295 ALA A N 1
ATOM 2377 C CA . ALA A 1 295 ? -20.893 -1.497 8.898 1.00 88.94 295 ALA A CA 1
ATOM 2378 C C . ALA A 1 295 ? -20.885 -1.066 7.423 1.00 88.94 295 ALA A C 1
ATOM 2380 O O . ALA A 1 295 ? -19.813 -1.005 6.812 1.00 88.94 295 ALA A O 1
ATOM 2381 N N . ASP A 1 296 ? -22.053 -0.735 6.869 1.00 90.06 296 ASP A N 1
ATOM 2382 C CA . ASP A 1 296 ? -22.173 -0.226 5.504 1.00 90.06 296 ASP A CA 1
ATOM 2383 C C . ASP A 1 296 ? -21.524 1.160 5.353 1.00 90.06 296 ASP A C 1
ATOM 2385 O O . ASP A 1 296 ? -20.768 1.352 4.402 1.00 90.06 296 ASP A O 1
ATOM 2389 N N . ASN A 1 297 ? -21.715 2.085 6.300 1.00 91.44 297 ASN A N 1
ATOM 2390 C CA . ASN A 1 297 ? -21.073 3.408 6.299 1.00 91.44 297 ASN A CA 1
ATOM 2391 C C . ASN A 1 297 ? -19.545 3.296 6.345 1.00 91.44 297 ASN A C 1
ATOM 2393 O O . ASN A 1 297 ? -18.845 3.900 5.527 1.00 91.44 297 ASN A O 1
ATOM 2397 N N . ILE A 1 298 ? -19.015 2.450 7.237 1.00 91.44 298 ILE A N 1
ATOM 2398 C CA . ILE A 1 298 ? -17.574 2.184 7.312 1.00 91.44 298 ILE A CA 1
ATOM 2399 C C . ILE A 1 298 ? -17.077 1.622 5.979 1.00 91.44 298 ILE A C 1
ATOM 2401 O O . ILE A 1 298 ? -16.007 2.011 5.528 1.00 91.44 298 ILE A O 1
ATOM 2405 N N . ARG A 1 299 ? -17.821 0.725 5.318 1.00 91.62 299 ARG A N 1
ATOM 2406 C CA . ARG A 1 299 ? -17.442 0.197 3.996 1.00 91.62 299 ARG A CA 1
ATOM 2407 C C . ARG A 1 299 ? -17.464 1.284 2.916 1.00 91.62 299 ARG A C 1
ATOM 2409 O O . ARG A 1 299 ? -16.545 1.338 2.097 1.00 91.62 299 ARG A O 1
ATOM 2416 N N . GLN A 1 300 ? -18.475 2.149 2.929 1.00 90.38 300 GLN A N 1
ATOM 2417 C CA . GLN A 1 300 ? -18.630 3.252 1.980 1.00 90.38 300 GLN A CA 1
ATOM 2418 C C . GLN A 1 300 ? -17.480 4.262 2.060 1.00 90.38 300 GLN A C 1
ATOM 2420 O O . GLN A 1 300 ? -17.072 4.776 1.020 1.00 90.38 300 GLN A O 1
ATOM 2425 N N . ALA A 1 301 ? -16.876 4.472 3.236 1.00 90.56 301 ALA A N 1
ATOM 2426 C CA . ALA A 1 301 ? -15.673 5.301 3.367 1.00 90.56 301 ALA A CA 1
ATOM 2427 C C . ALA A 1 301 ? -14.498 4.792 2.503 1.00 90.56 301 ALA A C 1
ATOM 2429 O O . ALA A 1 301 ? -13.739 5.585 1.949 1.00 90.56 301 ALA A O 1
ATOM 2430 N N . PHE A 1 302 ? -14.388 3.471 2.315 1.00 91.06 302 PHE A N 1
ATOM 2431 C CA . PHE A 1 302 ? -13.414 2.835 1.413 1.00 91.06 302 PHE A CA 1
ATOM 2432 C C . PHE A 1 302 ? -13.940 2.672 -0.022 1.00 91.06 302 PHE A C 1
ATOM 2434 O O . PHE A 1 302 ? -13.227 2.158 -0.880 1.00 91.06 302 PHE A O 1
ATOM 2441 N N . ARG A 1 303 ? -15.188 3.084 -0.286 1.00 91.00 303 ARG A N 1
ATOM 2442 C CA . ARG A 1 303 ? -15.916 2.929 -1.559 1.00 91.00 303 ARG A CA 1
ATOM 2443 C C . ARG A 1 303 ? -16.090 1.475 -2.010 1.00 91.00 303 ARG A C 1
ATOM 2445 O O . ARG A 1 303 ? -16.406 1.217 -3.164 1.00 91.00 303 ARG A O 1
ATOM 2452 N N . LEU A 1 304 ? -15.914 0.513 -1.106 1.00 91.62 304 LEU A N 1
ATOM 2453 C CA . LEU A 1 304 ? -15.915 -0.904 -1.455 1.00 91.62 304 LEU A CA 1
ATOM 2454 C C . LEU A 1 304 ? -17.341 -1.444 -1.681 1.00 91.62 304 LEU A C 1
ATOM 2456 O O . LEU A 1 304 ? -18.230 -1.214 -0.851 1.00 91.62 304 LEU A O 1
ATOM 2460 N N . PRO A 1 305 ? -17.568 -2.241 -2.740 1.00 89.75 305 PRO A N 1
ATOM 2461 C CA . PRO A 1 305 ? -18.771 -3.059 -2.857 1.00 89.75 305 PRO A CA 1
ATOM 2462 C C . PRO A 1 305 ? -18.866 -4.105 -1.737 1.00 89.75 305 PRO A C 1
ATOM 2464 O O . PRO A 1 305 ? -17.850 -4.596 -1.242 1.00 89.75 305 PRO A O 1
ATOM 2467 N N . ALA A 1 306 ? -20.089 -4.499 -1.362 1.00 86.94 306 ALA A N 1
ATOM 2468 C CA . ALA A 1 306 ? -20.313 -5.472 -0.283 1.00 86.94 306 ALA A CA 1
ATOM 2469 C C . ALA A 1 306 ? -19.670 -6.842 -0.554 1.00 86.94 306 ALA A C 1
ATOM 2471 O O . ALA A 1 306 ? -19.209 -7.494 0.382 1.00 86.94 306 ALA A O 1
ATOM 2472 N N . LEU A 1 307 ? -19.590 -7.232 -1.831 1.00 87.12 307 LEU A N 1
ATOM 2473 C CA . LEU A 1 307 ? -19.010 -8.497 -2.282 1.00 87.12 307 LEU A CA 1
ATOM 2474 C C . LEU A 1 307 ? -17.588 -8.717 -1.741 1.00 87.12 307 LEU A C 1
ATOM 2476 O O . LEU A 1 307 ? -17.243 -9.821 -1.332 1.00 87.12 307 LEU A O 1
ATOM 2480 N N . TYR A 1 308 ? -16.775 -7.662 -1.683 1.00 86.62 308 TYR A N 1
ATOM 2481 C CA . TYR A 1 308 ? -15.373 -7.777 -1.287 1.00 86.62 308 TYR A CA 1
ATOM 2482 C C . TYR A 1 308 ? -15.157 -8.029 0.209 1.00 86.62 308 TYR A C 1
ATOM 2484 O O . TYR A 1 308 ? -14.125 -8.571 0.591 1.00 86.62 308 TYR A O 1
ATOM 2492 N N . VAL A 1 309 ? -16.119 -7.655 1.056 1.00 85.50 309 VAL A N 1
ATOM 2493 C CA . VAL A 1 309 ? -16.033 -7.843 2.515 1.00 85.50 309 VAL A CA 1
ATOM 2494 C C . VAL A 1 309 ? -16.787 -9.090 2.992 1.00 85.50 309 VAL A C 1
ATOM 2496 O O . VAL A 1 309 ? -17.029 -9.234 4.187 1.00 85.50 309 VAL A O 1
ATOM 2499 N N . GLY A 1 310 ? -17.182 -9.976 2.069 1.00 81.31 310 GLY A N 1
ATOM 2500 C CA . GLY A 1 310 ? -17.978 -11.169 2.377 1.00 81.31 310 GLY A CA 1
ATOM 2501 C C . GLY A 1 310 ? -19.454 -10.868 2.653 1.00 81.31 310 GLY A C 1
ATOM 2502 O O . GLY A 1 310 ? -20.142 -11.678 3.268 1.00 81.31 310 GLY A O 1
ATOM 2503 N N . GLY A 1 311 ? -19.952 -9.702 2.227 1.00 76.44 311 GLY A N 1
ATOM 2504 C CA . GLY A 1 311 ? -21.368 -9.367 2.322 1.00 76.44 311 GLY A CA 1
ATOM 2505 C C . GLY A 1 311 ? -22.181 -10.223 1.357 1.00 76.44 311 GLY A C 1
ATOM 2506 O O . GLY A 1 311 ? -22.144 -9.997 0.147 1.00 76.44 311 GLY A O 1
ATOM 2507 N N . VAL A 1 312 ? -22.920 -11.194 1.893 1.00 60.03 312 VAL A N 1
ATOM 2508 C CA . VAL A 1 312 ? -23.785 -12.083 1.112 1.00 60.03 312 VAL A CA 1
ATOM 2509 C C . VAL A 1 312 ? -25.114 -11.378 0.851 1.00 60.03 312 VAL A C 1
ATOM 2511 O O . VAL A 1 312 ? -26.095 -11.578 1.559 1.00 60.03 312 VAL A O 1
ATOM 2514 N N . ASN A 1 313 ? -25.144 -10.517 -0.163 1.00 62.91 313 ASN A N 1
ATOM 2515 C CA . ASN A 1 313 ? -26.400 -10.205 -0.838 1.00 62.91 313 ASN A CA 1
ATOM 2516 C C . ASN A 1 313 ? -26.482 -11.095 -2.083 1.00 62.91 313 ASN A C 1
ATOM 2518 O O . ASN A 1 313 ? -25.450 -11.414 -2.677 1.00 62.91 313 ASN A O 1
ATOM 2522 N N . ALA A 1 314 ? -27.688 -11.501 -2.479 1.00 58.06 314 ALA A N 1
ATOM 2523 C CA . ALA A 1 314 ? -27.910 -12.251 -3.712 1.00 58.06 314 ALA A CA 1
ATOM 2524 C C . ALA A 1 314 ? -27.582 -11.363 -4.928 1.00 58.06 314 ALA A C 1
ATOM 2526 O O . ALA A 1 314 ? -28.448 -10.688 -5.481 1.00 58.06 314 ALA A O 1
ATOM 2527 N N . TYR A 1 315 ? -26.307 -11.308 -5.308 1.00 69.31 315 TYR A N 1
ATOM 2528 C CA . TYR A 1 315 ? -25.862 -10.643 -6.523 1.00 69.31 315 TYR A CA 1
ATOM 2529 C C . TYR A 1 315 ? -26.019 -11.606 -7.697 1.00 69.31 315 TYR A C 1
ATOM 2531 O O . TYR A 1 315 ? -25.539 -12.737 -7.648 1.00 69.31 315 TYR A O 1
ATOM 2539 N N . SER A 1 316 ? -26.656 -11.146 -8.774 1.00 81.62 316 SER A N 1
ATOM 2540 C CA . SER A 1 316 ? -26.527 -11.823 -10.064 1.00 81.62 316 SER A CA 1
ATOM 2541 C C . SER A 1 316 ? -25.061 -11.782 -10.524 1.00 81.62 316 SER A C 1
ATOM 2543 O O . SER A 1 316 ? -24.315 -10.872 -10.143 1.00 81.62 316 SER A O 1
ATOM 2545 N N . TYR A 1 317 ? -24.643 -12.737 -11.360 1.00 79.88 317 TYR A N 1
ATOM 2546 C CA . TYR A 1 317 ? -23.280 -12.765 -11.907 1.00 79.88 317 TYR A CA 1
ATOM 2547 C C . TYR A 1 317 ? -22.910 -11.443 -12.598 1.00 79.88 317 TYR A C 1
ATOM 2549 O O . TYR A 1 317 ? -21.838 -10.893 -12.349 1.00 79.88 317 TYR A O 1
ATOM 2557 N N . SER A 1 318 ? -23.827 -10.877 -13.392 1.00 82.12 318 SER A N 1
ATOM 2558 C CA . SER A 1 318 ? -23.620 -9.595 -14.071 1.00 82.12 318 SER A CA 1
ATOM 2559 C C . SER A 1 318 ? -23.428 -8.444 -13.081 1.00 82.12 318 SER A C 1
ATOM 2561 O O . SER A 1 318 ? -22.497 -7.659 -13.238 1.00 82.12 318 SER A O 1
ATOM 2563 N N . THR A 1 319 ? -24.237 -8.362 -12.019 1.00 84.25 319 THR A N 1
ATOM 2564 C CA . THR A 1 319 ? -24.084 -7.322 -10.987 1.00 84.25 319 THR A CA 1
ATOM 2565 C C . THR A 1 319 ? -22.764 -7.463 -10.228 1.00 84.25 319 THR A C 1
ATOM 2567 O O . THR A 1 319 ? -22.113 -6.456 -9.950 1.00 84.25 319 THR A O 1
ATOM 2570 N N . ALA A 1 320 ? -22.346 -8.692 -9.909 1.00 84.06 320 ALA A N 1
ATOM 2571 C CA . ALA A 1 320 ? -21.066 -8.954 -9.256 1.00 84.06 320 ALA A CA 1
ATOM 2572 C C . ALA A 1 320 ? -19.883 -8.548 -10.147 1.00 84.06 320 ALA A C 1
ATOM 2574 O O . ALA A 1 320 ? -18.987 -7.845 -9.676 1.00 84.06 320 ALA A O 1
ATOM 2575 N N . MET A 1 321 ? -19.915 -8.912 -11.432 1.00 83.12 321 MET A N 1
ATOM 2576 C CA . MET A 1 321 ? -18.879 -8.550 -12.400 1.00 83.12 321 MET A CA 1
ATOM 2577 C C . MET A 1 321 ? -18.783 -7.032 -12.581 1.00 83.12 321 MET A C 1
ATOM 2579 O O . MET A 1 321 ? -17.703 -6.456 -12.456 1.00 83.12 321 MET A O 1
ATOM 2583 N N . THR A 1 322 ? -19.916 -6.349 -12.782 1.00 85.94 322 THR A N 1
ATOM 2584 C CA . THR A 1 322 ? -19.937 -4.883 -12.888 1.00 85.94 322 THR A CA 1
ATOM 2585 C C . THR A 1 322 ? -19.408 -4.221 -11.614 1.00 85.94 322 THR A C 1
ATOM 2587 O O . THR A 1 322 ? -18.616 -3.285 -11.699 1.00 85.94 322 THR A O 1
ATOM 2590 N N . ALA A 1 323 ? -19.780 -4.715 -10.429 1.00 87.69 323 ALA A N 1
ATOM 2591 C CA . ALA A 1 323 ? -19.281 -4.178 -9.165 1.00 87.69 323 ALA A CA 1
ATOM 2592 C C . ALA A 1 323 ? -17.762 -4.362 -9.004 1.00 87.69 323 ALA A C 1
ATOM 2594 O O . ALA A 1 323 ? -17.091 -3.444 -8.527 1.00 87.69 323 ALA A O 1
ATOM 2595 N N . GLN A 1 324 ? -17.213 -5.509 -9.422 1.00 87.56 324 GLN A N 1
ATOM 2596 C CA . GLN A 1 324 ? -15.766 -5.743 -9.444 1.00 87.56 324 GLN A CA 1
ATOM 2597 C C . GLN A 1 324 ? -15.064 -4.787 -10.410 1.00 87.56 324 GLN A C 1
ATOM 2599 O O . GLN A 1 324 ? -14.117 -4.115 -10.011 1.00 87.56 324 GLN A O 1
ATOM 2604 N N . MET A 1 325 ? -15.563 -4.646 -11.642 1.00 86.94 325 MET A N 1
ATOM 2605 C CA . MET A 1 325 ? -14.984 -3.735 -12.637 1.00 86.94 325 MET A CA 1
ATOM 2606 C C . MET A 1 325 ? -14.985 -2.276 -12.164 1.00 86.94 325 MET A C 1
ATOM 2608 O O . MET A 1 325 ? -13.971 -1.589 -12.291 1.00 86.94 325 MET A O 1
ATOM 2612 N N . VAL A 1 326 ? -16.093 -1.801 -11.586 1.00 90.00 326 VAL A N 1
ATOM 2613 C CA . VAL A 1 326 ? -16.194 -0.429 -11.062 1.00 90.00 326 VAL A CA 1
ATOM 2614 C C . VAL A 1 326 ? -15.232 -0.217 -9.892 1.00 90.00 326 VAL A C 1
ATOM 2616 O O . VAL A 1 326 ? -14.535 0.799 -9.857 1.00 90.00 326 VAL A O 1
ATOM 2619 N N . ALA A 1 327 ? -15.144 -1.173 -8.960 1.00 91.56 327 ALA A N 1
ATOM 2620 C CA . ALA A 1 327 ? -14.194 -1.098 -7.850 1.00 91.56 327 ALA A CA 1
ATOM 2621 C C . ALA A 1 327 ? -12.742 -1.075 -8.348 1.00 91.56 327 ALA A C 1
ATOM 2623 O O . ALA A 1 327 ? -11.936 -0.260 -7.894 1.00 91.56 327 ALA A O 1
ATOM 2624 N N . GLU A 1 328 ? -12.420 -1.907 -9.335 1.00 90.75 328 GLU A N 1
ATOM 2625 C CA . GLU A 1 328 ? -11.099 -1.961 -9.950 1.00 90.75 328 GLU A CA 1
ATOM 2626 C C . GLU A 1 328 ? -10.719 -0.622 -10.589 1.00 90.75 328 GLU A C 1
ATOM 2628 O O . GLU A 1 328 ? -9.657 -0.070 -10.296 1.00 90.75 328 GLU A O 1
ATOM 2633 N N . GLN A 1 329 ? -11.609 -0.054 -11.402 1.00 91.25 329 GLN A N 1
ATOM 2634 C CA . GLN A 1 329 ? -11.364 1.188 -12.135 1.00 91.25 329 GLN A CA 1
ATOM 2635 C C . GLN A 1 329 ? -11.310 2.427 -11.239 1.00 91.25 329 GLN A C 1
ATOM 2637 O O . GLN A 1 329 ? -10.481 3.308 -11.473 1.00 91.25 329 GLN A O 1
ATOM 2642 N N . GLN A 1 330 ? -12.178 2.520 -10.231 1.00 91.75 330 GLN A N 1
ATOM 2643 C CA . GLN A 1 330 ? -12.301 3.732 -9.417 1.00 91.75 330 GLN A CA 1
ATOM 2644 C C . GLN A 1 330 ? -11.436 3.722 -8.156 1.00 91.75 330 GLN A C 1
ATOM 2646 O O . GLN A 1 330 ? -11.100 4.793 -7.648 1.00 91.75 330 GLN A O 1
ATOM 2651 N N . ILE A 1 331 ? -11.096 2.543 -7.631 1.00 92.56 331 ILE A N 1
ATOM 2652 C CA . ILE A 1 331 ? -10.470 2.405 -6.311 1.00 92.56 331 ILE A CA 1
ATOM 2653 C C . ILE A 1 331 ? -9.074 1.813 -6.455 1.00 92.56 331 ILE A C 1
ATOM 2655 O O . ILE A 1 331 ? -8.088 2.466 -6.110 1.00 92.56 331 ILE A O 1
ATOM 2659 N N . PHE A 1 332 ? -8.974 0.593 -6.986 1.00 93.56 332 PHE A N 1
ATOM 2660 C CA . PHE A 1 332 ? -7.728 -0.172 -6.929 1.00 93.56 332 PHE A CA 1
ATOM 2661 C C . PHE A 1 332 ? -6.695 0.294 -7.961 1.00 93.56 332 PHE A C 1
ATOM 2663 O O . PHE A 1 332 ? -5.542 0.530 -7.595 1.00 93.56 332 PHE A O 1
ATOM 2670 N N . ILE A 1 333 ? -7.087 0.506 -9.223 1.00 93.62 333 ILE A N 1
ATOM 2671 C CA . ILE A 1 333 ? -6.182 1.004 -10.273 1.00 93.62 333 ILE A CA 1
ATOM 2672 C C . ILE A 1 333 ? -5.602 2.380 -9.908 1.00 93.62 333 ILE A C 1
ATOM 2674 O O . ILE A 1 333 ? -4.378 2.524 -9.975 1.00 93.62 333 ILE A O 1
ATOM 2678 N N . PRO A 1 334 ? -6.399 3.392 -9.503 1.00 94.31 334 PRO A N 1
ATOM 2679 C CA . PRO A 1 334 ? -5.852 4.695 -9.133 1.00 94.31 334 PRO A CA 1
ATOM 2680 C C . PRO A 1 334 ? -4.919 4.623 -7.923 1.00 94.31 334 PRO A C 1
ATOM 2682 O O . PRO A 1 334 ? -3.862 5.251 -7.941 1.00 94.31 334 PRO A O 1
ATOM 2685 N N . ALA A 1 335 ? -5.260 3.823 -6.906 1.00 92.56 335 ALA A N 1
ATOM 2686 C CA . ALA A 1 335 ? -4.410 3.644 -5.731 1.00 92.56 335 ALA A CA 1
ATOM 2687 C C . ALA A 1 335 ? -3.065 2.983 -6.083 1.00 92.56 335 ALA A C 1
ATOM 2689 O O . ALA A 1 335 ? -2.014 3.452 -5.640 1.00 92.56 335 ALA A O 1
ATOM 2690 N N . ARG A 1 336 ? -3.080 1.948 -6.936 1.00 94.38 336 ARG A N 1
ATOM 2691 C CA . ARG A 1 336 ? -1.861 1.315 -7.462 1.00 94.38 336 ARG A CA 1
ATOM 2692 C C . ARG A 1 336 ? -1.018 2.300 -8.268 1.00 94.38 336 ARG A C 1
ATOM 2694 O O . ARG A 1 336 ? 0.163 2.440 -7.983 1.00 94.38 336 ARG A O 1
ATOM 2701 N N . ARG A 1 337 ? -1.626 3.064 -9.181 1.00 94.81 337 ARG A N 1
ATOM 2702 C CA . ARG A 1 337 ? -0.918 4.080 -9.983 1.00 94.81 337 ARG A CA 1
ATOM 2703 C C . ARG A 1 337 ? -0.286 5.181 -9.134 1.00 94.81 337 ARG A C 1
ATOM 2705 O O . ARG A 1 337 ? 0.836 5.585 -9.417 1.00 94.81 337 ARG A O 1
ATOM 2712 N N . ALA A 1 338 ? -0.975 5.652 -8.094 1.00 93.00 338 ALA A N 1
ATOM 2713 C CA . ALA A 1 338 ? -0.427 6.655 -7.181 1.00 93.00 338 ALA A CA 1
ATOM 2714 C C . ALA A 1 338 ? 0.819 6.132 -6.446 1.00 93.00 338 ALA A C 1
ATOM 2716 O O . ALA A 1 338 ? 1.799 6.857 -6.276 1.00 93.00 338 ALA A O 1
ATOM 2717 N N . PHE A 1 339 ? 0.809 4.858 -6.047 1.00 93.50 339 PHE A N 1
ATOM 2718 C CA . PHE A 1 339 ? 1.976 4.205 -5.464 1.00 93.50 339 PHE A CA 1
ATOM 2719 C C . PHE A 1 339 ? 3.096 3.984 -6.494 1.00 93.50 339 PHE A C 1
ATOM 2721 O O . PHE A 1 339 ? 4.250 4.328 -6.228 1.00 93.50 339 PHE A O 1
ATOM 2728 N N . ASP A 1 340 ? 2.752 3.473 -7.678 1.00 95.25 340 ASP A N 1
ATOM 2729 C CA . ASP A 1 340 ? 3.686 3.233 -8.782 1.00 95.25 340 ASP A CA 1
ATOM 2730 C C . ASP A 1 340 ? 4.397 4.527 -9.193 1.00 95.25 340 ASP A C 1
ATOM 2732 O O . ASP A 1 340 ? 5.599 4.511 -9.446 1.00 95.25 340 ASP A O 1
ATOM 2736 N N . GLU A 1 341 ? 3.709 5.674 -9.192 1.00 94.81 341 GLU A N 1
ATOM 2737 C CA . GLU A 1 341 ? 4.330 6.976 -9.453 1.00 94.81 341 GLU A CA 1
ATOM 2738 C C . GLU A 1 341 ? 5.432 7.297 -8.434 1.00 94.81 341 GLU A C 1
ATOM 2740 O O . GLU A 1 341 ? 6.513 7.757 -8.814 1.00 94.81 341 GLU A O 1
ATOM 2745 N N . ILE A 1 342 ? 5.184 7.050 -7.144 1.00 93.88 342 ILE A N 1
ATOM 2746 C CA . ILE A 1 342 ? 6.167 7.307 -6.085 1.00 93.88 342 ILE A CA 1
ATOM 2747 C C . ILE A 1 342 ? 7.390 6.410 -6.282 1.00 93.88 342 ILE A C 1
ATOM 2749 O O . ILE A 1 342 ? 8.515 6.911 -6.245 1.00 93.88 342 ILE A O 1
ATOM 2753 N N . VAL A 1 343 ? 7.178 5.114 -6.521 1.00 94.38 343 VAL A N 1
ATOM 2754 C CA . VAL A 1 343 ? 8.256 4.138 -6.733 1.00 94.38 343 VAL A CA 1
ATOM 2755 C C . VAL A 1 343 ? 9.056 4.472 -7.990 1.00 94.38 343 VAL A C 1
ATOM 2757 O O . VAL A 1 343 ? 10.283 4.562 -7.931 1.00 94.38 343 VAL A O 1
ATOM 2760 N N . ASN A 1 344 ? 8.383 4.737 -9.108 1.00 94.25 344 ASN A N 1
ATOM 2761 C CA . ASN A 1 344 ? 9.039 5.068 -10.367 1.00 94.25 344 ASN A CA 1
ATOM 2762 C C . ASN A 1 344 ? 9.850 6.354 -10.267 1.00 94.25 344 ASN A C 1
ATOM 2764 O O . ASN A 1 344 ? 11.036 6.363 -10.591 1.00 94.25 344 ASN A O 1
ATOM 2768 N N . ARG A 1 345 ? 9.250 7.439 -9.763 1.00 91.31 345 ARG A N 1
ATOM 2769 C CA . ARG A 1 345 ? 9.949 8.723 -9.668 1.00 91.31 345 ARG A CA 1
ATOM 2770 C C . ARG A 1 345 ? 11.096 8.688 -8.672 1.00 91.31 345 ARG A C 1
ATOM 2772 O O . ARG A 1 345 ? 12.145 9.238 -8.980 1.00 91.31 345 ARG A O 1
ATOM 2779 N N . LYS A 1 346 ? 10.895 8.112 -7.483 1.00 91.50 346 LYS A N 1
ATOM 2780 C CA . LYS A 1 346 ? 11.885 8.197 -6.400 1.00 91.50 346 LYS A CA 1
ATOM 2781 C C . LYS A 1 346 ? 12.923 7.087 -6.427 1.00 91.50 346 LYS A C 1
ATOM 2783 O O . LYS A 1 346 ? 14.060 7.366 -6.090 1.00 91.50 346 LYS A O 1
ATOM 2788 N N . ILE A 1 347 ? 12.554 5.860 -6.784 1.00 93.00 347 ILE A N 1
ATOM 2789 C CA . ILE A 1 347 ? 13.451 4.699 -6.700 1.00 93.00 347 ILE A CA 1
ATOM 2790 C C . ILE A 1 347 ? 13.979 4.348 -8.094 1.00 93.00 347 ILE A C 1
ATOM 2792 O O . ILE A 1 347 ? 15.183 4.399 -8.326 1.00 93.00 347 ILE A O 1
ATOM 2796 N N . VAL A 1 348 ? 13.098 4.045 -9.049 1.00 92.44 348 VAL A N 1
ATOM 2797 C CA . VAL A 1 348 ? 13.511 3.498 -10.357 1.00 92.44 348 VAL A CA 1
ATOM 2798 C C . VAL A 1 348 ? 14.262 4.533 -11.203 1.00 92.44 348 VAL A C 1
ATOM 2800 O O . VAL A 1 348 ? 15.344 4.259 -11.721 1.00 92.44 348 VAL A O 1
ATOM 2803 N N . TRP A 1 349 ? 13.717 5.741 -11.336 1.00 89.62 349 TRP A N 1
ATOM 2804 C CA . TRP A 1 349 ? 14.287 6.765 -12.213 1.00 89.62 349 TRP A CA 1
ATOM 2805 C C . TRP A 1 349 ? 15.332 7.627 -11.515 1.00 89.62 349 TRP A C 1
ATOM 2807 O O . TRP A 1 349 ? 16.371 7.899 -12.112 1.00 89.62 349 TRP A O 1
ATOM 2817 N N . ASP A 1 350 ? 15.092 8.061 -10.274 1.00 87.38 350 ASP A N 1
ATOM 2818 C CA . ASP A 1 350 ? 16.034 8.957 -9.596 1.00 87.38 350 ASP A CA 1
ATOM 2819 C C . ASP A 1 350 ? 17.185 8.214 -8.904 1.00 87.38 350 ASP A C 1
ATOM 2821 O O . ASP A 1 350 ? 18.318 8.669 -8.995 1.00 87.38 350 ASP A O 1
ATOM 2825 N N . GLU A 1 351 ? 16.972 7.052 -8.288 1.00 89.62 351 GLU A N 1
ATOM 2826 C CA . GLU A 1 351 ? 18.066 6.337 -7.607 1.00 89.62 351 GLU A CA 1
ATOM 2827 C C . GLU A 1 351 ? 18.752 5.315 -8.510 1.00 89.62 351 GLU A C 1
ATOM 2829 O O . GLU A 1 351 ? 19.971 5.351 -8.663 1.00 89.62 351 GLU A O 1
ATOM 2834 N N . LEU A 1 352 ? 17.984 4.436 -9.162 1.00 89.81 352 LEU A N 1
ATOM 2835 C CA . LEU A 1 352 ? 18.542 3.402 -10.041 1.00 89.81 352 LEU A CA 1
ATOM 2836 C C . LEU A 1 352 ? 18.904 3.921 -11.438 1.00 89.81 352 LEU A C 1
ATOM 2838 O O . LEU A 1 352 ? 19.562 3.212 -12.196 1.00 89.81 352 LEU A O 1
ATOM 2842 N N . LYS A 1 353 ? 18.472 5.138 -11.801 1.00 89.00 353 LYS A N 1
ATOM 2843 C CA . LYS A 1 353 ? 18.702 5.753 -13.124 1.00 89.00 353 LYS A CA 1
ATOM 2844 C C . LYS A 1 353 ? 18.249 4.862 -14.298 1.00 89.00 353 LYS A C 1
ATOM 2846 O O . LYS A 1 353 ? 18.812 4.924 -15.391 1.00 89.00 353 LYS A O 1
ATOM 2851 N N . CYS A 1 354 ? 17.208 4.055 -14.084 1.00 88.50 354 CYS A N 1
ATOM 2852 C CA . CYS A 1 354 ? 16.672 3.097 -15.053 1.00 88.50 354 CYS A CA 1
ATOM 2853 C C . CYS A 1 354 ? 15.458 3.674 -15.788 1.00 88.50 354 CYS A C 1
ATOM 2855 O O . CYS A 1 354 ? 14.333 3.537 -15.328 1.00 88.50 354 CYS A O 1
ATOM 2857 N N . TYR A 1 355 ? 15.655 4.325 -16.935 1.00 87.50 355 TYR A N 1
ATOM 2858 C CA . TYR A 1 355 ? 14.568 5.033 -17.635 1.00 87.50 355 TYR A CA 1
ATOM 2859 C C . TYR A 1 355 ? 13.796 4.184 -18.656 1.00 87.50 355 TYR A C 1
ATOM 2861 O O . TYR A 1 355 ? 12.735 4.611 -19.112 1.00 87.50 355 TYR A O 1
ATOM 2869 N N . LEU A 1 356 ? 14.310 3.003 -19.019 1.00 88.62 356 LEU A N 1
ATOM 2870 C CA . LEU A 1 356 ? 13.696 2.128 -20.028 1.00 88.62 356 LEU A CA 1
ATOM 2871 C C . LEU A 1 356 ? 12.544 1.284 -19.476 1.00 88.62 356 LEU A C 1
ATOM 2873 O O . LEU A 1 356 ? 11.737 0.777 -20.252 1.00 88.62 356 LEU A O 1
ATOM 2877 N N . TRP A 1 357 ? 12.460 1.148 -18.154 1.00 91.69 357 TRP A N 1
ATOM 2878 C CA . TRP A 1 357 ? 11.466 0.323 -17.482 1.00 91.69 357 TRP A CA 1
ATOM 2879 C C . TRP A 1 357 ? 10.605 1.157 -16.537 1.00 91.69 357 TRP A C 1
ATOM 2881 O O . TRP A 1 357 ? 11.068 2.096 -15.884 1.00 91.69 357 TRP A O 1
ATOM 2891 N N . GLU A 1 358 ? 9.332 0.800 -16.483 1.00 93.12 358 GLU A N 1
ATOM 2892 C CA . GLU A 1 358 ? 8.337 1.337 -15.568 1.00 93.12 358 GLU A CA 1
ATOM 2893 C C . GLU A 1 358 ? 7.884 0.222 -14.627 1.00 93.12 358 GLU A C 1
ATOM 2895 O O . GLU A 1 358 ? 7.422 -0.827 -15.070 1.00 93.12 358 GLU A O 1
ATOM 2900 N N . TYR A 1 359 ? 7.998 0.457 -13.325 1.00 94.81 359 TYR A N 1
ATOM 2901 C CA . TYR A 1 359 ? 7.378 -0.378 -12.309 1.00 94.81 359 TYR A CA 1
ATOM 2902 C C . TYR A 1 359 ? 5.859 -0.226 -12.364 1.00 94.81 359 TYR A C 1
ATOM 2904 O O . TYR A 1 359 ? 5.346 0.893 -12.279 1.00 94.81 359 TYR A O 1
ATOM 2912 N N . ARG A 1 360 ? 5.142 -1.343 -12.466 1.00 94.81 360 ARG A N 1
ATOM 2913 C CA . ARG A 1 360 ? 3.681 -1.369 -12.466 1.00 94.81 360 ARG A CA 1
ATOM 2914 C C . ARG A 1 360 ? 3.173 -2.436 -11.511 1.00 94.81 360 ARG A C 1
ATOM 2916 O O . ARG A 1 360 ? 3.574 -3.597 -11.577 1.00 94.81 360 ARG A O 1
ATOM 2923 N N . SER A 1 361 ? 2.268 -2.051 -10.624 1.00 93.88 361 SER A N 1
ATOM 2924 C CA . SER A 1 361 ? 1.588 -3.002 -9.749 1.00 93.88 361 SER A CA 1
ATOM 2925 C C . SER A 1 361 ? 0.583 -3.829 -10.545 1.00 93.88 361 SER A C 1
ATOM 2927 O O . SER A 1 361 ? -0.236 -3.277 -11.286 1.00 93.88 361 SER A O 1
ATOM 2929 N N . LYS A 1 362 ? 0.601 -5.148 -10.350 1.00 91.19 362 LYS A N 1
ATOM 2930 C CA . LYS A 1 362 ? -0.367 -6.047 -10.980 1.00 91.19 362 LYS A CA 1
ATOM 2931 C C . LYS A 1 362 ? -1.737 -5.911 -10.317 1.00 91.19 362 LYS A C 1
ATOM 2933 O O . LYS A 1 362 ? -1.855 -5.550 -9.146 1.00 91.19 362 LYS A O 1
ATOM 2938 N N . GLY A 1 363 ? -2.777 -6.195 -11.090 1.00 86.81 363 GLY A N 1
ATOM 2939 C CA . GLY A 1 363 ? -4.150 -6.317 -10.610 1.00 86.81 363 GLY A CA 1
ATOM 2940 C C . GLY A 1 363 ? -4.701 -7.720 -10.862 1.00 86.81 363 GLY A C 1
ATOM 2941 O O . GLY A 1 363 ? -4.023 -8.538 -11.492 1.00 86.81 363 GLY A O 1
ATOM 2942 N N . PRO A 1 364 ? -5.929 -8.003 -10.402 1.00 82.81 364 PRO A N 1
ATOM 2943 C CA . PRO A 1 364 ? -6.625 -9.219 -10.781 1.00 82.81 364 PRO A CA 1
ATOM 2944 C C . PRO A 1 364 ? -6.807 -9.263 -12.300 1.00 82.81 364 PRO A C 1
ATOM 2946 O O . PRO A 1 364 ? -7.083 -8.242 -12.941 1.00 82.81 364 PRO A O 1
ATOM 2949 N N . GLN A 1 365 ? -6.702 -10.460 -12.874 1.00 70.62 365 GLN A N 1
ATOM 2950 C CA . GLN A 1 365 ? -7.147 -10.677 -14.244 1.00 70.62 365 GLN A CA 1
ATOM 2951 C C . GLN A 1 365 ? -8.670 -10.513 -14.268 1.00 70.62 365 GLN A C 1
ATOM 2953 O O . GLN A 1 365 ? -9.408 -11.337 -13.740 1.00 70.62 365 GLN A O 1
ATOM 2958 N N . THR A 1 366 ? -9.123 -9.385 -14.809 1.00 61.47 366 THR A N 1
ATOM 2959 C CA . THR A 1 366 ? -10.543 -9.008 -14.888 1.00 61.47 366 THR A CA 1
ATOM 2960 C C . THR A 1 366 ? -11.202 -9.497 -16.170 1.00 61.47 366 THR A C 1
ATOM 2962 O O . THR A 1 366 ? -12.408 -9.352 -16.318 1.00 61.47 366 THR A O 1
ATOM 2965 N N . VAL A 1 367 ? -10.432 -10.066 -17.100 1.00 66.25 367 VAL A N 1
ATOM 2966 C CA . VAL A 1 367 ? -10.975 -10.614 -18.343 1.00 66.25 367 VAL A CA 1
ATOM 2967 C C . VAL A 1 367 ? -11.503 -12.015 -18.059 1.00 66.25 367 VAL A C 1
ATOM 2969 O O . VAL A 1 367 ? -10.759 -12.880 -17.594 1.00 66.25 367 VAL A O 1
ATOM 2972 N N . GLY A 1 368 ? -12.796 -12.229 -18.306 1.00 67.31 368 GLY A N 1
ATOM 2973 C CA . GLY A 1 368 ? -13.412 -13.540 -18.142 1.00 67.31 368 GLY A CA 1
ATOM 2974 C C . GLY A 1 368 ? -12.857 -14.549 -19.147 1.00 67.31 368 GLY A C 1
ATOM 2975 O O . GLY A 1 368 ? -12.388 -14.186 -20.227 1.00 67.31 368 GLY A O 1
ATOM 2976 N N . ALA A 1 369 ? -12.957 -15.839 -18.818 1.00 67.56 369 ALA A N 1
ATOM 2977 C CA . ALA A 1 369 ? -12.539 -16.909 -19.725 1.00 67.56 369 ALA A CA 1
ATOM 2978 C C . ALA A 1 369 ? -13.252 -16.829 -21.088 1.00 67.56 369 ALA A C 1
ATOM 2980 O O . ALA A 1 369 ? -12.653 -17.142 -22.113 1.00 67.56 369 ALA A O 1
ATOM 2981 N N . GLU A 1 370 ? -14.502 -16.359 -21.105 1.00 74.31 370 GLU A N 1
ATOM 2982 C CA . GLU A 1 370 ? -15.291 -16.208 -22.328 1.00 74.31 370 GLU A CA 1
ATOM 2983 C C . GLU A 1 370 ? -14.816 -15.043 -23.208 1.00 74.31 370 GLU A C 1
ATOM 2985 O O . GLU A 1 370 ? -14.657 -15.220 -24.414 1.00 74.31 370 GLU A O 1
ATOM 2990 N N . ASP A 1 371 ? -14.501 -13.886 -22.620 1.00 77.94 371 ASP A N 1
ATOM 2991 C CA . ASP A 1 371 ? -13.961 -12.740 -23.362 1.00 77.94 371 ASP A CA 1
ATOM 2992 C C . ASP A 1 371 ? -12.591 -13.077 -23.971 1.00 77.94 371 ASP A C 1
ATOM 2994 O O . ASP A 1 371 ? -12.317 -12.754 -25.128 1.00 77.94 371 ASP A O 1
ATOM 2998 N N . MET A 1 372 ? -11.747 -13.800 -23.220 1.00 75.88 372 MET A N 1
ATOM 2999 C CA . MET A 1 372 ? -10.475 -14.324 -23.728 1.00 75.88 372 MET A CA 1
ATOM 3000 C C . MET A 1 372 ? -10.690 -15.318 -24.870 1.00 75.88 372 MET A C 1
ATOM 3002 O O . MET A 1 372 ? -10.009 -15.234 -25.891 1.00 75.88 372 MET A O 1
ATOM 3006 N N . ARG A 1 373 ? -11.649 -16.243 -24.734 1.00 79.06 373 ARG A N 1
ATOM 3007 C CA . ARG A 1 373 ? -11.987 -17.223 -25.777 1.00 79.06 373 ARG A CA 1
ATOM 3008 C C . ARG A 1 373 ? -12.445 -16.534 -27.062 1.00 79.06 373 ARG A C 1
ATOM 3010 O O . ARG A 1 373 ? -12.008 -16.922 -28.145 1.00 79.06 373 ARG A O 1
ATOM 3017 N N . LEU A 1 374 ? -13.297 -15.515 -26.945 1.00 84.94 374 LEU A N 1
ATOM 3018 C CA . LEU A 1 374 ? -13.754 -14.702 -28.072 1.00 84.94 374 LEU A CA 1
ATOM 3019 C C . LEU A 1 374 ? -12.582 -13.965 -28.727 1.00 84.94 374 LEU A C 1
ATOM 3021 O O . LEU A 1 374 ? -12.402 -14.084 -29.935 1.00 84.94 374 LEU A O 1
ATOM 3025 N N . ALA A 1 375 ? -11.732 -13.295 -27.945 1.00 81.31 375 ALA A N 1
ATOM 3026 C CA . ALA A 1 375 ? -10.560 -12.596 -28.468 1.00 81.31 375 ALA A CA 1
ATOM 3027 C C . ALA A 1 375 ? -9.597 -13.543 -29.205 1.00 81.31 375 ALA A C 1
ATOM 3029 O O . ALA A 1 375 ? -9.200 -13.263 -30.335 1.00 81.31 375 ALA A O 1
ATOM 3030 N N . VAL A 1 376 ? -9.262 -14.693 -28.607 1.00 83.38 376 VAL A N 1
ATOM 3031 C CA . VAL A 1 376 ? -8.396 -15.707 -29.235 1.00 83.38 376 VAL A CA 1
ATOM 3032 C C . VAL A 1 376 ? -9.003 -16.208 -30.541 1.00 83.38 376 VAL A C 1
ATOM 3034 O O . VAL A 1 376 ? -8.287 -16.328 -31.534 1.00 83.38 376 VAL A O 1
ATOM 3037 N N . ARG A 1 377 ? -10.316 -16.460 -30.574 1.00 84.06 377 ARG A N 1
ATOM 3038 C CA . ARG A 1 377 ? -11.014 -16.898 -31.787 1.00 84.06 377 ARG A CA 1
ATOM 3039 C C . ARG A 1 377 ? -10.953 -15.844 -32.893 1.00 84.06 377 ARG A C 1
ATOM 3041 O O . ARG A 1 377 ? -10.590 -16.185 -34.015 1.00 84.06 377 ARG A O 1
ATOM 3048 N N . GLU A 1 378 ? -11.274 -14.589 -32.589 1.00 85.94 378 GLU A N 1
ATOM 3049 C CA . GLU A 1 378 ? -11.267 -13.506 -33.581 1.00 85.94 378 GLU A CA 1
ATOM 3050 C C . GLU A 1 378 ? -9.854 -13.230 -34.115 1.00 85.94 378 GLU A C 1
ATOM 3052 O O . GLU A 1 378 ? -9.661 -13.161 -35.330 1.00 85.94 378 GLU A O 1
ATOM 3057 N N . PHE A 1 379 ? -8.838 -13.176 -33.244 1.00 83.69 379 PHE A N 1
ATOM 3058 C CA . PHE A 1 379 ? -7.445 -12.975 -33.669 1.00 83.69 379 PHE A CA 1
ATOM 3059 C C . PHE A 1 379 ? -6.855 -14.175 -34.417 1.00 83.69 379 PHE A C 1
ATOM 3061 O O . PHE A 1 379 ? -6.001 -14.004 -35.293 1.00 83.69 379 PHE A O 1
ATOM 3068 N N . SER A 1 380 ? -7.294 -15.392 -34.085 1.00 82.12 380 SER A N 1
ATOM 3069 C CA . SER A 1 380 ? -6.924 -16.600 -34.825 1.00 82.12 380 SER A CA 1
ATOM 3070 C C . SER A 1 380 ? -7.526 -16.579 -36.232 1.00 82.12 380 SER A C 1
ATOM 3072 O O . SER A 1 380 ? -6.800 -16.766 -37.210 1.00 82.12 380 SER A O 1
ATOM 3074 N N . ASN A 1 381 ? -8.817 -16.247 -36.352 1.00 81.94 381 ASN A N 1
ATOM 3075 C CA . ASN A 1 381 ? -9.510 -16.132 -37.638 1.00 81.94 381 ASN A CA 1
ATOM 3076 C C . ASN A 1 381 ? -8.929 -15.019 -38.520 1.00 81.94 381 ASN A C 1
ATOM 3078 O O . ASN A 1 381 ? -8.798 -15.200 -39.729 1.00 81.94 381 ASN A O 1
ATOM 3082 N N . SER A 1 382 ? -8.550 -13.881 -37.931 1.00 82.31 382 SER A N 1
ATOM 3083 C CA . SER A 1 382 ? -7.946 -12.763 -38.663 1.00 82.31 382 SER A CA 1
ATOM 3084 C C . SER A 1 382 ? -6.488 -13.016 -39.069 1.00 82.31 382 SER A C 1
ATOM 3086 O O . SER A 1 382 ? -5.884 -12.163 -39.716 1.00 82.31 382 SER A O 1
ATOM 3088 N N . GLY A 1 383 ? -5.890 -14.140 -38.652 1.00 79.38 383 GLY A N 1
ATOM 3089 C CA . GLY A 1 383 ? -4.478 -14.440 -38.887 1.00 79.38 383 GLY A CA 1
ATOM 3090 C C . GLY A 1 383 ? -3.518 -13.491 -38.161 1.00 79.38 383 GLY A C 1
ATOM 3091 O O . GLY A 1 383 ? -2.383 -13.341 -38.596 1.00 79.38 383 GLY A O 1
ATOM 3092 N N . ALA A 1 384 ? -3.950 -12.830 -37.082 1.00 80.88 384 ALA A N 1
ATOM 3093 C CA . ALA A 1 384 ? -3.096 -11.930 -36.299 1.00 80.88 384 ALA A CA 1
ATOM 3094 C C . ALA A 1 384 ? -2.294 -12.671 -35.213 1.00 80.88 384 ALA A C 1
ATOM 3096 O O . ALA A 1 384 ? -1.312 -12.142 -34.690 1.00 80.88 384 ALA A O 1
ATOM 3097 N N . LEU A 1 385 ? -2.714 -13.887 -34.853 1.00 83.19 385 LEU A N 1
ATOM 3098 C CA . LEU A 1 385 ? -2.135 -14.650 -33.754 1.00 83.19 385 LEU A CA 1
ATOM 3099 C C . LEU A 1 385 ? -1.111 -15.684 -34.251 1.00 83.19 385 LEU A C 1
ATOM 3101 O O . LEU A 1 385 ? -1.473 -16.620 -34.964 1.00 83.19 385 LEU A O 1
ATOM 3105 N N . SER A 1 386 ? 0.156 -15.532 -33.846 1.00 85.12 386 SER A N 1
ATOM 3106 C CA . SER A 1 386 ? 1.204 -16.539 -34.071 1.00 85.12 386 SER A CA 1
ATOM 3107 C C . SER A 1 386 ? 1.070 -17.740 -33.130 1.00 85.12 386 SER A C 1
ATOM 3109 O O . SER A 1 386 ? 0.376 -17.684 -32.107 1.00 85.12 386 SER A O 1
ATOM 3111 N N . ILE A 1 387 ? 1.754 -18.838 -33.455 1.00 81.31 387 ILE A N 1
ATOM 3112 C CA . ILE A 1 387 ? 1.768 -20.050 -32.621 1.00 81.31 387 ILE A CA 1
ATOM 3113 C C . ILE A 1 387 ? 2.422 -19.752 -31.264 1.00 81.31 387 ILE A C 1
ATOM 3115 O O . ILE A 1 387 ? 1.851 -20.082 -30.225 1.00 81.31 387 ILE A O 1
ATOM 3119 N N . ASN A 1 388 ? 3.551 -19.039 -31.251 1.00 84.69 388 ASN A N 1
ATOM 3120 C CA . ASN A 1 388 ? 4.224 -18.635 -30.014 1.00 84.69 388 ASN A CA 1
ATOM 3121 C C . ASN A 1 388 ? 3.379 -17.665 -29.171 1.00 84.69 388 ASN A C 1
ATOM 3123 O O . ASN A 1 388 ? 3.334 -17.808 -27.949 1.00 84.69 388 ASN A O 1
ATOM 3127 N N . ASN A 1 389 ? 2.639 -16.744 -29.798 1.00 84.06 389 ASN A N 1
ATOM 3128 C CA . ASN A 1 389 ? 1.702 -15.879 -29.076 1.00 84.06 389 ASN A CA 1
ATOM 3129 C C . ASN A 1 389 ? 0.527 -16.680 -28.492 1.00 84.06 389 ASN A C 1
ATOM 3131 O O . ASN A 1 389 ? 0.070 -16.389 -27.390 1.00 84.06 389 ASN A O 1
ATOM 3135 N N . SER A 1 390 ? 0.055 -17.712 -29.196 1.00 82.12 390 SER A N 1
ATOM 3136 C CA . SER A 1 390 ? -0.991 -18.614 -28.692 1.00 82.12 390 SER A CA 1
ATOM 3137 C C . SER A 1 390 ? -0.508 -19.409 -27.478 1.00 82.12 390 SER A C 1
ATOM 3139 O O . SER A 1 390 ? -1.239 -19.528 -26.497 1.00 82.12 390 SER A O 1
ATOM 3141 N N . ILE A 1 391 ? 0.733 -19.906 -27.519 1.00 83.62 391 ILE A N 1
ATOM 3142 C CA . ILE A 1 391 ? 1.391 -20.581 -26.393 1.00 83.62 391 ILE A CA 1
ATOM 3143 C C . ILE A 1 391 ? 1.491 -19.643 -25.186 1.00 83.62 391 ILE A C 1
ATOM 3145 O O . ILE A 1 391 ? 1.137 -20.044 -24.080 1.00 83.62 391 ILE A O 1
ATOM 3149 N N . ASP A 1 392 ? 1.894 -18.387 -25.391 1.00 83.75 392 ASP A N 1
ATOM 3150 C CA . ASP A 1 392 ? 1.945 -17.390 -24.315 1.00 83.75 392 ASP A CA 1
ATOM 3151 C C . ASP A 1 392 ? 0.565 -17.139 -23.698 1.00 83.75 392 ASP A C 1
ATOM 3153 O O . ASP A 1 392 ? 0.435 -17.087 -22.473 1.00 83.75 392 ASP A O 1
ATOM 3157 N N . ILE A 1 393 ? -0.482 -17.017 -24.520 1.00 82.56 393 ILE A N 1
ATOM 3158 C CA . ILE A 1 393 ? -1.856 -16.854 -24.029 1.00 82.56 393 ILE A CA 1
ATOM 3159 C C . ILE A 1 393 ? -2.292 -18.086 -23.228 1.00 82.56 393 ILE A C 1
ATOM 3161 O O . ILE A 1 393 ? -2.840 -17.929 -22.139 1.00 82.56 393 ILE A O 1
ATOM 3165 N N . LEU A 1 394 ? -2.024 -19.299 -23.719 1.00 79.44 394 LEU A N 1
ATOM 3166 C CA . LEU A 1 394 ? -2.382 -20.547 -23.037 1.00 79.44 394 LEU A CA 1
ATOM 3167 C C . LEU A 1 394 ? -1.642 -20.713 -21.711 1.00 79.44 394 LEU A C 1
ATOM 3169 O O . LEU A 1 394 ? -2.265 -21.056 -20.708 1.00 79.44 394 LEU A O 1
ATOM 3173 N N . ASN A 1 395 ? -0.344 -20.417 -21.678 1.00 83.31 395 ASN A N 1
ATOM 3174 C CA . ASN A 1 395 ? 0.444 -20.439 -20.450 1.00 83.31 395 ASN A CA 1
ATOM 3175 C C . ASN A 1 395 ? -0.124 -19.465 -19.414 1.00 83.31 395 ASN A C 1
ATOM 3177 O O . ASN A 1 395 ? -0.306 -19.830 -18.254 1.00 83.31 395 ASN A O 1
ATOM 3181 N N . ASN A 1 396 ? -0.481 -18.252 -19.842 1.00 78.25 396 ASN A N 1
ATOM 3182 C CA . ASN A 1 396 ? -1.054 -17.238 -18.960 1.00 78.25 396 ASN A CA 1
ATOM 3183 C C . ASN A 1 396 ? -2.480 -17.576 -18.495 1.00 78.25 396 ASN A C 1
ATOM 3185 O O . ASN A 1 396 ? -2.832 -17.266 -17.359 1.00 78.25 396 ASN A O 1
ATOM 3189 N N . MET A 1 397 ? -3.296 -18.189 -19.356 1.00 74.88 397 MET A N 1
ATOM 3190 C CA . MET A 1 397 ? -4.703 -18.498 -19.076 1.00 74.88 397 MET A CA 1
ATOM 3191 C C . MET A 1 397 ? -4.871 -19.773 -18.244 1.00 74.88 397 MET A C 1
ATOM 3193 O O . MET A 1 397 ? -5.682 -19.806 -17.324 1.00 74.88 397 MET A O 1
ATOM 3197 N N . LEU A 1 398 ? -4.127 -20.829 -18.579 1.00 78.00 398 LEU A N 1
ATOM 3198 C CA . LEU A 1 398 ? -4.255 -22.157 -17.973 1.00 78.00 398 LEU A CA 1
ATOM 3199 C C . LEU A 1 398 ? -3.177 -22.438 -16.917 1.00 78.00 398 LEU A C 1
ATOM 3201 O O . LEU A 1 398 ? -3.180 -23.509 -16.316 1.00 78.00 398 LEU A O 1
ATOM 3205 N N . GLY A 1 399 ? -2.240 -21.509 -16.701 1.00 76.00 399 GLY A N 1
ATOM 3206 C CA . GLY A 1 399 ? -1.102 -21.715 -15.801 1.00 76.00 399 GLY A CA 1
ATOM 3207 C C . GLY A 1 399 ? -0.130 -22.793 -16.293 1.00 76.00 399 GLY A C 1
ATOM 3208 O O . GLY A 1 399 ? 0.588 -23.388 -15.491 1.00 76.00 399 GLY A O 1
ATOM 3209 N N . MET A 1 400 ? -0.129 -23.081 -17.596 1.00 82.12 400 MET A N 1
ATOM 3210 C CA . MET A 1 400 ? 0.781 -24.048 -18.211 1.00 82.12 400 MET A CA 1
ATOM 3211 C C . MET A 1 400 ? 2.177 -23.442 -18.423 1.00 82.12 400 MET A C 1
ATOM 3213 O O . MET A 1 400 ? 2.360 -22.226 -18.404 1.00 82.12 400 MET A O 1
ATOM 3217 N N . GLN A 1 401 ? 3.175 -24.303 -18.633 1.00 78.44 401 GLN A N 1
ATOM 3218 C CA . GLN A 1 401 ? 4.552 -23.908 -18.952 1.00 78.44 401 GLN A CA 1
ATOM 3219 C C . GLN A 1 401 ? 5.020 -24.589 -20.241 1.00 78.44 401 GLN A C 1
ATOM 3221 O O . GLN A 1 401 ? 5.934 -25.410 -20.248 1.00 78.44 401 GLN A O 1
ATOM 3226 N N . ILE A 1 402 ? 4.349 -24.274 -21.344 1.00 84.75 402 ILE A N 1
ATOM 3227 C CA . ILE A 1 402 ? 4.724 -24.737 -22.678 1.00 84.75 402 ILE A CA 1
ATOM 3228 C C . ILE A 1 402 ? 5.839 -23.828 -23.207 1.00 84.75 402 ILE A C 1
ATOM 3230 O O . ILE A 1 402 ? 5.698 -22.605 -23.237 1.00 84.75 402 ILE A O 1
ATOM 3234 N N . SER A 1 403 ? 6.958 -24.415 -23.628 1.00 84.69 403 SER A N 1
ATOM 3235 C CA . SER A 1 403 ? 8.065 -23.679 -24.240 1.00 84.69 403 SER A CA 1
ATOM 3236 C C . SER A 1 403 ? 7.678 -23.117 -25.607 1.00 84.69 403 SER A C 1
ATOM 3238 O O . SER A 1 403 ? 7.026 -23.798 -26.399 1.00 84.69 403 SER A O 1
ATOM 3240 N N . LYS A 1 404 ? 8.153 -21.907 -25.917 1.00 85.00 404 LYS A N 1
ATOM 3241 C CA . LYS A 1 404 ? 8.061 -21.350 -27.271 1.00 85.00 404 LYS A CA 1
ATOM 3242 C C . LYS A 1 404 ? 8.823 -22.216 -28.265 1.00 85.00 404 LYS A C 1
ATOM 3244 O O . LYS A 1 404 ? 9.854 -22.806 -27.937 1.00 85.00 404 LYS A O 1
ATOM 3249 N N . ILE A 1 405 ? 8.327 -22.248 -29.491 1.00 83.88 405 ILE A N 1
ATOM 3250 C CA . ILE A 1 405 ? 8.975 -22.941 -30.593 1.00 83.88 405 ILE A CA 1
ATOM 3251 C C . ILE A 1 405 ? 10.021 -21.989 -31.182 1.00 83.88 405 ILE A C 1
ATOM 3253 O O . ILE A 1 405 ? 9.680 -20.929 -31.703 1.00 83.88 405 ILE A O 1
ATOM 3257 N N . ASN A 1 406 ? 11.301 -22.361 -31.102 1.00 78.31 406 ASN A N 1
ATOM 3258 C CA . ASN A 1 406 ? 12.436 -21.522 -31.527 1.00 78.31 406 ASN A CA 1
ATOM 3259 C C . ASN A 1 406 ? 12.654 -21.484 -33.054 1.00 78.31 406 ASN A C 1
ATOM 3261 O O . ASN A 1 406 ? 13.722 -21.102 -33.530 1.00 78.31 406 ASN A O 1
ATOM 3265 N N . THR A 1 407 ? 11.668 -21.908 -33.837 1.00 80.00 407 THR A N 1
ATOM 3266 C CA . THR A 1 407 ? 11.741 -21.959 -35.298 1.00 80.00 407 THR A CA 1
ATOM 3267 C C . THR A 1 407 ? 11.013 -20.769 -35.925 1.00 80.00 407 THR A C 1
ATOM 3269 O O . THR A 1 407 ? 9.971 -20.363 -35.408 1.00 80.00 407 THR A O 1
ATOM 3272 N N . PRO A 1 408 ? 11.459 -20.255 -37.090 1.00 77.50 408 PRO A N 1
ATOM 3273 C CA . PRO A 1 408 ? 10.833 -19.098 -37.740 1.00 77.50 408 PRO A CA 1
ATOM 3274 C C . PRO A 1 408 ? 9.331 -19.250 -38.024 1.00 77.50 408 PRO A C 1
ATOM 3276 O O . PRO A 1 408 ? 8.599 -18.267 -38.003 1.00 77.50 408 PRO A O 1
ATOM 3279 N N . TRP A 1 409 ? 8.848 -20.476 -38.253 1.00 78.50 409 TRP A N 1
ATOM 3280 C CA . TRP A 1 409 ? 7.423 -20.738 -38.473 1.00 78.50 409 TRP A CA 1
ATOM 3281 C C . TRP A 1 409 ? 6.568 -20.620 -37.202 1.00 78.50 409 TRP A C 1
ATOM 3283 O O . TRP A 1 409 ? 5.363 -20.415 -37.311 1.00 78.50 409 TRP A O 1
ATOM 3293 N N . GLY A 1 410 ? 7.166 -20.693 -36.007 1.00 78.00 410 GLY A N 1
ATOM 3294 C CA . GLY A 1 410 ? 6.462 -20.519 -34.731 1.00 78.00 410 GLY A CA 1
ATOM 3295 C C . GLY A 1 410 ? 6.015 -19.074 -34.482 1.00 78.00 410 GLY A C 1
ATOM 3296 O O . GLY A 1 410 ? 5.040 -18.834 -33.769 1.00 78.00 410 GLY A O 1
ATOM 3297 N N . GLU A 1 411 ? 6.678 -18.112 -35.128 1.00 81.88 411 GLU A N 1
ATOM 3298 C CA . GLU A 1 411 ? 6.312 -16.691 -35.101 1.00 81.88 411 GLU A CA 1
ATOM 3299 C C . GLU A 1 411 ? 5.264 -16.323 -36.162 1.00 81.88 411 GLU A C 1
ATOM 3301 O O . GLU A 1 411 ? 4.733 -15.213 -36.152 1.00 81.88 411 GLU A O 1
ATOM 3306 N N . LEU A 1 412 ? 4.921 -17.248 -37.063 1.00 82.62 412 LEU A N 1
ATOM 3307 C CA . LEU A 1 412 ? 3.909 -17.020 -38.090 1.00 82.62 412 LEU A CA 1
ATOM 3308 C C . LEU A 1 412 ? 2.507 -17.430 -37.604 1.00 82.62 412 LEU A C 1
ATOM 3310 O O . LEU A 1 412 ? 2.370 -18.339 -36.777 1.00 82.62 412 LEU A O 1
ATOM 3314 N N . PRO A 1 413 ? 1.443 -16.791 -38.123 1.00 84.19 413 PRO A N 1
ATOM 3315 C CA . PRO A 1 413 ? 0.073 -17.224 -37.884 1.00 84.19 413 PRO A CA 1
ATOM 3316 C C . PRO A 1 413 ? -0.171 -18.643 -38.389 1.00 84.19 413 PRO A C 1
ATOM 3318 O O . PRO A 1 413 ? 0.248 -18.990 -39.494 1.00 84.19 413 PRO A O 1
ATOM 3321 N N . TYR A 1 414 ? -0.908 -19.447 -37.620 1.00 81.69 414 TYR A N 1
ATOM 3322 C CA . TYR A 1 414 ? -1.176 -20.849 -37.964 1.00 81.69 414 TYR A CA 1
ATOM 3323 C C . TYR A 1 414 ? -1.815 -21.018 -39.355 1.00 81.69 414 TYR A C 1
ATOM 3325 O O . TYR A 1 414 ? -1.425 -21.900 -40.119 1.00 81.69 414 TYR A O 1
ATOM 3333 N N . SER A 1 415 ? -2.739 -20.126 -39.725 1.00 80.50 415 SER A N 1
ATOM 3334 C CA . SER A 1 415 ? -3.373 -20.106 -41.050 1.00 80.50 415 SER A CA 1
ATOM 3335 C C . SER A 1 415 ? -2.367 -19.922 -42.192 1.00 80.50 415 SER A C 1
ATOM 3337 O O . SER A 1 415 ? -2.474 -20.590 -43.220 1.00 80.50 415 SER A O 1
ATOM 3339 N N . LEU A 1 416 ? -1.356 -19.072 -41.996 1.00 81.19 416 LEU A N 1
ATOM 3340 C CA . LEU A 1 416 ? -0.284 -18.853 -42.964 1.00 81.19 416 LEU A CA 1
ATOM 3341 C C . LEU A 1 416 ? 0.666 -20.053 -43.027 1.00 81.19 416 LEU A C 1
ATOM 3343 O O . LEU A 1 416 ? 1.084 -20.438 -44.115 1.00 81.19 416 LEU A O 1
ATOM 3347 N N . VAL A 1 417 ? 0.978 -20.672 -41.883 1.00 80.44 417 VAL A N 1
ATOM 3348 C CA . VAL A 1 417 ? 1.817 -21.881 -41.829 1.00 80.44 417 VAL A CA 1
ATOM 3349 C C . VAL A 1 417 ? 1.168 -23.024 -42.609 1.00 80.44 417 VAL A C 1
ATOM 3351 O O . VAL A 1 417 ? 1.843 -23.642 -43.430 1.00 80.44 417 VAL A O 1
ATOM 3354 N N . ILE A 1 418 ? -0.138 -23.262 -42.435 1.00 80.88 418 ILE A N 1
ATOM 3355 C CA . ILE A 1 418 ? -0.868 -24.279 -43.211 1.00 80.88 418 ILE A CA 1
ATOM 3356 C C . ILE A 1 418 ? -0.747 -24.012 -44.714 1.00 80.88 418 ILE A C 1
ATOM 3358 O O . ILE A 1 418 ? -0.485 -24.938 -45.481 1.00 80.88 418 ILE A O 1
ATOM 3362 N N . GLU A 1 419 ? -0.939 -22.767 -45.147 1.00 80.25 419 GLU A N 1
ATOM 3363 C CA . GLU A 1 419 ? -0.890 -22.419 -46.569 1.00 80.25 419 GLU A CA 1
ATOM 3364 C C . GLU A 1 419 ? 0.527 -22.562 -47.147 1.00 80.25 419 GLU A C 1
ATOM 3366 O O . GLU A 1 419 ? 0.708 -23.101 -48.238 1.00 80.25 419 GLU A O 1
ATOM 3371 N N . LEU A 1 420 ? 1.554 -22.168 -46.391 1.00 80.44 420 LEU A N 1
ATOM 3372 C CA . LEU A 1 420 ? 2.955 -22.329 -46.788 1.00 80.44 420 LEU A CA 1
ATOM 3373 C C . LEU A 1 420 ? 3.377 -23.802 -46.879 1.00 80.44 420 LEU A C 1
ATOM 3375 O O . LEU A 1 420 ? 4.135 -24.155 -47.785 1.00 80.44 420 LEU A O 1
ATOM 3379 N N . VAL A 1 421 ? 2.867 -24.657 -45.987 1.00 82.94 421 VAL A N 1
ATOM 3380 C CA . VAL A 1 421 ? 3.073 -26.113 -46.042 1.00 82.94 421 VAL A CA 1
ATOM 3381 C C . VAL A 1 421 ? 2.351 -26.709 -47.254 1.00 82.94 421 VAL A C 1
ATOM 3383 O O . VAL A 1 421 ? 2.961 -27.457 -48.011 1.00 82.94 421 VAL A O 1
ATOM 3386 N N . LYS A 1 422 ? 1.093 -26.323 -47.516 1.00 81.25 422 LYS A N 1
ATOM 3387 C CA . LYS A 1 422 ? 0.338 -26.773 -48.704 1.00 81.25 422 LYS A CA 1
ATOM 3388 C C . LYS A 1 422 ? 1.011 -26.389 -50.022 1.00 81.25 422 LYS A C 1
ATOM 3390 O O . LYS A 1 422 ? 0.961 -27.155 -50.979 1.00 81.25 422 LYS A O 1
ATOM 3395 N N . GLN A 1 423 ? 1.645 -25.220 -50.074 1.00 80.81 423 GLN A N 1
ATOM 3396 C CA . GLN A 1 423 ? 2.377 -24.742 -51.250 1.00 80.81 423 GLN A CA 1
ATOM 3397 C C . GLN A 1 423 ? 3.808 -25.308 -51.350 1.00 80.81 423 GLN A C 1
ATOM 3399 O O . GLN A 1 423 ? 4.553 -24.889 -52.236 1.00 80.81 423 GLN A O 1
ATOM 3404 N N . ASN A 1 424 ? 4.217 -26.231 -50.465 1.00 75.88 424 ASN A N 1
ATOM 3405 C CA . ASN A 1 424 ? 5.584 -26.769 -50.365 1.00 75.88 424 ASN A CA 1
ATOM 3406 C C . ASN A 1 424 ? 6.674 -25.687 -50.204 1.00 75.88 424 ASN A C 1
ATOM 3408 O O . ASN A 1 424 ? 7.830 -25.891 -50.573 1.00 75.88 424 ASN A O 1
ATOM 3412 N N . ARG A 1 425 ? 6.323 -24.516 -49.657 1.00 70.88 425 ARG A N 1
ATOM 3413 C CA . ARG A 1 425 ? 7.249 -23.387 -49.450 1.00 70.88 425 ARG A CA 1
ATOM 3414 C C . ARG A 1 425 ? 7.896 -23.389 -48.067 1.00 70.88 425 ARG A C 1
ATOM 3416 O O . ARG A 1 425 ? 8.770 -22.563 -47.813 1.00 70.88 425 ARG A O 1
ATOM 3423 N N . LEU A 1 426 ? 7.469 -24.289 -47.183 1.00 70.50 426 LEU A N 1
ATOM 3424 C CA . LEU A 1 426 ? 8.010 -24.455 -45.839 1.00 70.50 426 LEU A CA 1
ATOM 3425 C C . LEU A 1 426 ? 8.088 -25.950 -45.509 1.00 70.50 426 LEU A C 1
ATOM 3427 O O . LEU A 1 426 ? 7.067 -26.632 -45.487 1.00 70.50 426 LEU A O 1
ATOM 3431 N N . GLN A 1 427 ? 9.303 -26.454 -45.284 1.00 65.94 427 GLN A N 1
ATOM 3432 C CA . GLN A 1 427 ? 9.555 -27.832 -44.857 1.00 65.94 427 GLN A CA 1
ATOM 3433 C C . GLN A 1 427 ? 9.677 -27.859 -43.333 1.00 65.94 427 GLN A C 1
ATOM 3435 O O . GLN A 1 427 ? 10.517 -27.159 -42.765 1.00 65.94 427 GLN A O 1
ATOM 3440 N N . ILE A 1 428 ? 8.815 -28.631 -42.671 1.00 66.75 428 ILE A N 1
ATOM 3441 C CA . ILE A 1 428 ? 8.865 -28.861 -41.223 1.00 66.75 428 ILE A CA 1
ATOM 3442 C C . ILE A 1 428 ? 9.423 -30.276 -41.016 1.00 66.75 428 ILE A C 1
ATOM 3444 O O . ILE A 1 428 ? 8.720 -31.238 -41.339 1.00 66.75 428 ILE A O 1
ATOM 3448 N N . PRO A 1 429 ? 10.653 -30.431 -40.490 1.00 59.59 429 PRO A N 1
ATOM 3449 C CA . PRO A 1 429 ? 11.297 -31.736 -40.319 1.00 59.59 429 PRO A CA 1
ATOM 3450 C C . PRO A 1 429 ? 10.468 -32.730 -39.490 1.00 59.59 429 PRO A C 1
ATOM 3452 O O . PRO A 1 429 ? 10.497 -33.934 -39.746 1.00 59.59 429 PRO A O 1
ATOM 3455 N N . GLU A 1 430 ? 9.684 -32.252 -38.515 1.00 60.72 430 GLU A N 1
ATOM 3456 C CA . GLU A 1 430 ? 8.801 -33.114 -37.722 1.00 60.72 430 GLU A CA 1
ATOM 3457 C C . GLU A 1 430 ? 7.607 -33.676 -38.522 1.00 60.72 430 GLU A C 1
ATOM 3459 O O . GLU A 1 430 ? 7.153 -34.783 -38.233 1.00 60.72 430 GLU A O 1
ATOM 3464 N N . LEU A 1 431 ? 7.122 -32.970 -39.552 1.00 55.56 431 LEU A N 1
ATOM 3465 C CA . LEU A 1 431 ? 6.035 -33.445 -40.423 1.00 55.56 431 LEU A CA 1
ATOM 3466 C C . LEU A 1 431 ? 6.530 -34.435 -41.489 1.00 55.56 431 LEU A C 1
ATOM 3468 O O . LEU A 1 431 ? 5.790 -35.341 -41.876 1.00 55.56 431 LEU A O 1
ATOM 3472 N N . GLU A 1 432 ? 7.787 -34.323 -41.923 1.00 52.06 432 GLU A N 1
ATOM 3473 C CA . GLU A 1 432 ? 8.394 -35.294 -42.843 1.00 52.06 432 GLU A CA 1
ATOM 3474 C C . GLU A 1 432 ? 8.561 -36.672 -42.182 1.00 52.06 432 GLU A C 1
ATOM 3476 O O . GLU A 1 432 ? 8.252 -37.692 -42.802 1.00 52.06 432 GLU A O 1
ATOM 3481 N N . ASN A 1 433 ? 8.926 -36.717 -40.896 1.00 44.84 433 ASN A N 1
ATOM 3482 C CA . ASN A 1 433 ? 9.023 -37.969 -40.134 1.00 44.84 433 ASN A CA 1
ATOM 3483 C C . ASN A 1 433 ? 7.662 -38.664 -39.921 1.00 44.84 433 ASN A C 1
ATOM 3485 O O . ASN A 1 433 ? 7.606 -39.892 -39.851 1.00 44.84 433 ASN A O 1
ATOM 3489 N N . LEU A 1 434 ? 6.559 -37.910 -39.866 1.00 44.69 434 LEU A N 1
ATOM 3490 C CA . LEU A 1 434 ? 5.195 -38.464 -39.863 1.00 44.69 434 LEU A CA 1
ATOM 3491 C C . LEU A 1 434 ? 4.803 -39.021 -41.241 1.00 44.69 434 LEU A C 1
ATOM 3493 O O . LEU A 1 434 ? 4.152 -40.061 -41.322 1.00 44.69 434 LEU A O 1
ATOM 3497 N N . SER A 1 435 ? 5.255 -38.376 -42.322 1.00 43.09 435 SER A N 1
ATOM 3498 C CA . SER A 1 435 ? 5.006 -38.834 -43.696 1.00 43.09 435 SER A CA 1
ATOM 3499 C C . SER A 1 435 ? 5.803 -40.091 -44.081 1.00 43.09 435 SER A C 1
ATOM 3501 O O . SER A 1 435 ? 5.300 -40.920 -44.837 1.00 43.09 435 SER A O 1
ATOM 3503 N N . GLN A 1 436 ? 7.006 -40.283 -43.522 1.00 41.66 436 GLN A N 1
ATOM 3504 C CA . GLN A 1 436 ? 7.817 -41.490 -43.740 1.00 41.66 436 GLN A CA 1
ATOM 3505 C C . GLN A 1 436 ? 7.355 -42.684 -42.887 1.00 41.66 436 GLN A C 1
ATOM 3507 O O . GLN A 1 436 ? 7.522 -43.828 -43.301 1.00 41.66 436 GLN A O 1
ATOM 3512 N N . ASN A 1 437 ? 6.704 -42.432 -41.746 1.00 38.75 437 ASN A N 1
ATOM 3513 C CA . ASN A 1 437 ? 6.152 -43.457 -40.855 1.00 38.75 437 ASN A CA 1
ATOM 3514 C C . ASN A 1 437 ? 4.645 -43.698 -41.047 1.00 38.75 437 ASN A C 1
ATOM 3516 O O . ASN A 1 437 ? 3.963 -44.040 -40.088 1.00 38.75 437 ASN A O 1
ATOM 3520 N N . GLY A 1 438 ? 4.098 -43.524 -42.256 1.00 37.06 438 GLY A N 1
ATOM 3521 C CA . GLY A 1 438 ? 2.803 -44.102 -42.652 1.00 37.06 438 GLY A CA 1
ATOM 3522 C C . GLY A 1 438 ? 1.602 -43.864 -41.721 1.00 37.06 438 GLY A C 1
ATOM 3523 O O . GLY A 1 438 ? 0.651 -44.644 -41.759 1.00 37.06 438 GLY A O 1
ATOM 3524 N N . GLN A 1 439 ? 1.608 -42.823 -40.888 1.00 36.28 439 GLN A N 1
ATOM 3525 C CA . GLN A 1 439 ? 0.444 -42.427 -40.108 1.00 36.28 439 GLN A CA 1
ATOM 3526 C C . GLN A 1 439 ? -0.170 -41.217 -40.792 1.00 36.28 439 GLN A C 1
ATOM 3528 O O . GLN A 1 439 ? 0.385 -40.120 -40.795 1.00 36.28 439 GLN A O 1
ATOM 3533 N N . SER A 1 440 ? -1.320 -41.459 -41.421 1.00 29.52 440 SER A N 1
ATOM 3534 C CA . SER A 1 440 ? -2.171 -40.406 -41.968 1.00 29.52 440 SER A CA 1
ATOM 3535 C C . SER A 1 440 ? -2.380 -39.310 -40.916 1.00 29.52 440 SER A C 1
ATOM 3537 O O . SER A 1 440 ? -2.480 -39.639 -39.728 1.00 29.52 440 SER A O 1
ATOM 3539 N N . PRO A 1 441 ? -2.495 -38.027 -41.311 1.00 32.78 441 PRO A N 1
ATOM 3540 C CA . PRO A 1 441 ? -2.940 -36.999 -40.381 1.00 32.78 441 PRO A CA 1
ATOM 3541 C C . PRO A 1 441 ? -4.244 -37.480 -39.749 1.00 32.78 441 PRO A C 1
ATOM 3543 O O . PRO A 1 441 ? -5.109 -37.995 -40.460 1.00 32.78 441 PRO A O 1
ATOM 3546 N N . ILE A 1 442 ? -4.359 -37.361 -38.423 1.00 29.84 442 ILE A N 1
ATOM 3547 C CA . ILE A 1 442 ? -5.598 -37.651 -37.705 1.00 29.84 442 ILE A CA 1
ATOM 3548 C C . ILE A 1 442 ? -6.686 -36.821 -38.382 1.00 29.84 442 ILE A C 1
ATOM 3550 O O . ILE A 1 442 ? -6.765 -35.603 -38.220 1.00 29.84 442 ILE A O 1
ATOM 3554 N N . ASN A 1 443 ? -7.490 -37.494 -39.198 1.00 27.39 443 ASN A N 1
ATOM 3555 C CA . ASN A 1 443 ? -8.699 -36.950 -39.760 1.00 27.39 443 ASN A CA 1
ATOM 3556 C C . ASN A 1 443 ? -9.669 -36.877 -38.588 1.00 27.39 443 ASN A C 1
ATOM 3558 O O . ASN A 1 443 ? -10.380 -37.839 -38.310 1.00 27.39 443 ASN A O 1
ATOM 3562 N N . VAL A 1 444 ? -9.665 -35.762 -37.860 1.00 30.89 444 VAL A N 1
ATOM 3563 C CA . VAL A 1 444 ? -10.817 -35.424 -37.031 1.00 30.89 444 VAL A CA 1
ATOM 3564 C C . VAL A 1 444 ? -11.906 -34.999 -38.013 1.00 30.89 444 VAL A C 1
ATOM 3566 O O . VAL A 1 444 ? -12.152 -33.815 -38.239 1.00 30.89 444 VAL A O 1
ATOM 3569 N N . GLN A 1 445 ? -12.537 -35.992 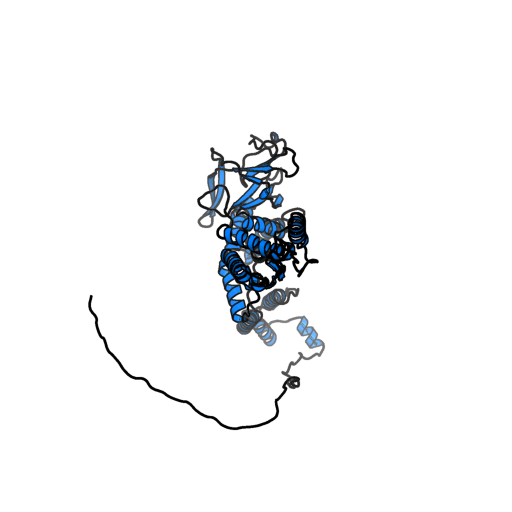-38.645 1.00 27.28 445 GLN A N 1
ATOM 3570 C CA . GLN A 1 445 ? -13.929 -35.843 -39.031 1.00 27.28 445 GLN A CA 1
ATOM 3571 C C . GLN A 1 445 ? -14.678 -35.385 -37.772 1.00 27.28 445 GLN A C 1
ATOM 3573 O O . GLN A 1 445 ? -14.350 -35.848 -36.674 1.00 27.28 445 GLN A O 1
ATOM 3578 N N . PRO A 1 446 ? -15.659 -34.476 -37.876 1.00 31.42 446 PRO A N 1
ATOM 3579 C CA . PRO A 1 446 ? -16.630 -34.312 -36.811 1.00 31.42 446 PRO A CA 1
ATOM 3580 C C . PRO A 1 446 ? -17.434 -35.615 -36.755 1.00 31.42 446 PRO A C 1
ATOM 3582 O O . PRO A 1 446 ? -18.504 -35.725 -37.349 1.00 31.42 446 PRO A O 1
ATOM 3585 N N . ASP A 1 447 ? -16.868 -36.634 -36.114 1.00 31.27 447 ASP A N 1
ATOM 3586 C CA . ASP A 1 447 ? -17.582 -37.850 -35.796 1.00 31.27 447 ASP A CA 1
ATOM 3587 C C . ASP A 1 447 ? -18.722 -37.445 -34.878 1.00 31.27 447 ASP A C 1
ATOM 3589 O O . ASP A 1 447 ? -18.525 -36.825 -33.830 1.00 31.27 447 ASP A O 1
ATOM 3593 N N . ASN A 1 448 ? -19.919 -37.742 -35.374 1.00 30.52 448 ASN A N 1
ATOM 3594 C CA . ASN A 1 448 ? -21.197 -37.714 -34.695 1.00 30.52 448 ASN A CA 1
ATOM 3595 C C . ASN A 1 448 ? -21.047 -37.658 -33.173 1.00 30.52 448 ASN A C 1
ATOM 3597 O O . ASN A 1 448 ? -20.739 -38.659 -32.521 1.00 30.52 448 ASN A O 1
ATOM 3601 N N . LEU A 1 449 ? -21.344 -36.485 -32.612 1.00 30.55 449 LEU A N 1
ATOM 3602 C CA . LEU A 1 449 ? -21.819 -36.385 -31.244 1.00 30.55 449 LEU A CA 1
ATOM 3603 C C . LEU A 1 449 ? -23.059 -37.279 -31.156 1.00 30.55 449 LEU A C 1
ATOM 3605 O O . LEU A 1 449 ? -24.168 -36.853 -31.475 1.00 30.55 449 LEU A O 1
ATOM 3609 N N . ASN A 1 450 ? -22.874 -38.534 -30.748 1.00 30.81 450 ASN A N 1
ATOM 3610 C CA . ASN A 1 450 ? -23.959 -39.269 -30.128 1.00 30.81 450 ASN A CA 1
ATOM 3611 C C . ASN A 1 450 ? -24.431 -38.390 -28.964 1.00 30.81 450 ASN A C 1
ATOM 3613 O O . ASN A 1 450 ? -23.598 -38.007 -28.134 1.00 30.81 450 ASN A O 1
ATOM 3617 N N . PRO A 1 451 ? -25.718 -38.012 -28.910 1.00 31.81 451 PRO A N 1
ATOM 3618 C CA . PRO A 1 451 ? -26.211 -37.222 -27.803 1.00 31.81 451 PRO A CA 1
ATOM 3619 C C . PRO A 1 451 ? -25.964 -38.018 -26.524 1.00 31.81 451 PRO A C 1
ATOM 3621 O O . PRO A 1 451 ? -26.373 -39.174 -26.399 1.00 31.81 451 PRO A O 1
ATOM 3624 N N . VAL A 1 452 ? -25.240 -37.403 -25.590 1.00 34.53 452 VAL A N 1
ATOM 3625 C CA . VAL A 1 452 ? -25.178 -37.871 -24.207 1.00 34.53 452 VAL A CA 1
ATOM 3626 C C . VAL A 1 452 ? -26.631 -37.991 -23.734 1.00 34.53 452 VAL A C 1
ATOM 3628 O O . VAL A 1 452 ? -27.390 -37.040 -23.928 1.00 34.53 452 VAL A O 1
ATOM 3631 N N . PRO A 1 453 ? -27.067 -39.134 -23.177 1.00 29.52 453 PRO A N 1
ATOM 3632 C CA . PRO A 1 453 ? -28.421 -39.242 -22.661 1.00 29.52 453 PRO A CA 1
ATOM 3633 C C . PRO A 1 453 ? -28.597 -38.221 -21.534 1.00 29.52 453 PRO A C 1
ATOM 3635 O O . PRO A 1 453 ? -27.847 -38.238 -20.558 1.00 29.52 453 PRO A O 1
ATOM 3638 N N . ASP A 1 454 ? -29.583 -37.336 -21.691 1.00 30.94 454 ASP A N 1
ATOM 3639 C CA . ASP A 1 454 ? -30.050 -36.402 -20.667 1.00 30.94 454 ASP A CA 1
ATOM 3640 C C . ASP A 1 454 ? -30.500 -37.182 -19.421 1.00 30.94 454 ASP A C 1
ATOM 3642 O O . ASP A 1 454 ? -31.671 -37.521 -19.243 1.00 30.94 454 AS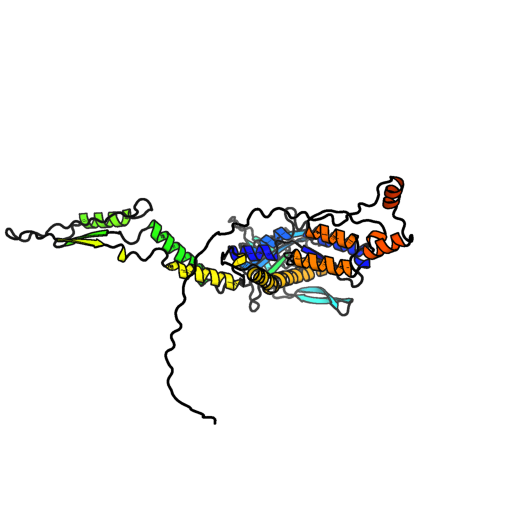P A O 1
ATOM 3646 N N . THR A 1 455 ? -29.581 -37.461 -18.503 1.00 35.53 455 THR A N 1
ATOM 3647 C CA . THR A 1 455 ? -29.942 -37.766 -17.120 1.00 35.53 455 THR A CA 1
ATOM 3648 C C . THR A 1 455 ? -30.094 -36.448 -16.380 1.00 35.53 455 THR A C 1
ATOM 3650 O O . THR A 1 455 ? -29.153 -35.989 -15.737 1.00 35.53 455 THR A O 1
ATOM 3653 N N . ASN A 1 456 ? -31.254 -35.810 -16.569 1.00 35.38 456 ASN A N 1
ATOM 3654 C CA . ASN A 1 456 ? -32.022 -35.045 -15.573 1.00 35.38 456 ASN A CA 1
ATOM 3655 C C . ASN A 1 456 ? -33.098 -34.192 -16.267 1.00 35.38 456 ASN A C 1
ATOM 3657 O O . ASN A 1 456 ? -33.111 -32.969 -16.170 1.00 35.38 456 ASN A O 1
ATOM 3661 N N . ALA A 1 457 ? -34.047 -34.856 -16.927 1.00 27.42 457 ALA A N 1
ATOM 3662 C CA . ALA A 1 457 ? -35.353 -34.281 -17.220 1.00 27.42 457 ALA A CA 1
ATOM 3663 C C . ALA A 1 457 ? -36.404 -35.063 -16.422 1.00 27.42 457 ALA A C 1
ATOM 3665 O O . ALA A 1 457 ? -36.927 -36.083 -16.864 1.00 27.42 457 ALA A O 1
ATOM 3666 N N . VAL A 1 458 ? -36.698 -34.593 -15.209 1.00 32.44 458 VAL A N 1
ATOM 3667 C CA . VAL A 1 458 ? -37.939 -34.966 -14.525 1.00 32.44 458 VAL A CA 1
ATOM 3668 C C . VAL A 1 458 ? -39.063 -34.239 -15.255 1.00 32.44 458 VAL A C 1
ATOM 3670 O O . VAL A 1 458 ? -39.260 -33.040 -15.073 1.00 32.44 458 VAL A O 1
ATOM 3673 N N . ALA A 1 459 ? -39.777 -34.955 -16.119 1.00 26.81 459 ALA A N 1
ATOM 3674 C CA . ALA A 1 459 ? -41.058 -34.502 -16.637 1.00 26.81 459 ALA A CA 1
ATOM 3675 C C . ALA A 1 459 ? -42.138 -34.720 -15.558 1.00 26.81 459 ALA A C 1
ATOM 3677 O O . ALA A 1 459 ? -42.258 -35.839 -15.053 1.00 26.81 459 ALA A O 1
ATOM 3678 N N . PRO A 1 460 ? -42.956 -33.712 -15.207 1.00 29.17 460 PRO A N 1
ATOM 3679 C CA . PRO A 1 460 ? -44.182 -33.948 -14.466 1.00 29.17 460 PRO A CA 1
ATOM 3680 C C . PRO A 1 460 ? -45.272 -34.403 -15.444 1.00 29.17 460 PRO A C 1
ATOM 3682 O O . PRO A 1 460 ? -45.644 -33.695 -16.379 1.00 29.17 460 PRO A O 1
ATOM 3685 N N . THR A 1 461 ? -45.775 -35.615 -15.235 1.00 28.06 461 THR A N 1
ATOM 3686 C CA . THR A 1 461 ? -46.930 -36.184 -15.936 1.00 28.06 461 THR A CA 1
ATOM 3687 C C . THR A 1 461 ? -48.250 -35.721 -15.317 1.00 28.06 461 THR A C 1
ATOM 3689 O O . THR A 1 461 ? -48.441 -35.903 -14.118 1.00 28.06 461 THR A O 1
ATOM 3692 N N . GLY A 1 462 ? -49.177 -35.264 -16.172 1.00 27.41 462 GLY A N 1
ATOM 3693 C CA . GLY A 1 462 ? -50.633 -35.184 -15.941 1.00 27.41 462 GLY A CA 1
ATOM 3694 C C . GLY A 1 462 ? -51.076 -34.014 -15.055 1.00 27.41 462 GLY A C 1
ATOM 3695 O O . GLY A 1 462 ? -50.519 -33.787 -13.997 1.00 27.41 462 GLY A O 1
ATOM 3696 N N . GLY A 1 463 ? -52.066 -33.190 -15.383 1.00 24.64 463 GLY A N 1
ATOM 3697 C CA . GLY A 1 463 ? -53.230 -33.357 -16.245 1.00 24.64 463 GLY A CA 1
ATOM 3698 C C . GLY A 1 463 ? -54.424 -32.784 -15.472 1.00 24.64 463 GLY A C 1
ATOM 3699 O O . GLY A 1 463 ? -54.777 -33.321 -14.429 1.00 24.64 463 GLY A O 1
ATOM 3700 N N . GLY A 1 464 ? -55.014 -31.683 -15.948 1.00 25.44 464 GLY A N 1
ATOM 3701 C CA . GLY A 1 464 ? -56.221 -31.101 -15.350 1.00 25.44 464 GLY A CA 1
ATOM 3702 C C . GLY A 1 464 ? -56.397 -29.608 -15.629 1.00 25.44 464 GLY A C 1
ATOM 3703 O O . GLY A 1 464 ? -55.835 -28.769 -14.937 1.00 25.44 464 GLY A O 1
ATOM 3704 N N . THR A 1 465 ? -57.209 -29.269 -16.631 1.00 27.22 465 THR A N 1
ATOM 3705 C CA . THR A 1 465 ? -57.989 -28.013 -16.645 1.00 27.22 465 THR A CA 1
ATOM 3706 C C . THR A 1 465 ? -59.091 -28.137 -15.578 1.00 27.22 465 THR A C 1
ATOM 3708 O O . THR A 1 465 ? -59.556 -29.264 -15.378 1.00 27.22 465 THR A O 1
ATOM 3711 N N . PRO A 1 466 ? -59.552 -27.056 -14.905 1.00 32.25 466 PRO A N 1
ATOM 3712 C CA . PRO A 1 466 ? -60.396 -26.059 -15.583 1.00 32.25 466 PRO A CA 1
ATOM 3713 C C . PRO A 1 466 ? -60.371 -24.599 -15.038 1.00 32.25 466 PRO A C 1
ATOM 3715 O O . PRO A 1 466 ? -59.991 -24.335 -13.907 1.00 32.25 466 PRO A O 1
ATOM 3718 N N . GLN A 1 467 ? -60.922 -23.695 -15.865 1.00 26.16 467 GLN A N 1
ATOM 3719 C CA . GLN A 1 467 ? -61.676 -22.463 -15.528 1.00 26.16 467 GLN A CA 1
ATOM 3720 C C . GLN A 1 467 ? -60.958 -21.178 -15.034 1.00 26.16 467 GLN A C 1
ATOM 3722 O O . GLN A 1 467 ? -60.511 -21.067 -13.901 1.00 26.16 467 GLN A O 1
ATOM 3727 N N . ASN A 1 468 ? -61.022 -20.139 -15.886 1.00 34.06 468 ASN A N 1
ATOM 3728 C CA . ASN A 1 468 ? -61.050 -18.710 -15.512 1.00 34.06 468 ASN A CA 1
ATOM 3729 C C . ASN A 1 468 ? -62.396 -18.369 -14.843 1.00 34.06 468 ASN A C 1
ATOM 3731 O O . ASN A 1 468 ? -63.413 -18.932 -15.267 1.00 34.06 468 ASN A O 1
ATOM 3735 N N . PRO A 1 469 ? -62.447 -17.444 -13.858 1.00 33.72 469 PRO A N 1
ATOM 3736 C CA . PRO A 1 469 ? -62.866 -16.045 -14.135 1.00 33.72 469 PRO A CA 1
ATOM 3737 C C . PRO A 1 469 ? -62.320 -15.009 -13.098 1.00 33.72 469 PRO A C 1
ATOM 3739 O O . PRO A 1 469 ? -61.558 -15.387 -12.213 1.00 33.72 469 PRO A O 1
ATOM 3742 N N . PRO A 1 470 ? -62.779 -13.738 -13.063 1.00 32.72 470 PRO A N 1
ATOM 3743 C CA . PRO A 1 470 ? -62.887 -12.739 -14.129 1.00 32.72 470 PRO A CA 1
ATOM 3744 C C . PRO A 1 470 ? -62.108 -11.438 -13.799 1.00 32.72 470 PRO A C 1
ATOM 3746 O O . PRO A 1 470 ? -61.780 -11.143 -12.652 1.00 32.72 470 PRO A O 1
ATOM 3749 N N . GLN A 1 471 ? -61.860 -10.626 -14.831 1.00 32.34 471 GLN A N 1
ATOM 3750 C CA . GLN A 1 471 ? -61.556 -9.201 -14.686 1.00 32.34 471 GLN A CA 1
ATOM 3751 C C . GLN A 1 471 ? -62.792 -8.479 -14.147 1.00 32.34 471 GLN A C 1
ATOM 3753 O O . GLN A 1 471 ? -63.879 -8.682 -14.688 1.00 32.34 471 GLN A O 1
ATOM 3758 N N . ASP A 1 472 ? -62.616 -7.610 -13.151 1.00 25.83 472 ASP A N 1
ATOM 3759 C CA . ASP A 1 472 ? -63.631 -6.622 -12.808 1.00 25.83 472 ASP A CA 1
ATOM 3760 C C . ASP A 1 472 ? -63.061 -5.207 -12.894 1.00 25.83 472 ASP A C 1
ATOM 3762 O O . ASP A 1 472 ? -61.930 -4.906 -12.499 1.00 25.83 472 ASP A O 1
ATOM 3766 N N . SER A 1 473 ? -63.879 -4.371 -13.504 1.00 25.44 473 SER A N 1
ATOM 3767 C CA . SER A 1 473 ? -63.637 -3.013 -13.935 1.00 25.44 473 SER A CA 1
ATOM 3768 C C . SER A 1 473 ? -64.612 -2.120 -13.189 1.00 25.44 473 SER A C 1
ATOM 3770 O O . SER A 1 473 ? -65.810 -2.166 -13.452 1.00 25.44 473 SER A O 1
ATOM 3772 N N . THR A 1 474 ? -64.112 -1.238 -12.334 1.00 30.59 474 THR A N 1
ATOM 3773 C CA . THR A 1 474 ? -64.894 -0.110 -11.812 1.00 30.59 474 THR A CA 1
ATOM 3774 C C . THR A 1 474 ? -63.990 1.115 -11.810 1.00 30.59 474 THR A C 1
ATOM 3776 O O . THR A 1 474 ? -63.017 1.182 -11.071 1.00 30.59 474 THR A O 1
ATOM 3779 N N . GLN A 1 475 ? -64.114 1.937 -12.849 1.00 28.12 475 GLN A N 1
ATOM 3780 C CA . GLN A 1 475 ? -64.879 3.191 -12.841 1.00 28.12 475 GLN A CA 1
ATOM 3781 C C . GLN A 1 475 ? -64.056 4.377 -12.318 1.00 28.12 475 GLN A C 1
ATOM 3783 O O . GLN A 1 475 ? -63.877 4.584 -11.126 1.00 28.12 475 GLN A O 1
ATOM 3788 N N . ASN A 1 476 ? -63.614 5.191 -13.279 1.00 30.67 476 ASN A N 1
ATOM 3789 C CA . ASN A 1 476 ? -63.383 6.624 -13.102 1.00 30.67 476 ASN A CA 1
ATOM 3790 C C . ASN A 1 476 ? -64.719 7.298 -12.723 1.00 30.67 476 ASN A C 1
ATOM 3792 O O . ASN A 1 476 ? -65.769 6.830 -13.175 1.00 30.67 476 ASN A O 1
ATOM 3796 N N . PRO A 1 477 ? -64.702 8.448 -12.030 1.00 33.88 477 PRO A N 1
ATOM 3797 C CA . PRO A 1 477 ? -65.015 9.651 -12.804 1.00 33.88 477 PRO A CA 1
ATOM 3798 C C . PRO A 1 477 ? -64.275 10.932 -12.369 1.00 33.88 477 PRO A C 1
ATOM 3800 O O . PRO A 1 477 ? -64.102 11.195 -11.189 1.00 33.88 477 PRO A O 1
ATOM 3803 N N . GLN A 1 478 ? -63.972 11.752 -13.390 1.00 26.03 478 GLN A N 1
ATOM 3804 C CA . GLN A 1 478 ? -64.175 13.215 -13.452 1.00 26.03 478 GLN A CA 1
ATOM 3805 C C . GLN A 1 478 ? -63.502 14.085 -12.377 1.00 26.03 478 GLN A C 1
ATOM 3807 O O . GLN A 1 478 ? -63.820 14.014 -11.203 1.00 26.03 478 GLN A O 1
ATOM 3812 N N . GLN A 1 479 ? -62.547 14.949 -12.724 1.00 27.91 479 GLN A N 1
ATOM 3813 C CA . GLN A 1 479 ? -62.673 16.376 -13.122 1.00 27.91 479 GLN A CA 1
ATOM 3814 C C . GLN A 1 479 ? -61.355 16.998 -12.586 1.00 27.91 479 GLN A C 1
ATOM 3816 O O . GLN A 1 479 ? -60.825 16.511 -11.598 1.00 27.91 479 GLN A O 1
ATOM 3821 N N . SER A 1 480 ? -60.688 18.014 -13.113 1.00 30.03 480 SER A N 1
ATOM 3822 C CA . SER A 1 480 ? -61.001 19.083 -14.046 1.00 30.03 480 SER A CA 1
ATOM 3823 C C . SER A 1 480 ? -59.671 19.709 -14.488 1.00 30.03 480 SER A C 1
ATOM 3825 O O . SER A 1 480 ? -58.700 19.750 -13.736 1.00 30.03 480 SER A O 1
ATOM 3827 N N . SER A 1 481 ? -59.678 20.242 -15.702 1.00 29.50 481 SER A N 1
ATOM 3828 C CA . SER A 1 481 ? -58.800 21.287 -16.229 1.00 29.50 481 SER A CA 1
ATOM 3829 C C . SER A 1 481 ? -58.229 22.274 -15.197 1.00 29.50 481 SER A C 1
ATOM 3831 O O . SER A 1 481 ? -58.994 22.866 -14.438 1.00 29.50 481 SER A O 1
ATOM 3833 N N . ASN A 1 482 ? -56.939 22.606 -15.315 1.00 32.94 482 ASN A N 1
ATOM 3834 C CA . ASN A 1 482 ? -56.583 24.018 -15.452 1.00 32.94 482 ASN A CA 1
ATOM 3835 C C . ASN A 1 482 ? -55.250 24.227 -16.184 1.00 32.94 482 ASN A C 1
ATOM 3837 O O . ASN A 1 482 ? -54.167 23.916 -15.700 1.00 32.94 482 ASN A O 1
ATOM 3841 N N . THR A 1 483 ? -55.386 24.783 -17.381 1.00 35.09 483 THR A N 1
ATOM 3842 C CA . THR A 1 483 ? -54.433 25.660 -18.055 1.00 35.09 483 THR A CA 1
ATOM 3843 C C . THR A 1 483 ? -54.054 26.848 -17.173 1.00 35.09 483 THR A C 1
ATOM 3845 O O . THR A 1 483 ? -54.917 27.414 -16.507 1.00 35.09 483 THR A O 1
ATOM 3848 N N . GLY A 1 484 ? -52.804 27.298 -17.254 1.00 30.97 484 GLY A N 1
ATOM 3849 C CA . GLY A 1 484 ? -52.398 28.579 -16.680 1.00 30.97 484 GLY A CA 1
ATOM 3850 C C . GLY A 1 484 ? -50.906 28.821 -16.816 1.00 30.97 484 GLY A C 1
ATOM 3851 O O . GLY A 1 484 ? -50.153 28.583 -15.881 1.00 30.97 484 GLY A O 1
ATOM 3852 N N . GLY A 1 485 ? -50.482 29.258 -18.001 1.00 32.22 485 GLY A N 1
ATOM 3853 C CA . GLY A 1 485 ? -49.194 29.922 -18.156 1.00 32.22 485 GLY A CA 1
ATOM 3854 C C . GLY A 1 485 ? -49.250 31.370 -17.665 1.00 32.22 485 GLY A C 1
ATOM 3855 O O . GLY A 1 485 ? -50.333 31.948 -17.583 1.00 32.22 485 GLY A O 1
ATOM 3856 N N . LEU A 1 486 ? -48.046 31.912 -17.464 1.00 36.25 486 LEU A N 1
ATOM 3857 C CA . LEU A 1 486 ? -47.602 33.315 -17.449 1.00 36.25 486 LEU A CA 1
ATOM 3858 C C . LEU A 1 486 ? -47.000 33.766 -16.114 1.00 36.25 486 LEU A C 1
ATOM 3860 O O . LEU A 1 486 ? -47.637 33.695 -15.065 1.00 36.25 486 LEU A O 1
ATOM 3864 N N . GLY A 1 487 ? -45.770 34.273 -16.225 1.00 39.03 487 GLY A N 1
ATOM 3865 C CA . GLY A 1 487 ? -44.941 34.858 -15.178 1.00 39.03 487 GLY A CA 1
ATOM 3866 C C . GLY A 1 487 ? -43.476 34.710 -15.531 1.00 39.03 487 GLY A C 1
ATOM 3867 O O . GLY A 1 487 ? -42.858 33.791 -14.955 1.00 39.03 487 GLY A O 1
#

pLDDT: mean 77.14, std 19.52, range [24.64, 96.31]

Secondary structure (DSSP, 8-state):
-HHHHHHHHHHHHTT-EEEEE--S-GGGGGSHHHHHHHHHHHHHHHTSSSS--HHHHHHHHHHHHHHHSEEEEEEEE-TTT--EEEEEEE-STTEEEEEEPSS-EEEEEEEEETTEEEEEEEEE--EEEEEE-SSSS--EEEEEETT--S-BBTTT--B-SSGGG-SSBPPEEEEEE--STT-SS---GGGGGHHHHHHHHHHHHHHHHHHHH-SS-SEEEEEESSBPPHHHHHHHHHHHHHT-SGGGTTPPEE---B----STT-----EEEEEE-GGGSPPTTTTHHHHHHHHHHHHHHTT--GGGGT------HHHHHHHHHHHIIIIIHHHHHHHHHHHIIIIIITTS---SEEEEE-----S-HHHHHHHHHHHHHTT--BHHHHHHHHHHHH---PPPP-SGGGGSBHHHHHHHHHTT----HHHHHHHHTT-----------PPPP-TT--PPP--------------------------